Protein 4PY6 (pdb70)

Nearest PDB structures (foldseek):
  4py6-assembly1_C  TM=9.795E-01  e=2.473E-18  Plasmodium falciparum 3D7
  7juo-assembly6_G  TM=8.749E-01  e=5.559E-05  Homo sapiens
  7lb3-assembly1_A  TM=7.810E-01  e=2.441E-04  Homo sapiens
  7jtc-assembly1_A  TM=7.731E-01  e=2.579E-04  Homo sapiens
  5ea1-assembly3_C  TM=7.521E-01  e=1.335E-03  Homo sapiens

Radius of gyration: 33.97 Å; Cα contacts (8 Å, |Δi|>4): 584; chains: 4; bounding box: 53×50×107 Å

Organism: Plasmodium falciparum (isolate 3D7) (NCBI:txid36329)

InterPro domains:
  IPR001487 Bromodomain [PS50014] (1210-1282)
  IPR001487 Bromodomain [SM00297] (1186-1304)
  IPR036427 Bromodomain-like superfamily [G3DSA:1.20.920.10] (1182-1305)
  IPR036427 Bromodomain-like superfamily [SSF47370] (1175-1310)

Secondary structure (DSSP, 8-state):
--EE-SPPPHHHHHIIIIIITTTTTSTT-GGGSS-STT-TTS-HHHHHHHHHH-SS---HHHHHHHHHHT--SSHHHHHHHHHHHHHHHHHHS-SSGGGHHHHHHHHHHHHHHHHHHHHHHHHHHHT--TT-/---EE--HHHHHHIIIIIHHHTTSTT-GGGSS-TTT-SSS-HHHHHHHHHH-SS---HHHHHHHHHHT--SSHHHHHHHHHHHHHHHHHHS-SSSTTHHHHHHHHHHHHHHHHHHHHHHHHHHHHHHH---/-PPPPHHHHHIIIIIIHHHHTSTT-GGGSS-STT-TTS-HHHHHHHHHH-SS---HHHHHHHHHHT--SSHHHHHHHHHHHHHHHHHHS-S-STTHHHHHHHHHHHHHHHHHHHHHHHHHHHTS---/----HHHHHIIIIIIHHHTTSTT-TTTSS-TTT-SSS-HHHHHHHHHH-SS---HHHHHHHHHHT--SSHHHHHHHHHHHHHHHHHHS-SSGGGHHHHHHHHHHHHHHHHHHHHHHHHHHHHHHH---

B-factor: mean 45.17, std 16.84, range [3.0, 117.09]

Foldseek 3Di:
DDDQPDDAFPLLVCCVVQFLVDQCPDPLNVVQNDWPLPDPVDDPVVSVVLVVPQPDTAGSVVLNVCSRVVVDPASVVSVVRQLSNLVSQPVSDDPDPVCVSNNCSSVVSNVVNVVSCVVCVVVSVVSDDPVD/DDDFDAAPLLVCCVPQFLVDQCPDPLQVVQADWPLPDPPDDPVLNVVLVVQPPDEAGSVVLNCCSRVVVDLDVVVSVVRQLSSLVSQPRSDDPDPVCPSNNVSSVVSNVVNVVSCVVCVVVSRCCSPPHDD/DDDAAPLLVCCVPQFLVDQCPDPLNVVQADWPLPDPVDDVVLNVVLVVPPPDTAGSVVLVCCSRVVVDPAVVVSVVRQLSNLVSQPVSDDPDPVCPSNNVSSVVSNVVNVVSCVVCVVVSVVSDDPD/DDFAPLLVCCVVQQLVDQCPDPLNVVQNDWPLPDPVDDPVLSVVLPVQQPDTAGSPVLNVCSVVVVDPAVVVSVVRLLSNLVSQPRSDDPDPVCVSNNVSSVVSNVVNVVSCVVCVVVSRCSSPVDDD

Sequence (518 aa):
ENSNKRLLKQWEKILRDNVLKLLKNDNNAFYFKTPVLEDININDNIKEEYRIKIKKPMDYITISRRNLSDGIYKEPIDFYHDMKLIYKNCIDFNPDIEENKYIIEAAKSSDMKFEFLWNKWKEKINNNFCDLNSNKRLLKQWEKILRDNVLKLLKNDNNAFYFKTPVLEDININDNIKEEYRIKIKKPMDYITISRNLSDGIYKEPIDFYHDMKLIYKNCIDFNPDIEENKYIIEAAKSSDMKFEFLWNKWKEKINNNFCDLNNKRLLKQWEKILRDNVLKLLKNDNNAFYFKTPVLEDININDNIKEEYRIKIKKPMDYITISRNLSDGIYKEPIDFYHDMKLIYKNCIDFNPDIEENKYIIEEAAKSSDMKFEFLWNKWKEKINNNFCDLRLLKQWEKILRDNVLKLLKNDNNAFYFKTPVLEDININDNIKEEYRIKIKKPMDYITISRNLSDGIYKEPIDFYHDMKLIYKNCIDFNPDIEENKYIIEAAKSSDMKFEFLWNKWKEKINNNFCDLNN

Solvent-accessible surface area: 30499 Å² total; per-residue (Å²): 181,14,76,40,153,33,162,24,107,99,8,1,75,11,0,94,55,46,0,2,113,76,0,70,97,10,27,6,0,143,104,12,72,75,23,37,66,130,30,159,128,48,81,113,122,71,37,65,69,18,24,56,142,13,187,106,47,17,7,4,74,36,0,32,57,9,2,20,14,15,78,8,150,83,11,71,52,0,42,103,8,0,37,42,5,4,119,13,8,68,124,31,30,81,118,87,130,145,30,128,101,36,12,37,0,0,87,7,0,26,27,4,0,26,48,2,20,99,126,52,105,137,112,5,106,128,59,34,77,97,171,120,147,62,51,36,112,13,88,60,10,3,86,22,0,79,59,45,0,1,122,73,0,61,83,10,28,6,0,139,112,14,80,72,17,33,54,130,33,163,127,47,85,116,112,77,28,71,85,16,31,98,129,5,159,106,44,18,7,2,78,42,0,20,74,22,1,22,2,8,53,14,173,82,5,73,51,0,42,99,7,0,60,48,4,2,121,11,7,65,79,30,30,85,127,94,159,149,21,100,103,35,14,35,0,0,96,7,2,37,37,5,0,23,56,2,13,72,127,69,78,135,117,0,77,70,12,73,102,106,83,149,102,155,94,168,30,83,100,11,0,77,14,0,88,49,41,0,2,108,76,0,70,93,12,28,6,0,147,103,10,88,71,20,36,42,122,36,169,138,49,80,109,106,79,35,98,76,17,154,131,136,17,208,106,45,16,5,4,70,37,0,27,137,26,1,44,98,12,106,10,139,86,10,74,52,0,40,106,8,0,39,39,6,6,111,9,9,64,121,41,30,82,134,95,143,90,29,133,100,38,15,43,0,0,89,8,1,34,27,4,0,26,47,1,24,75,123,48,99,152,116,4,104,127,63,35,104,122,131,125,166,30,93,68,10,8,85,6,0,102,53,46,0,2,117,74,0,73,71,12,20,6,0,144,114,9,72,74,20,31,48,129,30,164,135,48,85,114,118,74,25,92,80,22,123,142,116,10,205,102,46,17,7,3,68,40,0,27,145,32,1,44,117,30,65,15,152,82,6,71,50,0,40,101,9,0,58,39,6,4,126,9,9,73,83,26,29,84,119,99,150,158,20,97,85,37,11,27,0,0,91,6,1,36,37,5,0,32,46,2,14,93,126,52,79,139,91,0,75,72,21,71,100,112,84,142,101

CATH cla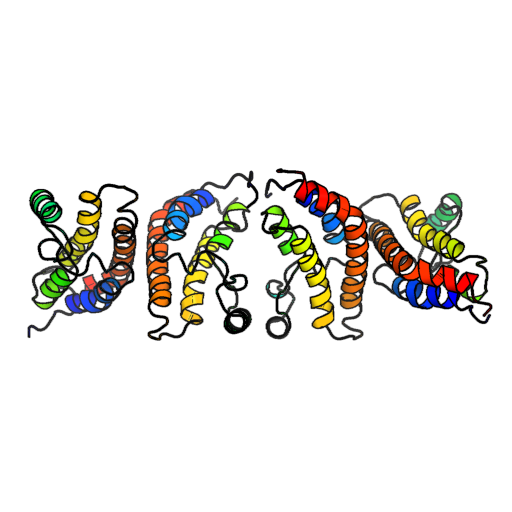ssification: 1.20.920.10

Structure (mmCIF, N/CA/C/O backbone):
data_4PY6
#
_entry.id   4PY6
#
_cell.length_a   74.324
_cell.length_b   84.269
_cell.length_c   219.724
_cell.angle_alpha   90.000
_cell.angle_beta   90.000
_cell.angle_gamma   90.000
#
_symmetry.space_group_name_H-M   'I 2 2 2'
#
loop_
_entity.id
_entity.type
_entity.pdbx_description
1 polymer 'Bromodomain protein, putative'
2 non-polymer 4-{[(7R)-8-cyclopentyl-7-ethyl-5-methyl-6-oxo-5,6,7,8-tetrahydropteridin-2-yl]amino}-3-methoxy-N-(1-methylpiperidin-4-yl)benzamide
3 non-polymer 1,2-ETHANEDIOL
4 water water
#
loop_
_atom_site.group_PDB
_atom_site.id
_atom_site.type_symbol
_atom_site.label_atom_id
_atom_site.label_alt_id
_atom_site.label_comp_id
_atom_site.label_asym_id
_atom_site.label_entity_id
_atom_site.label_seq_id
_atom_site.pdbx_PDB_ins_code
_atom_site.Cartn_x
_atom_site.Cartn_y
_atom_site.Cartn_z
_atom_site.occupancy
_atom_site.B_iso_or_equiv
_atom_site.auth_seq_id
_atom_site.auth_comp_id
_atom_site.auth_asym_id
_atom_site.auth_atom_id
_atom_site.pdbx_PDB_model_num
ATOM 1 N N . GLU A 1 13 ? -23.517 -18.989 -52.463 1.00 47.07 1186 GLU A N 1
ATOM 2 C CA . GLU A 1 13 ? -23.425 -17.545 -52.258 1.00 48.61 1186 GLU A CA 1
ATOM 3 C C . GLU A 1 13 ? -24.630 -16.776 -52.805 1.00 52.89 1186 GLU A C 1
ATOM 4 O O . GLU A 1 13 ? -25.094 -15.843 -52.147 1.00 53.15 1186 GLU A O 1
ATOM 10 N N . ASN A 1 14 ? -25.126 -17.161 -54.004 1.00 49.22 1187 ASN A N 1
ATOM 11 C CA . ASN A 1 14 ? -26.280 -16.543 -54.673 1.00 49.75 1187 ASN A CA 1
ATOM 12 C C . ASN A 1 14 ? -27.560 -16.669 -53.848 1.00 52.05 1187 ASN A C 1
ATOM 13 O O . ASN A 1 14 ? -27.761 -17.680 -53.174 1.00 49.73 1187 ASN A O 1
ATOM 18 N N . SER A 1 15 ? -28.422 -15.636 -53.908 1.00 49.57 1188 SER A N 1
ATOM 19 C CA . SER A 1 15 ? -29.695 -15.596 -53.191 1.00 48.55 1188 SER A CA 1
ATOM 20 C C . SER A 1 15 ? -30.689 -16.590 -53.799 1.00 51.15 1188 SER A C 1
ATOM 21 O O . SER A 1 15 ? -30.858 -16.622 -55.019 1.00 51.60 1188 SER A O 1
ATOM 24 N N . ASN A 1 16 ? -31.313 -17.424 -52.950 1.00 45.76 1189 ASN A N 1
ATOM 25 C CA . ASN A 1 16 ? -32.284 -18.426 -53.388 1.00 44.51 1189 ASN A CA 1
ATOM 26 C C . ASN A 1 16 ? -33.710 -17.949 -53.114 1.00 48.79 1189 ASN A C 1
ATOM 27 O O . ASN A 1 16 ? -34.108 -17.804 -51.955 1.00 48.04 1189 ASN A O 1
ATOM 32 N N . LYS A 1 17 ? -34.462 -17.679 -54.192 1.00 46.25 1190 LYS A N 1
ATOM 33 C CA . LYS A 1 17 ? -35.844 -17.208 -54.123 1.00 46.61 1190 LYS A CA 1
ATOM 34 C C . LYS A 1 17 ? -36.860 -18.359 -54.075 1.00 48.70 1190 LYS A C 1
ATOM 35 O O . LYS A 1 17 ? -38.056 -18.106 -53.897 1.00 48.91 1190 LYS A O 1
ATOM 41 N N . ARG A 1 18 ? -36.382 -19.620 -54.219 1.00 43.02 1191 ARG A N 1
ATOM 42 C CA . ARG A 1 18 ? -37.215 -20.825 -54.172 1.00 41.28 1191 ARG A CA 1
ATOM 43 C C . ARG A 1 18 ? -37.809 -20.978 -52.773 1.00 42.99 1191 ARG A C 1
ATOM 44 O O . ARG A 1 18 ? -37.074 -20.962 -51.783 1.00 41.79 1191 ARG A O 1
ATOM 52 N N . LEU A 1 19 ? -39.144 -21.086 -52.700 1.00 38.99 1192 LEU A N 1
ATOM 53 C CA . LEU A 1 19 ? -39.862 -21.223 -51.436 1.00 37.56 1192 LEU A CA 1
ATOM 54 C C . LEU A 1 19 ? -39.697 -22.626 -50.866 1.00 38.30 1192 LEU A C 1
ATOM 55 O O . LEU A 1 19 ? -40.091 -23.609 -51.500 1.00 37.56 1192 LEU A O 1
ATOM 60 N N . LEU A 1 20 ? -39.069 -22.711 -49.683 1.00 32.88 1193 LEU A N 1
ATOM 61 C CA . LEU A 1 20 ? -38.828 -23.968 -48.980 1.00 30.92 1193 LEU A CA 1
ATOM 62 C C . LEU A 1 20 ? -40.131 -24.516 -48.419 1.00 33.87 1193 LEU A C 1
ATOM 63 O O . LEU A 1 20 ? -40.971 -23.744 -47.945 1.00 34.30 1193 LEU A O 1
ATOM 68 N N . LYS A 1 21 ? -40.294 -25.850 -48.459 1.00 28.60 1194 LYS A N 1
ATOM 69 C CA . LYS A 1 21 ? -41.464 -26.538 -47.903 1.00 27.81 1194 LYS A CA 1
ATOM 70 C C . LYS A 1 21 ? -41.344 -26.475 -46.378 1.00 29.54 1194 LYS A C 1
ATOM 71 O O . LYS A 1 21 ? -40.232 -26.310 -45.868 1.00 28.44 1194 LYS A O 1
ATOM 77 N N . GLN A 1 22 ? -42.474 -26.580 -45.652 1.00 25.53 1195 GLN A N 1
ATOM 78 C CA . GLN A 1 22 ? -42.462 -26.513 -44.187 1.00 24.54 1195 GLN A CA 1
ATOM 79 C C . GLN A 1 22 ? -41.544 -27.554 -43.539 1.00 26.19 1195 GLN A C 1
ATOM 80 O O . GLN A 1 22 ? -40.828 -27.196 -42.605 1.00 25.64 1195 GLN A O 1
ATOM 86 N N . TRP A 1 23 ? -41.504 -28.802 -44.070 1.00 21.56 1196 TRP A N 1
ATOM 87 C CA . TRP A 1 23 ? -40.616 -29.848 -43.543 1.00 20.34 1196 TRP A CA 1
ATOM 88 C C . TRP A 1 23 ? -39.138 -29.503 -43.752 1.00 23.84 1196 TRP A C 1
ATOM 89 O O . TRP A 1 23 ? -38.327 -29.804 -42.880 1.00 23.13 1196 TRP A O 1
ATOM 100 N N . GLU A 1 24 ? -38.805 -28.837 -44.884 1.00 20.44 1197 GLU A N 1
ATOM 101 C CA . GLU A 1 24 ? -37.448 -28.384 -45.218 1.00 19.82 1197 GLU A CA 1
ATOM 102 C C . GLU A 1 24 ? -36.997 -27.271 -44.257 1.00 24.82 1197 GLU A C 1
ATOM 103 O O . GLU A 1 24 ? -35.814 -27.205 -43.916 1.00 24.50 1197 GLU A O 1
ATOM 109 N N . LYS A 1 25 ? -37.940 -26.399 -43.835 1.00 22.25 1198 LYS A N 1
ATOM 110 C CA . LYS A 1 25 ? -37.707 -25.291 -42.901 1.00 22.74 1198 LYS A CA 1
ATOM 111 C C . LYS A 1 25 ? -37.392 -25.795 -41.486 1.00 26.73 1198 LYS A C 1
ATOM 112 O O . LYS A 1 25 ? -36.574 -25.183 -40.795 1.00 26.45 1198 LYS A O 1
ATOM 118 N N . ILE A 1 26 ? -38.054 -26.898 -41.055 1.00 23.31 1199 ILE A N 1
ATOM 119 C CA . ILE A 1 26 ? -37.852 -27.528 -39.742 1.00 23.03 1199 ILE A CA 1
ATOM 120 C C . ILE A 1 26 ? -36.435 -28.122 -39.673 1.00 26.06 1199 ILE A C 1
ATOM 121 O O . ILE A 1 26 ? -35.751 -27.941 -38.667 1.00 26.13 1199 ILE A O 1
ATOM 126 N N . LEU A 1 27 ? -35.987 -28.788 -40.755 1.00 21.59 1200 LEU A N 1
ATOM 127 C CA . LEU A 1 27 ? -34.644 -29.379 -40.826 1.00 20.66 1200 LEU A CA 1
ATOM 128 C C . LEU A 1 27 ? -33.566 -28.303 -40.813 1.00 24.96 1200 LEU A C 1
ATOM 129 O O . LEU A 1 27 ? -32.534 -28.481 -40.167 1.00 24.90 1200 LEU A O 1
ATOM 134 N N . ARG A 1 28 ? -33.823 -27.180 -41.505 1.00 21.63 1201 ARG A N 1
ATOM 135 C CA . ARG A 1 28 ? -32.914 -26.044 -41.618 1.00 21.71 1201 ARG A CA 1
ATOM 136 C C . ARG A 1 28 ? -32.745 -25.270 -40.310 1.00 26.15 1201 ARG A C 1
ATOM 137 O O . ARG A 1 28 ? -31.611 -25.052 -39.890 1.00 26.03 1201 ARG A O 1
ATOM 145 N N . ASP A 1 29 ? -33.858 -24.844 -39.688 1.00 23.21 1202 ASP A N 1
ATOM 146 C CA . ASP A 1 29 ? -33.849 -24.007 -38.484 1.00 24.04 1202 ASP A CA 1
ATOM 147 C C . ASP A 1 29 ? -33.857 -24.722 -37.133 1.00 27.94 1202 ASP A C 1
ATOM 148 O O . ASP A 1 29 ? -33.314 -24.181 -36.167 1.00 28.37 1202 ASP A O 1
ATOM 153 N N . ASN A 1 30 ? -34.491 -25.901 -37.045 1.00 23.86 1203 ASN A N 1
ATOM 154 C CA . ASN A 1 30 ? -34.607 -26.626 -35.777 1.00 23.92 1203 ASN A CA 1
ATOM 155 C C . ASN A 1 30 ? -33.635 -27.801 -35.599 1.00 26.76 1203 ASN A C 1
ATOM 156 O O . ASN A 1 30 ? -33.456 -28.274 -34.472 1.00 26.79 1203 ASN A O 1
ATOM 161 N N . VAL A 1 31 ? -33.002 -28.270 -36.693 1.00 21.84 1204 VAL A N 1
ATOM 162 C CA . VAL A 1 31 ? -32.052 -29.384 -36.618 1.00 21.00 1204 VAL A CA 1
ATOM 163 C C . VAL A 1 31 ? -30.637 -28.935 -37.017 1.00 24.72 1204 VAL A C 1
ATOM 164 O O . VAL A 1 31 ? -29.745 -28.915 -36.166 1.00 24.86 1204 VAL A O 1
ATOM 168 N N . LEU A 1 32 ? -30.449 -28.558 -38.296 1.00 20.91 1205 LEU A N 1
ATOM 169 C CA . LEU A 1 32 ? -29.173 -28.131 -38.875 1.00 20.83 1205 LEU A CA 1
ATOM 170 C C . LEU A 1 32 ? -28.582 -26.862 -38.243 1.00 25.84 1205 LEU A C 1
ATOM 171 O O . LEU A 1 32 ? -27.385 -26.851 -37.953 1.00 25.71 1205 LEU A O 1
ATOM 176 N N . LYS A 1 33 ? -29.411 -25.812 -38.021 1.00 23.20 1206 LYS A N 1
ATOM 177 C CA . LYS A 1 33 ? -28.994 -24.520 -37.447 1.00 24.45 1206 LYS A CA 1
ATOM 178 C C . LYS A 1 33 ? -28.287 -24.659 -36.094 1.00 29.84 1206 LYS A C 1
ATOM 179 O O . LYS A 1 33 ? -27.321 -23.939 -35.834 1.00 30.41 1206 LYS A O 1
ATOM 185 N N . LEU A 1 34 ? -28.767 -25.588 -35.247 1.00 26.47 1207 LEU A N 1
ATOM 186 C CA . LEU A 1 34 ? -28.211 -25.838 -33.917 1.00 27.26 1207 LEU A CA 1
ATOM 187 C C . LEU A 1 34 ? -26.949 -26.717 -33.942 1.00 30.74 1207 LEU A C 1
ATOM 188 O O . LEU A 1 34 ? -26.246 -26.793 -32.932 1.00 31.55 1207 LEU A O 1
ATOM 193 N N . LEU A 1 35 ? -26.653 -27.355 -35.093 1.00 25.84 1208 LEU A N 1
ATOM 194 C CA . LEU A 1 35 ? -25.487 -28.228 -35.270 1.00 25.32 1208 LEU A CA 1
ATOM 195 C C . LEU A 1 35 ? -24.369 -27.608 -36.110 1.00 29.10 1208 LEU A C 1
ATOM 196 O O . LEU A 1 35 ? -23.200 -27.801 -35.777 1.00 29.25 1208 LEU A O 1
ATOM 201 N N . LYS A 1 36 ? -24.724 -26.895 -37.205 1.00 25.23 1209 LYS A N 1
ATOM 202 C CA . LYS A 1 36 ? -23.786 -26.278 -38.155 1.00 25.34 1209 LYS A CA 1
ATOM 203 C C . LYS A 1 36 ? -22.816 -25.223 -37.593 1.00 30.98 1209 LYS A C 1
ATOM 204 O O . LYS A 1 36 ? -21.796 -24.955 -38.231 1.00 31.03 1209 LYS A O 1
ATOM 210 N N . ASN A 1 37 ? -23.120 -24.632 -36.422 1.00 28.71 1210 ASN A N 1
ATOM 211 C CA . ASN A 1 37 ? -22.256 -23.620 -35.804 1.00 30.26 1210 ASN A CA 1
ATOM 212 C C . ASN A 1 37 ? -21.931 -23.882 -34.319 1.00 35.20 1210 ASN A C 1
ATOM 213 O O . ASN A 1 37 ? -21.531 -22.957 -33.603 1.00 36.38 1210 ASN A O 1
ATOM 218 N N . ASP A 1 38 ? -22.060 -25.147 -33.869 1.00 31.10 1211 ASP A N 1
ATOM 219 C CA . ASP A 1 38 ? -21.759 -25.526 -32.487 1.00 32.08 1211 ASP A CA 1
ATOM 220 C C . ASP A 1 38 ? -20.251 -25.698 -32.223 1.00 37.62 1211 ASP A C 1
ATOM 221 O O . ASP A 1 38 ? -19.442 -25.508 -33.136 1.00 36.99 1211 ASP A O 1
ATOM 226 N N . ASN A 1 39 ? -19.877 -26.056 -30.979 1.00 35.99 1212 ASN A N 1
ATOM 227 C CA . ASN A 1 39 ? -18.485 -26.246 -30.556 1.00 37.37 1212 ASN A CA 1
ATOM 228 C C . ASN A 1 39 ? -17.774 -27.425 -31.247 1.00 40.91 1212 ASN A C 1
ATOM 229 O O . ASN A 1 39 ? -16.544 -27.483 -31.226 1.00 41.43 1212 ASN A O 1
ATOM 234 N N . ASN A 1 40 ? -18.543 -28.343 -31.865 1.00 36.32 1213 ASN A N 1
ATOM 235 C CA . ASN A 1 40 ? -18.022 -29.521 -32.567 1.00 35.37 1213 ASN A CA 1
ATOM 236 C C . ASN A 1 40 ? -18.225 -29.456 -34.098 1.00 38.23 1213 ASN A C 1
ATOM 237 O O . ASN A 1 40 ? -17.966 -30.444 -34.791 1.00 37.23 1213 ASN A O 1
ATOM 242 N N . ALA A 1 41 ? -18.658 -28.289 -34.621 1.00 34.85 1214 ALA A N 1
ATOM 243 C CA . ALA A 1 41 ? -18.948 -28.072 -36.044 1.00 33.63 1214 ALA A CA 1
ATOM 244 C C . ALA A 1 41 ? -17.740 -27.797 -36.939 1.00 38.16 1214 ALA A C 1
ATOM 245 O O . ALA A 1 41 ? -17.767 -28.188 -38.105 1.00 37.09 1214 ALA A O 1
ATOM 247 N N . PHE A 1 42 ? -16.715 -27.094 -36.406 1.00 36.20 1215 PHE A N 1
ATOM 248 C CA . PHE A 1 42 ? -15.467 -26.664 -37.060 1.00 36.83 1215 PHE A CA 1
ATOM 249 C C . PHE A 1 42 ? -14.951 -27.547 -38.211 1.00 39.34 1215 PHE A C 1
ATOM 250 O O . PHE A 1 42 ? -14.715 -27.037 -39.307 1.00 39.21 1215 PHE A O 1
ATOM 258 N N . TYR A 1 43 ? -14.774 -28.853 -37.956 1.00 34.69 1216 TYR A N 1
ATOM 259 C CA . TYR A 1 43 ? -14.257 -29.811 -38.932 1.00 33.67 1216 TYR A CA 1
ATOM 260 C C . TYR A 1 43 ? -15.280 -30.319 -39.953 1.00 35.58 1216 TYR A C 1
ATOM 261 O O . TYR A 1 43 ? -14.883 -30.952 -40.934 1.00 35.10 1216 TYR A O 1
ATOM 270 N N . PHE A 1 44 ? -16.579 -30.046 -39.742 1.00 30.72 1217 PHE A N 1
ATOM 271 C CA . PHE A 1 44 ? -17.639 -30.537 -40.627 1.00 28.90 1217 PHE A CA 1
ATOM 272 C C . PHE A 1 44 ? -18.388 -29.458 -41.439 1.00 32.42 1217 PHE A C 1
ATOM 273 O O . PHE A 1 44 ? -19.360 -29.778 -42.132 1.00 30.74 1217 PHE A O 1
ATOM 281 N N . LYS A 1 45 ? -17.906 -28.199 -41.389 1.00 30.29 1218 LYS A N 1
ATOM 282 C CA . LYS A 1 45 ? -18.510 -27.062 -42.092 1.00 30.42 1218 LYS A CA 1
ATOM 283 C C . LYS A 1 45 ? -18.343 -27.110 -43.623 1.00 34.42 1218 LYS A C 1
ATOM 284 O O . LYS A 1 45 ? -19.344 -27.187 -44.333 1.00 33.23 1218 LYS A O 1
ATOM 290 N N . THR A 1 46 ? -17.089 -27.054 -44.124 1.00 32.19 1219 THR A N 1
ATOM 291 C CA . THR A 1 46 ? -16.761 -27.045 -45.560 1.00 32.20 1219 THR A CA 1
ATOM 292 C C . THR A 1 46 ? -16.279 -28.421 -46.082 1.00 35.51 1219 THR A C 1
ATOM 293 O O . THR A 1 46 ? -15.800 -29.222 -45.273 1.00 35.00 1219 THR A O 1
ATOM 297 N N . PRO A 1 47 ? -16.382 -28.724 -47.409 1.00 31.97 1220 PRO A N 1
ATOM 298 C CA . PRO A 1 47 ? -15.934 -30.040 -47.901 1.00 31.81 1220 PRO A CA 1
ATOM 299 C C . PRO A 1 47 ? -14.435 -30.291 -47.787 1.00 37.47 1220 PRO A C 1
ATOM 300 O O . PRO A 1 47 ? -13.629 -29.380 -47.985 1.00 38.30 1220 PRO A O 1
ATOM 304 N N . VAL A 1 48 ? -14.078 -31.547 -47.474 1.00 34.17 1221 VAL A N 1
ATOM 305 C CA . VAL A 1 48 ? -12.713 -32.045 -47.287 1.00 35.28 1221 VAL A CA 1
ATOM 306 C C . VAL A 1 48 ? -11.845 -31.907 -48.550 1.00 41.03 1221 VAL A C 1
ATOM 307 O O . VAL A 1 48 ? -10.746 -31.351 -48.480 1.00 41.64 1221 VAL A O 1
ATOM 311 N N . LEU A 1 49 ? -12.347 -32.407 -49.694 1.00 38.04 1222 LEU A N 1
ATOM 312 C CA . LEU A 1 49 ? -11.641 -32.432 -50.976 1.00 39.32 1222 LEU A CA 1
ATOM 313 C C . LEU A 1 49 ? -11.324 -31.065 -51.595 1.00 45.64 1222 LEU A C 1
ATOM 314 O O . LEU A 1 49 ? -10.425 -30.978 -52.436 1.00 46.63 1222 LEU A O 1
ATOM 319 N N . GLU A 1 50 ? -12.028 -30.000 -51.161 1.00 42.76 1223 GLU A N 1
ATOM 320 C CA . GLU A 1 50 ? -11.804 -28.634 -51.649 1.00 44.17 1223 GLU A CA 1
ATOM 321 C C . GLU A 1 50 ? -11.303 -27.660 -50.556 1.00 49.33 1223 GLU A C 1
ATOM 322 O O . GLU A 1 50 ? -11.297 -26.444 -50.769 1.00 49.95 1223 GLU A O 1
ATOM 328 N N . ASP A 1 51 ? -10.850 -28.204 -49.405 1.00 45.93 1224 ASP A N 1
ATOM 329 C CA . ASP A 1 51 ? -10.335 -27.422 -48.279 1.00 46.62 1224 ASP A CA 1
ATOM 330 C C . ASP A 1 51 ? -8.816 -27.240 -48.375 1.00 52.16 1224 ASP A C 1
ATOM 331 O O . ASP A 1 51 ? -8.069 -28.222 -48.370 1.00 51.98 1224 ASP A O 1
ATOM 336 N N . ILE A 1 52 ? -8.375 -25.972 -48.468 1.00 49.87 1225 ILE A N 1
ATOM 337 C CA . ILE A 1 52 ? -6.968 -25.562 -48.596 1.00 51.61 1225 ILE A CA 1
ATOM 338 C C . ILE A 1 52 ? -6.076 -25.862 -47.378 1.00 55.37 1225 ILE A C 1
ATOM 339 O O . ILE A 1 52 ? -4.851 -25.922 -47.525 1.00 56.47 1225 ILE A O 1
ATOM 344 N N . ASN A 1 53 ? -6.682 -26.047 -46.190 1.00 50.22 1226 ASN A N 1
ATOM 345 C CA . ASN A 1 53 ? -5.958 -26.324 -44.946 1.00 50.46 1226 ASN A CA 1
ATOM 346 C C . ASN A 1 53 ? -5.457 -27.772 -44.812 1.00 53.03 1226 ASN A C 1
ATOM 347 O O . ASN A 1 53 ? -4.521 -28.018 -44.049 1.00 53.81 1226 ASN A O 1
ATOM 352 N N . ILE A 1 54 ? -6.064 -28.720 -45.556 1.00 47.49 1227 ILE A N 1
ATOM 353 C CA . ILE A 1 54 ? -5.664 -30.134 -45.551 1.00 46.77 1227 ILE A CA 1
ATOM 354 C C . ILE A 1 54 ? -4.646 -30.359 -46.677 1.00 52.04 1227 ILE A C 1
ATOM 355 O O . ILE A 1 54 ? -4.817 -29.802 -47.764 1.00 51.66 1227 ILE A O 1
ATOM 360 N N . ASN A 1 55 ? -3.594 -31.167 -46.422 1.00 49.90 1228 ASN A N 1
ATOM 361 C CA . ASN A 1 55 ? -2.584 -31.460 -47.443 1.00 51.25 1228 ASN A CA 1
ATOM 362 C C . ASN A 1 55 ? -3.121 -32.402 -48.529 1.00 54.11 1228 ASN A C 1
ATOM 363 O O . ASN A 1 55 ? -4.097 -33.122 -48.294 1.00 52.16 1228 ASN A O 1
ATOM 368 N N . ASP A 1 56 ? -2.500 -32.361 -49.723 1.00 51.49 1229 ASP A N 1
ATOM 369 C CA . ASP A 1 56 ? -2.883 -33.136 -50.909 1.00 50.76 1229 ASP A CA 1
ATOM 370 C C . ASP A 1 56 ? -2.868 -34.657 -50.726 1.00 53.51 1229 ASP A C 1
ATOM 371 O O . ASP A 1 56 ? -3.674 -35.346 -51.355 1.00 52.25 1229 ASP A O 1
ATOM 376 N N . ASN A 1 57 ? -1.957 -35.175 -49.880 1.00 50.22 1230 ASN A N 1
ATOM 377 C CA . ASN A 1 57 ? -1.815 -36.609 -49.605 1.00 49.55 1230 ASN A CA 1
ATOM 378 C C . ASN A 1 57 ? -3.037 -37.204 -48.895 1.00 50.22 1230 ASN A C 1
ATOM 379 O O . ASN A 1 57 ? -3.445 -38.318 -49.230 1.00 49.33 1230 ASN A O 1
ATOM 384 N N . ILE A 1 58 ? -3.628 -36.457 -47.940 1.00 44.84 1231 ILE A N 1
ATOM 385 C CA . ILE A 1 58 ? -4.825 -36.886 -47.203 1.00 42.50 1231 ILE A CA 1
ATOM 386 C C . ILE A 1 58 ? -6.065 -36.770 -48.112 1.00 43.89 1231 ILE A C 1
ATOM 387 O O . ILE A 1 58 ? -6.924 -37.654 -48.086 1.00 42.15 1231 ILE A O 1
ATOM 392 N N . LYS A 1 59 ? -6.125 -35.700 -48.940 1.00 40.14 1232 LYS A N 1
ATOM 393 C CA . LYS A 1 59 ? -7.206 -35.440 -49.903 1.00 38.68 1232 LYS A CA 1
ATOM 394 C C . LYS A 1 59 ? -7.282 -36.515 -50.993 1.00 42.29 1232 LYS A C 1
ATOM 395 O O . LYS A 1 59 ? -8.374 -36.813 -51.478 1.00 40.71 1232 LYS A O 1
ATOM 401 N N . GLU A 1 60 ? -6.129 -37.109 -51.360 1.00 40.31 1233 GLU A N 1
ATOM 402 C CA . GLU A 1 60 ? -6.048 -38.193 -52.342 1.00 40.76 1233 GLU A CA 1
ATOM 403 C C . GLU A 1 60 ? -6.584 -39.475 -51.689 1.00 43.24 1233 GLU A C 1
ATOM 404 O O . GLU A 1 60 ? -7.359 -40.202 -52.312 1.00 42.53 1233 GLU A O 1
ATOM 410 N N . GLU A 1 61 ? -6.192 -39.720 -50.420 1.00 39.14 1234 GLU A N 1
ATOM 411 C CA . GLU A 1 61 ? -6.601 -40.866 -49.603 1.00 38.23 1234 GLU A CA 1
ATOM 412 C C . GLU A 1 61 ? -8.109 -40.830 -49.318 1.00 39.65 1234 GLU A C 1
ATOM 413 O O . GLU A 1 61 ? -8.754 -41.878 -49.340 1.00 39.09 1234 GLU A O 1
ATOM 419 N N . TYR A 1 62 ? -8.660 -39.626 -49.057 1.00 34.53 1235 TYR A N 1
ATOM 420 C CA . TYR A 1 62 ? -10.080 -39.409 -48.761 1.00 32.37 1235 TYR A CA 1
ATOM 421 C C . TYR A 1 62 ? -10.970 -39.654 -49.982 1.00 35.23 1235 TYR A C 1
ATOM 422 O O . TYR A 1 62 ? -12.024 -40.274 -49.839 1.00 34.27 1235 TYR A O 1
ATOM 431 N N . ARG A 1 63 ? -10.555 -39.168 -51.172 1.00 31.54 1236 ARG A N 1
ATOM 432 C CA . ARG A 1 63 ? -11.302 -39.326 -52.424 1.00 30.91 1236 ARG A CA 1
ATOM 433 C C . ARG A 1 63 ? -11.384 -40.797 -52.864 1.00 34.83 1236 ARG A C 1
ATOM 434 O O . ARG A 1 63 ? -12.429 -41.231 -53.355 1.00 34.06 1236 ARG A O 1
ATOM 442 N N . ILE A 1 64 ? -10.291 -41.554 -52.682 1.00 32.01 1237 ILE A N 1
ATOM 443 C CA . ILE A 1 64 ? -10.210 -42.969 -53.051 1.00 32.45 1237 ILE A CA 1
ATOM 444 C C . ILE A 1 64 ? -11.000 -43.861 -52.078 1.00 34.87 1237 ILE A C 1
ATOM 445 O O . ILE A 1 64 ? -11.716 -44.754 -52.531 1.00 34.69 1237 ILE A O 1
ATOM 450 N N . LYS A 1 65 ? -10.890 -43.605 -50.758 1.00 30.18 1238 LYS A N 1
ATOM 451 C CA . LYS A 1 65 ? -11.542 -44.406 -49.715 1.00 29.25 1238 LYS A CA 1
ATOM 452 C C . LYS A 1 65 ? -13.010 -44.076 -49.415 1.00 31.20 1238 LYS A C 1
ATOM 453 O O . LYS A 1 65 ? -13.811 -44.999 -49.287 1.00 30.52 1238 LYS A O 1
ATOM 459 N N . ILE A 1 66 ? -13.359 -42.782 -49.280 1.00 26.71 1239 ILE A N 1
ATOM 460 C CA . ILE A 1 66 ? -14.730 -42.362 -48.961 1.00 25.23 1239 ILE A CA 1
ATOM 461 C C . ILE A 1 66 ? -15.648 -42.435 -50.184 1.00 29.22 1239 ILE A C 1
ATOM 462 O O . ILE A 1 66 ? -15.360 -41.819 -51.213 1.00 29.34 1239 ILE A O 1
ATOM 467 N N . LYS A 1 67 ? -16.746 -43.211 -50.058 1.00 25.26 1240 LYS A N 1
ATOM 468 C CA . LYS A 1 67 ? -17.757 -43.433 -51.099 1.00 24.87 1240 LYS A CA 1
ATOM 469 C C . LYS A 1 67 ? -18.519 -42.146 -51.438 1.00 27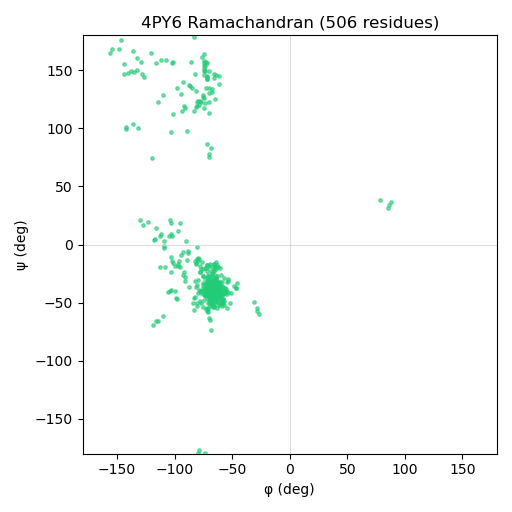.11 1240 LYS A C 1
ATOM 470 O O . LYS A 1 67 ? -18.668 -41.819 -52.616 1.00 26.97 1240 LYS A O 1
ATOM 476 N N . LYS A 1 68 ? -18.988 -41.422 -50.410 1.00 22.42 1241 LYS A N 1
ATOM 477 C CA . LYS A 1 68 ? -19.718 -40.168 -50.574 1.00 21.57 1241 LYS A CA 1
ATOM 478 C C . LYS A 1 68 ? -19.324 -39.168 -49.468 1.00 25.81 1241 LYS A C 1
ATOM 479 O O . LYS A 1 68 ? -19.793 -39.292 -48.331 1.00 24.29 1241 LYS A O 1
ATOM 485 N N . PRO A 1 69 ? -18.442 -38.185 -49.779 1.00 23.73 1242 PRO A N 1
ATOM 486 C CA . PRO A 1 69 ? -18.061 -37.190 -48.762 1.00 23.57 1242 PRO A CA 1
ATOM 487 C C . PRO A 1 69 ? -19.203 -36.214 -48.489 1.00 28.10 1242 PRO A C 1
ATOM 488 O O . PRO A 1 69 ? -19.845 -35.735 -49.427 1.00 27.91 1242 PRO A O 1
ATOM 492 N N . MET A 1 70 ? -19.478 -35.945 -47.203 1.00 24.98 1243 MET A N 1
ATOM 493 C CA . MET A 1 70 ? -20.561 -35.051 -46.797 1.00 24.46 1243 MET A CA 1
ATOM 494 C C . MET A 1 70 ? -20.108 -34.031 -45.750 1.00 29.05 1243 MET A C 1
ATOM 495 O O . MET A 1 70 ? -19.187 -34.298 -44.975 1.00 29.32 1243 MET A O 1
ATOM 500 N N . ASP A 1 71 ? -20.750 -32.852 -45.758 1.00 25.71 1244 ASP A N 1
ATOM 501 C CA . ASP A 1 71 ? -20.475 -31.719 -44.868 1.00 26.06 1244 ASP A CA 1
ATOM 502 C C . ASP A 1 71 ? -21.734 -30.849 -44.708 1.00 29.94 1244 ASP A C 1
ATOM 503 O O . ASP A 1 71 ? -22.699 -31.032 -45.454 1.00 28.95 1244 ASP A O 1
ATOM 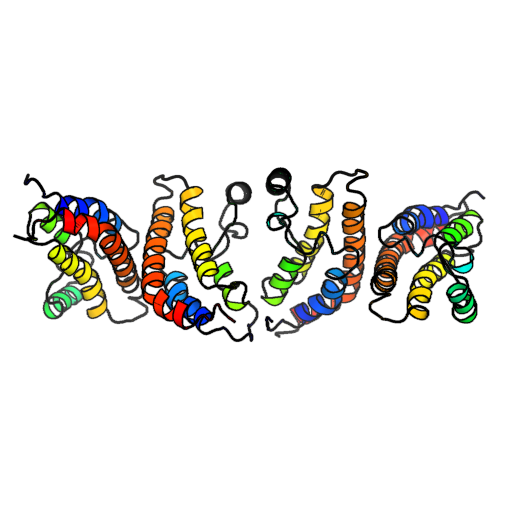508 N N . TYR A 1 72 ? -21.721 -29.910 -43.734 1.00 27.03 1245 TYR A N 1
ATOM 509 C CA . TYR A 1 72 ? -22.848 -29.020 -43.437 1.00 26.59 1245 TYR A CA 1
ATOM 510 C C . TYR A 1 72 ? -23.240 -28.075 -44.576 1.00 31.02 1245 TYR A C 1
ATOM 511 O O . TYR A 1 72 ? -24.438 -27.877 -44.801 1.00 30.43 1245 TYR A O 1
ATOM 520 N N . ILE A 1 73 ? -22.249 -27.487 -45.284 1.00 28.16 1246 ILE A N 1
ATOM 521 C CA . ILE A 1 73 ? -22.508 -26.556 -46.388 1.00 28.36 1246 ILE A CA 1
ATOM 522 C C . ILE A 1 73 ? -23.191 -27.214 -47.605 1.00 30.83 1246 ILE A C 1
ATOM 523 O O . ILE A 1 73 ? -23.996 -26.560 -48.269 1.00 30.60 1246 ILE A O 1
ATOM 528 N N . THR A 1 74 ? -22.904 -28.510 -47.861 1.00 26.24 1247 THR A N 1
ATOM 529 C CA . THR A 1 74 ? -23.516 -29.281 -48.949 1.00 25.43 1247 THR A CA 1
ATOM 530 C C . THR A 1 74 ? -24.990 -29.517 -48.607 1.00 27.54 1247 THR A C 1
ATOM 531 O O . THR A 1 74 ? -25.854 -29.374 -49.472 1.00 27.04 1247 THR A O 1
ATOM 535 N N . ILE A 1 75 ? -25.267 -29.834 -47.329 1.00 22.94 1248 ILE A N 1
ATOM 536 C CA . ILE A 1 75 ? -26.608 -30.064 -46.795 1.00 21.74 1248 ILE A CA 1
ATOM 537 C C . ILE A 1 75 ? -27.437 -28.768 -46.814 1.00 25.04 1248 ILE A C 1
ATOM 538 O O . ILE A 1 75 ? -28.599 -28.809 -47.215 1.00 24.26 1248 ILE A O 1
ATOM 543 N N . SER A 1 76 ? -26.817 -27.619 -46.452 1.00 21.81 1249 SER A N 1
ATOM 544 C CA . SER A 1 76 ? -27.453 -26.294 -46.481 1.00 22.13 1249 SER A CA 1
ATOM 545 C C . SER A 1 76 ? -27.846 -25.923 -47.916 1.00 27.17 1249 SER A C 1
ATOM 546 O O . SER A 1 76 ? -28.900 -25.315 -48.122 1.00 27.11 1249 SER A O 1
ATOM 549 N N . ARG A 1 77 ? -26.986 -26.309 -48.892 1.00 24.25 1250 ARG A N 1
ATOM 550 C CA A ARG A 1 77 ? -27.187 -26.064 -50.318 0.50 24.78 1250 ARG A CA 1
ATOM 551 C CA B ARG A 1 77 ? -27.184 -26.075 -50.324 0.50 24.82 1250 ARG A CA 1
ATOM 552 C C . ARG A 1 77 ? -28.302 -26.962 -50.868 1.00 28.20 1250 ARG A C 1
ATOM 553 O O . ARG A 1 77 ? -29.178 -26.470 -51.578 1.00 28.21 1250 ARG A O 1
ATOM 568 N N . ASN A 1 78 ? -28.268 -28.278 -50.532 1.00 24.06 1251 ASN A N 1
ATOM 569 C CA . ASN A 1 78 ? -29.245 -29.289 -50.960 1.00 23.52 1251 ASN A CA 1
ATOM 570 C C . ASN A 1 78 ? -30.653 -29.004 -50.438 1.00 27.38 1251 ASN A C 1
ATOM 571 O O . ASN A 1 78 ? -31.627 -29.184 -51.172 1.00 27.63 1251 ASN A O 1
ATOM 576 N N . LEU A 1 79 ? -30.752 -28.549 -49.175 1.00 23.23 1252 LEU A N 1
ATOM 577 C CA . LEU A 1 79 ? -31.999 -28.191 -48.495 1.00 22.93 1252 LEU A CA 1
ATOM 578 C C . LEU A 1 79 ? -32.618 -26.936 -49.136 1.00 27.52 1252 LEU A C 1
ATOM 579 O O . LEU A 1 79 ? -33.844 -26.820 -49.208 1.00 27.34 1252 LEU A O 1
ATOM 584 N N . SER A 1 80 ? -31.759 -26.018 -49.623 1.00 24.39 1253 SER A N 1
ATOM 585 C CA . SER A 1 80 ? -32.138 -24.771 -50.290 1.00 25.14 1253 SER A CA 1
ATOM 586 C C . SER A 1 80 ? -32.595 -25.016 -51.737 1.00 28.92 1253 SER A C 1
ATOM 587 O O . SER A 1 80 ? -33.548 -24.382 -52.190 1.00 29.32 1253 SER A O 1
ATOM 590 N N . ASP A 1 81 ? -31.912 -25.929 -52.454 1.00 24.69 1254 ASP A N 1
ATOM 591 C CA . ASP A 1 81 ? -32.194 -26.259 -53.855 1.00 24.96 1254 ASP A CA 1
ATOM 592 C C . ASP A 1 81 ? -33.333 -27.259 -54.070 1.00 28.15 1254 ASP A C 1
ATOM 593 O O . ASP A 1 81 ? -33.814 -27.400 -55.197 1.00 28.96 1254 ASP A O 1
ATOM 598 N N . GLY A 1 82 ? -33.748 -27.936 -53.003 1.00 23.08 1255 GLY A N 1
ATOM 599 C CA . GLY A 1 82 ? -34.806 -28.938 -53.050 1.00 22.67 1255 GLY A CA 1
ATOM 600 C C . GLY A 1 82 ? -34.329 -30.265 -53.605 1.00 26.54 1255 GLY A C 1
ATOM 601 O O . GLY A 1 82 ? -35.057 -30.924 -54.350 1.00 27.06 1255 GLY A O 1
ATOM 602 N N . ILE A 1 83 ? -33.094 -30.660 -53.243 1.00 22.35 1256 ILE A N 1
ATOM 603 C CA . ILE A 1 83 ? -32.449 -31.908 -53.665 1.00 22.13 1256 ILE A CA 1
ATOM 604 C C . ILE A 1 83 ? -33.110 -33.116 -52.984 1.00 25.44 1256 ILE A C 1
ATOM 605 O O . ILE A 1 83 ? -33.330 -34.139 -53.636 1.00 25.35 1256 ILE A O 1
ATOM 610 N N . TYR A 1 84 ? -33.450 -32.981 -51.689 1.00 21.38 1257 TYR A N 1
ATOM 611 C CA . TYR A 1 84 ? -34.099 -34.037 -50.914 1.00 20.86 1257 TYR A CA 1
ATOM 612 C C . TYR A 1 84 ? -35.573 -34.174 -51.285 1.00 25.05 1257 TYR A C 1
ATOM 613 O O . TYR A 1 84 ? -36.313 -33.185 -51.283 1.00 24.57 1257 TYR A O 1
ATOM 622 N N . LYS A 1 85 ? -35.985 -35.403 -51.627 1.00 22.44 1258 LYS A N 1
ATOM 623 C CA . LYS A 1 85 ? -37.361 -35.730 -52.003 1.00 23.35 1258 LYS A CA 1
ATOM 624 C C . LYS A 1 85 ? -38.162 -36.169 -50.786 1.00 27.36 1258 LYS A C 1
ATOM 625 O O . LYS A 1 85 ? -39.387 -36.049 -50.773 1.00 27.54 1258 LYS A O 1
ATOM 631 N N . GLU A 1 86 ? -37.456 -36.662 -49.759 1.00 23.59 1259 GLU A N 1
ATOM 632 C CA . GLU A 1 86 ? -38.007 -37.118 -48.487 1.00 23.26 1259 GLU A CA 1
ATOM 633 C C . GLU A 1 86 ? -37.140 -36.567 -47.346 1.00 25.64 1259 GLU A C 1
ATOM 634 O O . GLU A 1 86 ? -35.927 -36.444 -47.532 1.00 24.43 1259 GLU A O 1
ATOM 640 N N . PRO A 1 87 ? -37.712 -36.272 -46.150 1.00 22.21 1260 PRO A N 1
ATOM 641 C CA . PRO A 1 87 ? -36.876 -35.780 -45.033 1.00 21.40 1260 PRO A CA 1
ATOM 642 C C . PRO A 1 87 ? -35.767 -36.740 -44.589 1.00 24.75 1260 PRO A C 1
ATOM 643 O O . PRO A 1 87 ? -34.755 -36.282 -44.067 1.00 23.79 1260 PRO A O 1
ATOM 647 N N . ILE A 1 88 ? -35.953 -38.061 -44.810 1.00 21.74 1261 ILE A N 1
ATOM 648 C CA . ILE A 1 88 ? -34.993 -39.122 -44.474 1.00 21.38 1261 ILE A CA 1
ATOM 649 C C . ILE A 1 88 ? -33.680 -39.012 -45.275 1.00 24.76 1261 ILE A C 1
ATOM 650 O O . ILE A 1 88 ? -32.641 -39.479 -44.804 1.00 24.35 1261 ILE A O 1
ATOM 655 N N . ASP A 1 89 ? -33.738 -38.412 -46.486 1.00 21.06 1262 ASP A N 1
ATOM 656 C CA . ASP A 1 89 ? -32.577 -38.206 -47.355 1.00 20.51 1262 ASP A CA 1
ATOM 657 C C . ASP A 1 89 ? -31.599 -37.219 -46.702 1.00 23.52 1262 ASP A C 1
ATOM 658 O O . ASP A 1 89 ? -30.390 -37.350 -46.883 1.00 23.56 1262 ASP A O 1
ATOM 663 N N . PHE A 1 90 ? -32.135 -36.263 -45.909 1.00 19.48 1263 PHE A N 1
ATOM 664 C CA . PHE A 1 90 ? -31.373 -35.280 -45.133 1.00 18.84 1263 PHE A CA 1
ATOM 665 C C . PHE A 1 90 ? -30.743 -36.005 -43.937 1.00 22.62 1263 PHE A C 1
ATOM 666 O O . PHE A 1 90 ? -29.579 -35.757 -43.622 1.00 22.49 1263 PHE A O 1
ATOM 674 N N . TYR A 1 91 ? -31.528 -36.889 -43.275 1.00 19.04 1264 TYR A N 1
ATOM 675 C CA . TYR A 1 91 ? -31.125 -37.712 -42.130 1.00 18.82 1264 TYR A CA 1
ATOM 676 C C . TYR A 1 91 ? -29.911 -38.570 -42.504 1.00 23.36 1264 TYR A C 1
ATOM 677 O O . TYR A 1 91 ? -28.935 -38.599 -41.753 1.00 23.33 1264 TYR A O 1
ATOM 686 N N . HIS A 1 92 ? -29.976 -39.253 -43.667 1.00 20.22 1265 HIS A N 1
ATOM 687 C CA . HIS A 1 92 ? -28.908 -40.110 -44.185 1.00 20.25 1265 HIS A CA 1
ATOM 688 C C . HIS A 1 92 ? -27.632 -39.333 -44.479 1.00 23.09 1265 HIS A C 1
ATOM 689 O O . HIS A 1 92 ? -26.547 -39.843 -44.203 1.00 22.99 1265 HIS A O 1
ATOM 696 N N . ASP A 1 93 ? -27.763 -38.094 -45.005 1.00 18.60 1266 ASP A N 1
ATOM 697 C CA . ASP A 1 93 ? -26.630 -37.215 -45.316 1.00 17.97 1266 ASP A CA 1
ATOM 698 C C . ASP A 1 93 ? -25.973 -36.669 -44.053 1.00 21.41 1266 ASP A C 1
ATOM 699 O O . ASP A 1 93 ? -24.745 -36.624 -43.981 1.00 21.06 1266 ASP A O 1
ATOM 704 N N . MET A 1 94 ? -26.784 -36.272 -43.050 1.00 17.79 1267 MET A N 1
ATOM 705 C CA . MET A 1 94 ? -26.283 -35.766 -41.769 1.00 17.66 1267 MET A CA 1
ATOM 706 C C . MET A 1 94 ? -25.516 -36.867 -41.041 1.00 21.98 1267 MET A C 1
ATOM 707 O O . MET A 1 94 ? -24.419 -36.608 -40.551 1.00 22.03 1267 MET A O 1
ATOM 712 N N . LYS A 1 95 ? -26.063 -38.108 -41.035 1.00 18.69 1268 LYS A N 1
ATOM 713 C CA . LYS A 1 95 ? -25.440 -39.291 -40.426 1.00 19.09 1268 LYS A CA 1
ATOM 714 C C . LYS A 1 95 ? -24.140 -39.669 -41.142 1.00 23.43 1268 LYS A C 1
ATOM 715 O O . LYS A 1 95 ? -23.202 -40.140 -40.497 1.00 23.73 1268 LYS A O 1
ATOM 721 N N . LEU A 1 96 ? -24.093 -39.448 -42.472 1.00 19.65 1269 LEU A N 1
ATOM 722 C CA . LEU A 1 96 ? -22.949 -39.727 -43.339 1.00 19.58 1269 LEU A CA 1
ATOM 723 C C . LEU A 1 96 ? -21.710 -38.916 -42.945 1.00 23.56 1269 LEU A C 1
ATOM 724 O O . LEU A 1 96 ? -20.609 -39.461 -42.996 1.00 23.96 1269 LEU A O 1
ATOM 729 N N . ILE A 1 97 ? -21.891 -37.640 -42.528 1.00 19.47 1270 ILE A N 1
ATOM 730 C CA . ILE A 1 97 ? -20.811 -36.746 -42.079 1.00 19.64 1270 ILE A CA 1
ATOM 731 C C . ILE A 1 97 ? -20.009 -37.415 -40.950 1.00 24.32 1270 ILE A C 1
ATOM 732 O O . ILE A 1 97 ? -18.784 -37.536 -41.043 1.00 24.84 1270 ILE A O 1
ATOM 737 N N . TYR A 1 98 ? -20.715 -37.840 -39.890 1.00 20.42 1271 TYR A N 1
ATOM 738 C CA . TYR A 1 98 ? -20.128 -38.454 -38.705 1.00 21.19 1271 TYR A CA 1
ATOM 739 C C . TYR A 1 98 ? -19.606 -39.861 -38.963 1.00 27.19 1271 TYR A C 1
ATOM 740 O O . TYR A 1 98 ? -18.554 -40.213 -38.430 1.00 28.19 1271 TYR A O 1
ATOM 749 N N . LYS A 1 99 ? -20.308 -40.647 -39.806 1.00 23.98 1272 LYS A N 1
ATOM 750 C CA . LYS A 1 99 ? -19.905 -42.009 -40.176 1.00 24.90 1272 LYS A CA 1
ATOM 751 C C . LYS A 1 99 ? -18.607 -42.024 -41.002 1.00 30.00 1272 LYS A C 1
ATOM 752 O O . LYS A 1 99 ? -17.799 -42.941 -40.839 1.00 30.85 1272 LYS A O 1
ATOM 758 N N . ASN A 1 100 ? -18.406 -41.007 -41.873 1.00 26.01 1273 ASN A N 1
ATOM 759 C CA . ASN A 1 100 ? -17.203 -40.871 -42.707 1.00 26.27 1273 ASN A CA 1
ATOM 760 C C . ASN A 1 100 ? -15.971 -40.566 -41.865 1.00 31.25 1273 ASN A C 1
ATOM 761 O O . ASN A 1 100 ? -14.882 -41.036 -42.190 1.00 31.84 1273 ASN A O 1
ATOM 766 N N . CYS A 1 101 ? -16.146 -39.774 -40.794 1.00 27.91 1274 CYS A N 1
ATOM 767 C CA . CYS A 1 101 ? -15.079 -39.374 -39.877 1.00 28.63 1274 CYS A CA 1
ATOM 768 C C . CYS A 1 101 ? -14.540 -40.549 -39.056 1.00 33.30 1274 CYS A C 1
ATOM 769 O O . CYS A 1 101 ? -13.327 -40.661 -38.890 1.00 33.90 1274 CYS A O 1
ATOM 772 N N . ILE A 1 102 ? -15.436 -41.416 -38.553 1.00 29.82 1275 ILE A N 1
ATOM 773 C CA . ILE A 1 102 ? -15.075 -42.588 -37.748 1.00 30.97 1275 ILE A CA 1
ATOM 774 C C . ILE A 1 102 ? -14.403 -43.668 -38.612 1.00 36.07 1275 ILE A C 1
ATOM 775 O O . ILE A 1 102 ? -13.418 -44.269 -38.177 1.00 37.37 1275 ILE A O 1
ATOM 780 N N . ASP A 1 103 ? -14.918 -43.888 -39.834 1.00 32.02 1276 ASP A N 1
ATOM 781 C CA . ASP A 1 103 ? -14.393 -44.883 -40.772 1.00 32.67 1276 ASP A CA 1
ATOM 782 C C . ASP A 1 103 ? -13.023 -44.539 -41.364 1.00 36.89 1276 ASP A C 1
ATOM 783 O O . ASP A 1 103 ? -12.195 -45.438 -41.519 1.00 37.48 1276 ASP A O 1
ATOM 788 N N . PHE A 1 104 ? -12.786 -43.253 -41.697 1.00 32.88 1277 PHE A N 1
ATOM 789 C CA . PHE A 1 104 ? -11.526 -42.795 -42.285 1.00 33.58 1277 PHE A CA 1
ATOM 790 C C . PHE A 1 104 ? -10.410 -42.591 -41.263 1.00 39.22 1277 PHE A C 1
ATOM 791 O O . PHE A 1 104 ? -9.299 -43.077 -41.481 1.00 40.11 1277 PHE A O 1
ATOM 799 N N . ASN A 1 105 ? -10.689 -41.846 -40.179 1.00 36.01 1278 ASN A N 1
ATOM 800 C CA . ASN A 1 105 ? -9.703 -41.531 -39.146 1.00 37.31 1278 ASN A CA 1
ATOM 801 C C . ASN A 1 105 ? -9.490 -42.679 -38.143 1.00 43.14 1278 ASN A C 1
ATOM 802 O O . ASN A 1 105 ? -10.458 -43.122 -37.517 1.00 42.65 1278 ASN A O 1
ATOM 807 N N . PRO A 1 106 ? -8.235 -43.172 -37.973 1.00 41.48 1279 PRO A N 1
ATOM 808 C CA . PRO A 1 106 ? -8.003 -44.256 -36.997 1.00 42.85 1279 PRO A CA 1
ATOM 809 C C . PRO A 1 106 ? -8.108 -43.760 -35.553 1.00 47.50 1279 PRO A C 1
ATOM 810 O O . PRO A 1 106 ? -7.728 -42.620 -35.270 1.00 47.11 1279 PRO A O 1
ATOM 814 N N . ASP A 1 107 ? -8.639 -44.609 -34.649 1.00 44.63 1280 ASP A N 1
ATOM 815 C CA . ASP A 1 107 ? -8.834 -44.263 -33.239 1.00 45.27 1280 ASP A CA 1
ATOM 816 C C . ASP A 1 107 ? -7.508 -44.146 -32.466 1.00 51.03 1280 ASP A C 1
ATOM 817 O O . ASP A 1 107 ? -7.114 -45.060 -31.736 1.00 52.25 1280 ASP A O 1
ATOM 822 N N . ILE A 1 108 ? -6.818 -43.004 -32.658 1.00 47.44 1281 ILE A N 1
ATOM 823 C CA . ILE A 1 108 ? -5.535 -42.667 -32.028 1.00 49.16 1281 ILE A CA 1
ATOM 824 C C . ILE A 1 108 ? -5.575 -41.279 -31.366 1.00 53.16 1281 ILE A C 1
ATOM 825 O O . ILE A 1 108 ? -6.409 -40.449 -31.738 1.00 50.96 1281 ILE A O 1
ATOM 830 N N . GLU A 1 109 ? -4.680 -41.047 -30.377 1.00 51.87 1282 GLU A N 1
ATOM 831 C CA . GLU A 1 109 ? -4.568 -39.822 -29.570 1.00 52.43 1282 GLU A CA 1
ATOM 832 C C . GLU A 1 109 ? -4.547 -38.487 -30.328 1.00 55.31 1282 GLU A C 1
ATOM 833 O O . GLU A 1 109 ? -5.101 -37.507 -29.826 1.00 54.56 1282 GLU A O 1
ATOM 839 N N . GLU A 1 110 ? -3.926 -38.442 -31.522 1.00 51.32 1283 GLU A N 1
ATOM 840 C CA . GLU A 1 110 ? -3.877 -37.220 -32.338 1.00 50.13 1283 GLU A CA 1
ATOM 841 C C . GLU A 1 110 ? -5.227 -36.874 -32.977 1.00 50.91 1283 GLU A C 1
ATOM 842 O O . GLU A 1 110 ? -5.467 -35.708 -33.297 1.00 50.19 1283 GLU A O 1
ATOM 848 N N . ASN A 1 111 ? -6.109 -37.879 -33.138 1.00 45.39 1284 ASN A N 1
ATOM 849 C CA . ASN A 1 111 ? -7.449 -37.722 -33.710 1.00 42.57 1284 ASN A CA 1
ATOM 850 C C . ASN A 1 111 ? -8.543 -37.737 -32.624 1.00 45.48 1284 ASN A C 1
ATOM 851 O O . ASN A 1 111 ? -9.718 -37.937 -32.943 1.00 43.44 1284 ASN A O 1
ATOM 856 N N . LYS A 1 112 ? -8.155 -37.507 -31.348 1.00 43.33 1285 LYS A N 1
ATOM 857 C CA . LYS A 1 112 ? -9.053 -37.504 -30.188 1.00 43.14 1285 LYS A CA 1
ATOM 858 C C . LYS A 1 112 ? -10.164 -36.455 -30.267 1.00 45.03 1285 LYS A C 1
ATOM 859 O O . LYS A 1 112 ? -11.312 -36.789 -29.978 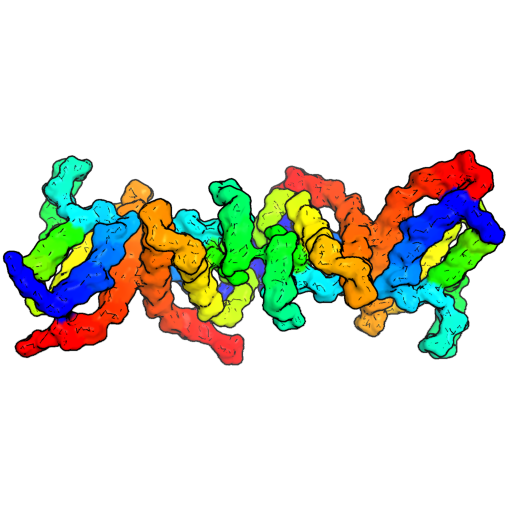1.00 43.80 1285 LYS A O 1
ATOM 865 N N . TYR A 1 113 ? -9.833 -35.204 -30.653 1.00 41.20 1286 TYR A N 1
ATOM 866 C CA . TYR A 1 113 ? -10.812 -34.120 -30.764 1.00 39.89 1286 TYR A CA 1
ATOM 867 C C . TYR A 1 113 ? -11.829 -34.371 -31.882 1.00 40.47 1286 TYR A C 1
ATOM 868 O O . TYR A 1 113 ? -13.027 -34.224 -31.644 1.00 39.18 1286 TYR A O 1
ATOM 877 N N . ILE A 1 114 ? -11.351 -34.734 -33.089 1.00 35.50 1287 ILE A N 1
ATOM 878 C CA . ILE A 1 114 ? -12.193 -34.981 -34.263 1.00 33.11 1287 ILE A CA 1
ATOM 879 C C . ILE A 1 114 ? -13.145 -36.186 -34.127 1.00 35.84 1287 ILE A C 1
ATOM 880 O O . ILE A 1 114 ? -14.299 -36.093 -34.553 1.00 33.71 1287 ILE A O 1
ATOM 885 N N . ILE A 1 115 ? -12.670 -37.292 -33.520 1.00 33.58 1288 ILE A N 1
ATOM 886 C CA . ILE A 1 115 ? -13.475 -38.497 -33.292 1.00 33.19 1288 ILE A CA 1
ATOM 887 C C . ILE A 1 115 ? -14.558 -38.205 -32.243 1.00 37.37 1288 ILE A C 1
ATOM 888 O O . ILE A 1 115 ? -15.705 -38.623 -32.425 1.00 36.34 1288 ILE A O 1
ATOM 893 N N . GLU A 1 116 ? -14.209 -37.427 -31.195 1.00 34.87 1289 GLU A N 1
ATOM 894 C CA . GLU A 1 116 ? -15.144 -37.016 -30.146 1.00 35.01 1289 GLU A CA 1
ATOM 895 C C . GLU A 1 116 ? -16.188 -36.046 -30.710 1.00 37.26 1289 GLU A C 1
ATOM 896 O O . GLU A 1 116 ? -17.368 -36.182 -30.386 1.00 36.34 1289 GLU A O 1
ATOM 902 N N . ALA A 1 117 ? -15.758 -35.102 -31.581 1.00 33.09 1290 ALA A N 1
ATOM 903 C CA . ALA A 1 117 ? -16.634 -34.126 -32.240 1.00 31.49 1290 ALA A CA 1
ATOM 904 C C . ALA A 1 117 ? -17.649 -34.811 -33.161 1.00 33.42 1290 ALA A C 1
ATOM 905 O O . ALA A 1 117 ? -18.789 -34.359 -33.239 1.00 32.22 1290 ALA A O 1
ATOM 907 N N . ALA A 1 118 ? -17.240 -35.902 -33.840 1.00 29.55 1291 ALA A N 1
ATOM 908 C CA . ALA A 1 118 ? -18.108 -36.666 -34.739 1.00 28.03 1291 ALA A CA 1
ATOM 909 C C . ALA A 1 118 ? -19.109 -37.505 -33.950 1.00 31.20 1291 ALA A C 1
ATOM 910 O O . ALA A 1 118 ? -20.286 -37.544 -34.310 1.00 29.70 1291 ALA A O 1
ATOM 912 N N . LYS A 1 119 ? -18.641 -38.163 -32.868 1.00 28.71 1292 LYS A N 1
ATOM 913 C CA . LYS A 1 119 ? -19.463 -39.002 -31.996 1.00 28.82 1292 LYS A CA 1
ATOM 914 C C . LYS A 1 119 ? -20.507 -38.183 -31.234 1.00 32.06 1292 LYS A C 1
ATOM 915 O O . LYS A 1 119 ? -21.676 -38.571 -31.219 1.00 30.83 1292 LYS A O 1
ATOM 921 N N . SER A 1 120 ? -20.097 -37.042 -30.642 1.00 29.24 1293 SER A N 1
ATOM 922 C CA . SER A 1 120 ? -20.986 -36.160 -29.879 1.00 29.37 1293 SER A CA 1
ATOM 923 C C . SER A 1 120 ? -22.046 -35.485 -30.746 1.00 31.76 1293 SER A C 1
ATOM 924 O O . SER A 1 120 ? -23.198 -35.385 -30.320 1.00 31.62 1293 SER A O 1
ATOM 927 N N . SER A 1 121 ? -21.666 -35.036 -31.958 1.00 26.99 1294 SER A N 1
ATOM 928 C CA . SER A 1 121 ? -22.584 -34.383 -32.896 1.00 25.45 1294 SER A CA 1
ATOM 929 C C . SER A 1 121 ? -23.641 -35.351 -33.420 1.00 27.89 1294 SER A C 1
ATOM 930 O O . SER A 1 121 ? -24.782 -34.941 -33.627 1.00 27.14 1294 SER A O 1
ATOM 933 N N . ASP A 1 122 ? -23.265 -36.635 -33.604 1.00 23.79 1295 ASP A N 1
ATOM 934 C CA . ASP A 1 122 ? -24.154 -37.715 -34.035 1.00 22.74 1295 ASP A CA 1
ATOM 935 C C . ASP A 1 122 ? -25.239 -37.931 -32.981 1.00 26.06 1295 ASP A C 1
ATOM 936 O O . ASP A 1 122 ? -26.408 -38.085 -33.334 1.00 25.03 1295 ASP A O 1
ATOM 941 N N . MET A 1 123 ? -24.843 -37.921 -31.691 1.00 23.38 1296 MET A N 1
ATOM 942 C CA . MET A 1 123 ? -25.738 -38.079 -30.543 1.00 23.73 1296 MET A CA 1
ATOM 943 C C . MET A 1 123 ? -26.651 -36.862 -30.419 1.00 26.90 1296 MET A C 1
ATOM 944 O O . MET A 1 123 ? -27.849 -37.029 -30.191 1.00 26.78 1296 MET A O 1
ATOM 949 N N . LYS A 1 124 ? -26.094 -35.644 -30.624 1.00 22.97 1297 LYS A N 1
ATOM 950 C CA . LYS A 1 124 ? -26.832 -34.376 -30.591 1.00 22.49 1297 LYS A CA 1
ATOM 951 C C . LYS A 1 124 ? -27.853 -34.324 -31.739 1.00 26.35 1297 LYS A C 1
ATOM 952 O O . LYS A 1 124 ? -28.988 -33.900 -31.512 1.00 26.39 1297 LYS A O 1
ATOM 958 N N . PHE A 1 125 ? -27.454 -34.772 -32.960 1.00 22.46 1298 PHE A N 1
ATOM 959 C CA . PHE A 1 125 ? -28.319 -34.821 -34.144 1.00 21.57 1298 PHE A CA 1
ATOM 960 C C . PHE A 1 125 ? -29.479 -35.794 -33.935 1.00 26.02 1298 PHE A C 1
ATOM 961 O O . PHE A 1 125 ? -30.615 -35.464 -34.283 1.00 25.35 1298 PHE A O 1
ATOM 969 N N . GLU A 1 126 ? -29.188 -36.991 -33.374 1.00 23.21 1299 GLU A N 1
ATOM 970 C CA . GLU A 1 126 ? -30.181 -38.031 -33.089 1.00 23.29 1299 GLU A CA 1
ATOM 971 C C . GLU A 1 126 ? -31.238 -37.554 -32.099 1.00 27.66 1299 GLU A C 1
ATOM 972 O O . GLU A 1 126 ? -32.399 -37.942 -32.230 1.00 27.73 1299 GLU A O 1
ATOM 978 N N . PHE A 1 127 ? -30.844 -36.701 -31.127 1.00 24.46 1300 PHE A N 1
ATOM 979 C CA . PHE A 1 127 ? -31.762 -36.109 -30.149 1.00 24.94 1300 PHE A CA 1
ATOM 980 C C . PHE A 1 127 ? -32.689 -35.135 -30.873 1.00 28.98 1300 PHE A C 1
ATOM 981 O O . PHE A 1 127 ? -33.902 -35.200 -30.686 1.00 29.20 1300 PHE A O 1
ATOM 989 N N . LEU A 1 128 ? -32.105 -34.235 -31.693 1.00 25.40 1301 LEU A N 1
ATOM 990 C CA . LEU A 1 128 ? -32.820 -33.220 -32.468 1.00 24.89 1301 LEU A CA 1
ATOM 991 C C . LEU A 1 128 ? -33.755 -33.827 -33.507 1.00 28.28 1301 LEU A C 1
ATOM 992 O O . LEU A 1 128 ? -34.823 -33.268 -33.760 1.00 28.11 1301 LEU A O 1
ATOM 997 N N . TRP A 1 129 ? -33.368 -34.982 -34.088 1.00 24.31 1302 TRP A N 1
ATOM 998 C CA . TRP A 1 129 ? -34.189 -35.704 -35.060 1.00 23.33 1302 TRP A CA 1
ATOM 999 C C . TRP A 1 129 ? -35.371 -36.364 -34.349 1.00 27.12 1302 TRP A C 1
ATOM 1000 O O . TRP A 1 129 ? -36.482 -36.313 -34.866 1.00 26.66 1302 TRP A O 1
ATOM 1011 N N . ASN A 1 130 ? -35.133 -36.963 -33.165 1.00 24.02 1303 ASN A N 1
ATOM 1012 C CA . ASN A 1 130 ? -36.160 -37.626 -32.355 1.00 25.01 1303 ASN A CA 1
ATOM 1013 C C . ASN A 1 130 ? -37.184 -36.629 -31.801 1.00 29.15 1303 ASN A C 1
ATOM 1014 O O . ASN A 1 130 ? -38.377 -36.935 -31.764 1.00 29.21 1303 ASN A O 1
ATOM 1019 N N . LYS A 1 131 ? -36.712 -35.441 -31.384 1.00 25.58 1304 LYS A N 1
ATOM 1020 C CA . LYS A 1 131 ? -37.520 -34.348 -30.840 1.00 26.02 1304 LYS A CA 1
ATOM 1021 C C . LYS A 1 131 ? -38.453 -33.758 -31.915 1.00 29.56 1304 LYS A C 1
ATOM 102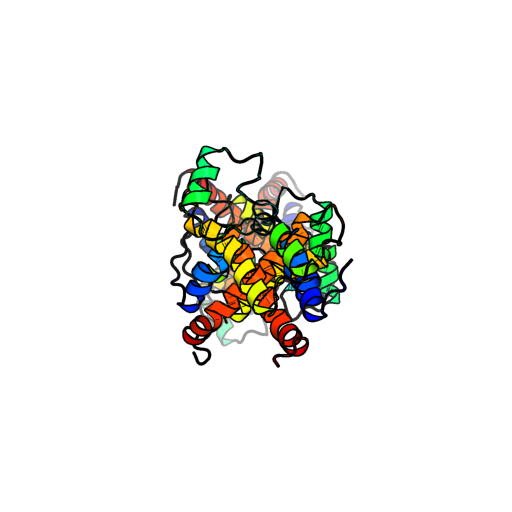2 O O . LYS A 1 131 ? -39.590 -33.402 -31.604 1.00 29.68 1304 LYS A O 1
ATOM 1028 N N . TRP A 1 132 ? -37.974 -33.672 -33.171 1.00 25.37 1305 TRP A N 1
ATOM 1029 C CA . TRP A 1 132 ? -38.723 -33.073 -34.274 1.00 24.99 1305 TRP A CA 1
ATOM 1030 C C . TRP A 1 132 ? -39.382 -34.013 -35.296 1.00 27.96 1305 TRP A C 1
ATOM 1031 O O . TRP A 1 132 ? -40.192 -33.528 -36.089 1.00 27.10 1305 TRP A O 1
ATOM 1042 N N . LYS A 1 133 ? -39.072 -35.334 -35.276 1.00 24.98 1306 LYS A N 1
ATOM 1043 C CA . LYS A 1 133 ? -39.619 -36.316 -36.232 1.00 25.08 1306 LYS A CA 1
ATOM 1044 C C . LYS A 1 133 ? -41.145 -36.363 -36.366 1.00 30.09 1306 LYS A C 1
ATOM 1045 O O . LYS A 1 133 ? -41.645 -36.689 -37.445 1.00 29.64 1306 LYS A O 1
ATOM 1051 N N . GLU A 1 134 ? -41.873 -36.024 -35.284 1.00 27.68 1307 GLU A N 1
ATOM 1052 C CA . GLU A 1 134 ? -43.336 -35.979 -35.234 1.00 28.34 1307 GLU A CA 1
ATOM 1053 C C . GLU A 1 134 ? -43.846 -34.861 -36.155 1.00 31.02 1307 GLU A C 1
ATOM 1054 O O . GLU A 1 134 ? -44.672 -35.127 -37.031 1.00 30.58 1307 GLU A O 1
ATOM 1060 N N . LYS A 1 135 ? -43.335 -33.624 -35.964 1.00 26.83 1308 LYS A N 1
ATOM 1061 C CA . LYS A 1 135 ? -43.708 -32.451 -36.760 1.00 26.41 1308 LYS A CA 1
ATOM 1062 C C . LYS A 1 135 ? -43.204 -32.541 -38.202 1.00 29.20 1308 LYS A C 1
ATOM 1063 O O . LYS A 1 135 ? -43.876 -32.050 -39.108 1.00 28.81 1308 LYS A O 1
ATOM 1069 N N . ILE A 1 136 ? -42.039 -33.191 -38.409 1.00 24.92 1309 ILE A N 1
ATOM 1070 C CA . ILE A 1 136 ? -41.417 -33.420 -39.717 1.00 23.78 1309 ILE A CA 1
ATOM 1071 C C . ILE A 1 136 ? -42.330 -34.320 -40.573 1.00 27.79 1309 ILE A C 1
ATOM 1072 O O . ILE A 1 136 ? -42.613 -33.980 -41.724 1.00 27.22 1309 ILE A O 1
ATOM 1077 N N . ASN A 1 137 ? -42.798 -35.448 -39.993 1.00 24.71 1310 ASN A N 1
ATOM 1078 C CA . ASN A 1 137 ? -43.695 -36.410 -40.639 1.00 25.25 1310 ASN A CA 1
ATOM 1079 C C . ASN A 1 137 ? -45.066 -35.785 -40.916 1.00 29.46 1310 ASN A C 1
ATOM 1080 O O . ASN A 1 137 ? -45.641 -36.030 -41.977 1.00 29.42 1310 ASN A O 1
ATOM 1085 N N . ASN A 1 138 ? -45.568 -34.959 -39.973 1.00 26.33 1311 ASN A N 1
ATOM 1086 C CA . ASN A 1 138 ? -46.851 -34.258 -40.078 1.00 27.01 1311 ASN A CA 1
ATOM 1087 C C . ASN A 1 138 ? -46.838 -33.192 -41.178 1.00 31.06 1311 ASN A C 1
ATOM 1088 O O . ASN A 1 138 ? -47.870 -32.971 -41.813 1.00 31.53 1311 ASN A O 1
ATOM 1093 N N . ASN A 1 139 ? -45.679 -32.537 -41.400 1.00 26.85 1312 ASN A N 1
ATOM 1094 C CA . ASN A 1 139 ? -45.519 -31.508 -42.433 1.00 26.63 1312 ASN A CA 1
ATOM 1095 C C . ASN A 1 139 ? -45.058 -32.068 -43.793 1.00 30.66 1312 ASN A C 1
ATOM 1096 O O . ASN A 1 139 ? -44.852 -31.302 -44.738 1.00 29.95 1312 ASN A O 1
ATOM 1101 N N . PHE A 1 140 ? -44.928 -33.402 -43.896 1.00 28.00 1313 PHE A N 1
ATOM 1102 C CA . PHE A 1 140 ? -44.529 -34.072 -45.127 1.00 28.16 1313 PHE A CA 1
ATOM 1103 C C . PHE A 1 140 ? -45.662 -34.945 -45.664 1.00 35.58 1313 PHE A C 1
ATOM 1104 O O . PHE A 1 140 ? -46.154 -35.833 -44.962 1.00 35.46 1313 PHE A O 1
ATOM 1112 N N . CYS A 1 141 ? -46.074 -34.674 -46.910 1.00 34.96 1314 CYS A N 1
ATOM 1113 C CA . CYS A 1 141 ? -47.131 -35.407 -47.597 1.00 37.31 1314 CYS A CA 1
ATOM 1114 C C . CYS A 1 141 ? -46.510 -36.368 -48.616 1.00 42.45 1314 CYS A C 1
ATOM 1115 O O . CYS A 1 141 ? -46.149 -35.966 -49.726 1.00 41.98 1314 CYS A O 1
ATOM 1118 N N . ASP A 1 142 ? -46.359 -37.638 -48.203 1.00 40.24 1315 ASP A N 1
ATOM 1119 C CA . ASP A 1 142 ? -45.785 -38.727 -49.002 1.00 40.79 1315 ASP A CA 1
ATOM 1120 C C . ASP A 1 142 ? -46.659 -39.116 -50.199 1.00 46.81 1315 ASP A C 1
ATOM 1121 O O . ASP A 1 142 ? -46.136 -39.597 -51.206 1.00 46.75 1315 ASP A O 1
ATOM 1126 N N . LEU A 1 143 ? -47.982 -38.888 -50.090 1.00 44.81 1316 LEU A N 1
ATOM 1127 C CA . LEU A 1 143 ? -48.968 -39.200 -51.130 1.00 46.58 1316 LEU A CA 1
ATOM 1128 C C . LEU A 1 143 ? -48.992 -38.157 -52.264 1.00 50.94 1316 LEU A C 1
ATOM 1129 O O . LEU A 1 143 ? -49.588 -38.412 -53.314 1.00 52.08 1316 LEU A O 1
ATOM 1134 N N . ASN A 1 144 ? -48.336 -36.994 -52.056 1.00 46.27 1317 ASN A N 1
ATOM 1135 C CA . ASN A 1 144 ? -48.244 -35.908 -53.034 1.00 78.45 1317 ASN A CA 1
ATOM 1136 C C . ASN A 1 144 ? -46.895 -35.197 -52.937 1.00 104.63 1317 ASN A C 1
ATOM 1137 O O . ASN A 1 144 ? -45.851 -35.847 -52.930 1.00 64.72 1317 ASN A O 1
ATOM 1139 N N . SER B 1 15 ? -39.494 -25.314 -60.354 1.00 63.08 1188 SER B N 1
ATOM 1140 C CA . SER B 1 15 ? -38.246 -25.923 -59.902 1.00 61.22 1188 SER B CA 1
ATOM 1141 C C . SER B 1 15 ? -37.465 -24.977 -58.962 1.00 63.43 1188 SER B C 1
ATOM 1142 O O . SER B 1 15 ? -38.078 -24.354 -58.092 1.00 64.44 1188 SER B O 1
ATOM 1144 N N . ASN B 1 16 ? -36.127 -24.884 -59.123 1.00 57.21 1189 ASN B N 1
ATOM 1145 C CA . ASN B 1 16 ? -35.258 -24.031 -58.310 1.00 55.57 1189 ASN B CA 1
ATOM 1146 C C . ASN B 1 16 ? -35.192 -22.611 -58.884 1.00 57.80 1189 ASN B C 1
ATOM 1147 O O . ASN B 1 16 ? -35.080 -22.444 -60.102 1.00 56.60 1189 ASN B O 1
ATOM 1152 N N . LYS B 1 17 ? -35.273 -21.593 -58.005 1.00 53.98 1190 LYS B N 1
ATOM 1153 C CA . LYS B 1 17 ? -35.243 -20.181 -58.391 1.00 52.81 1190 LYS B CA 1
ATOM 1154 C C . LYS B 1 17 ? -34.066 -19.414 -57.759 1.00 53.88 1190 LYS B C 1
ATOM 1155 O O . LYS B 1 17 ? -34.252 -18.626 -56.828 1.00 54.26 1190 LYS B O 1
ATOM 1157 N N . ARG B 1 18 ? -32.851 -19.654 -58.277 1.00 47.56 1191 ARG B N 1
ATOM 1158 C CA . ARG B 1 18 ? -31.630 -18.993 -57.807 1.00 45.60 1191 ARG B CA 1
ATOM 1159 C C . ARG B 1 18 ? -31.403 -17.673 -58.541 1.00 47.51 1191 ARG B C 1
ATOM 1160 O O . ARG B 1 18 ? -31.602 -17.602 -59.757 1.00 46.52 1191 ARG B O 1
ATOM 1168 N N . LEU B 1 19 ? -30.999 -16.626 -57.797 1.00 43.27 1192 LEU B N 1
ATOM 1169 C CA . LEU B 1 19 ? -30.726 -15.298 -58.345 1.00 42.30 1192 LEU B CA 1
ATOM 1170 C C . LEU B 1 19 ? -29.258 -15.218 -58.774 1.00 43.15 1192 LEU B C 1
ATOM 1171 O O . LEU B 1 19 ? -28.370 -15.011 -57.943 1.00 42.13 1192 LEU B O 1
ATOM 1176 N N . LEU B 1 20 ? -29.015 -15.433 -60.077 1.00 37.98 1193 LEU B N 1
ATOM 1177 C CA . LEU B 1 20 ? -27.683 -15.435 -60.683 1.00 35.97 1193 LEU B CA 1
ATOM 1178 C C . LEU B 1 20 ? -27.188 -14.031 -61.002 1.00 38.49 1193 LEU B C 1
ATOM 1179 O O . LEU B 1 20 ? -27.984 -13.161 -61.360 1.00 38.85 1193 LEU B O 1
ATOM 1184 N N . LYS B 1 21 ? -25.863 -13.823 -60.895 1.00 33.37 1194 LYS B N 1
ATOM 1185 C CA . LYS B 1 21 ? -25.205 -12.555 -61.220 1.00 32.70 1194 LYS B CA 1
ATOM 1186 C C . LYS B 1 21 ? -25.148 -12.380 -62.745 1.00 34.86 1194 LYS B C 1
ATOM 1187 O O . LYS B 1 21 ? -25.261 -13.368 -63.475 1.00 33.58 1194 LYS B O 1
ATOM 1193 N N . GLN B 1 22 ? -25.001 -11.127 -63.219 1.00 31.30 1195 GLN B N 1
ATOM 1194 C CA . GLN B 1 22 ? -24.971 -10.774 -64.643 1.00 30.77 1195 GLN B CA 1
ATOM 1195 C C . GLN B 1 22 ? -23.997 -11.591 -65.498 1.00 33.16 1195 GLN B C 1
ATOM 1196 O O . GLN B 1 22 ? -24.369 -11.996 -66.601 1.00 32.67 1195 GLN B O 1
ATOM 1202 N N . TRP B 1 23 ? -22.772 -11.851 -64.990 1.00 28.83 1196 TRP B N 1
ATOM 1203 C CA . TRP B 1 23 ? -21.762 -12.639 -65.709 1.00 27.60 1196 TRP B CA 1
ATOM 1204 C C . TRP B 1 23 ? -22.110 -14.127 -65.754 1.00 30.34 1196 TRP B C 1
ATOM 1205 O O . TRP B 1 23 ? -21.795 -14.800 -66.737 1.00 29.39 1196 TRP B O 1
ATOM 1216 N N . GLU B 1 24 ? -22.765 -14.628 -64.690 1.00 26.91 1197 GLU B N 1
ATOM 1217 C CA . GLU B 1 24 ? -23.209 -16.018 -64.559 1.00 26.38 1197 GLU B CA 1
ATOM 1218 C C . GLU B 1 24 ? -24.347 -16.311 -65.542 1.00 30.80 1197 GLU B C 1
ATOM 1219 O O . GLU B 1 24 ? -24.396 -17.409 -66.096 1.00 30.14 1197 GLU B O 1
ATOM 1225 N N . LYS B 1 25 ? -25.245 -15.320 -65.761 1.00 28.22 1198 LYS B N 1
ATOM 1226 C CA . LYS B 1 25 ? -26.393 -15.396 -66.675 1.00 28.82 1198 LYS B CA 1
ATOM 1227 C C . LYS B 1 25 ? -25.956 -15.551 -68.134 1.00 32.65 1198 LYS B C 1
ATOM 1228 O O . LYS B 1 25 ? -26.619 -16.255 -68.899 1.00 32.64 1198 LYS B O 1
ATOM 1234 N N . ILE B 1 26 ? -24.848 -14.886 -68.515 1.00 28.82 1199 ILE B N 1
ATOM 1235 C CA . ILE B 1 26 ? -24.280 -14.948 -69.866 1.00 28.47 1199 ILE B CA 1
ATOM 1236 C C . ILE B 1 26 ? -23.635 -16.327 -70.081 1.00 31.49 1199 ILE B C 1
ATOM 1237 O O . ILE B 1 26 ? -23.753 -16.890 -71.168 1.00 31.18 1199 ILE B O 1
ATOM 1242 N N . LEU B 1 27 ? -23.004 -16.883 -69.031 1.00 27.49 1200 LEU B N 1
ATOM 1243 C CA . LEU B 1 27 ? -22.380 -18.206 -69.073 1.00 26.85 1200 LEU B CA 1
ATOM 1244 C C . LEU B 1 27 ? -23.423 -19.320 -69.141 1.00 30.77 1200 LEU B C 1
ATOM 1245 O O . LEU B 1 27 ? -23.206 -20.318 -69.829 1.00 30.01 1200 LEU B O 1
ATOM 1250 N N . ARG B 1 28 ? -24.549 -19.140 -68.426 1.00 27.96 1201 ARG B N 1
ATOM 1251 C CA . ARG B 1 28 ? -25.649 -20.097 -68.351 1.00 28.41 1201 ARG B CA 1
ATOM 1252 C C . ARG B 1 28 ? -26.441 -20.179 -69.659 1.00 33.92 1201 ARG B C 1
ATOM 1253 O O . ARG B 1 28 ? -26.672 -21.284 -70.145 1.00 34.32 1201 ARG B O 1
ATOM 1261 N N . ASP B 1 29 ? -26.863 -19.026 -70.214 1.00 30.93 1202 ASP B N 1
ATOM 1262 C CA . ASP B 1 29 ? -27.697 -18.966 -71.417 1.00 31.72 1202 ASP B CA 1
ATOM 1263 C C . ASP B 1 29 ? -26.962 -18.954 -72.756 1.00 35.29 1202 ASP B C 1
ATOM 1264 O O . ASP B 1 29 ? -27.470 -19.532 -73.719 1.00 35.82 1202 ASP B O 1
ATOM 1269 N N . ASN B 1 30 ? -25.800 -18.279 -72.835 1.00 30.57 1203 ASN B N 1
ATOM 1270 C CA . ASN B 1 30 ? -25.047 -18.153 -74.089 1.00 30.07 1203 ASN B CA 1
ATOM 1271 C C . ASN B 1 30 ? -23.909 -19.164 -74.289 1.00 32.72 1203 ASN B C 1
ATOM 1272 O O . ASN B 1 30 ? -23.413 -19.291 -75.411 1.00 32.35 1203 ASN B O 1
ATOM 1277 N N . VAL B 1 31 ? -23.489 -19.873 -73.221 1.00 28.65 1204 VAL B N 1
ATOM 1278 C CA . VAL B 1 31 ? -22.407 -20.863 -73.303 1.00 27.93 1204 VAL B CA 1
ATOM 1279 C C . VAL B 1 31 ? -22.899 -22.272 -72.919 1.00 32.29 1204 VAL B C 1
ATOM 1280 O O . VAL B 1 31 ? -22.986 -23.141 -73.787 1.00 32.17 1204 VAL B O 1
ATOM 1284 N N . LEU B 1 32 ? -23.223 -22.481 -71.627 1.00 29.14 1205 LEU B N 1
ATOM 1285 C CA . LEU B 1 32 ? -23.667 -23.756 -71.054 1.00 29.16 1205 LEU B CA 1
ATOM 1286 C C . LEU B 1 32 ? -24.950 -24.335 -71.665 1.00 33.83 1205 LEU B C 1
ATOM 1287 O O . LEU B 1 32 ? -24.987 -25.538 -71.930 1.00 33.96 1205 LEU B O 1
ATOM 1292 N N . LYS B 1 33 ? -25.980 -23.491 -71.897 1.00 30.56 1206 LYS B N 1
ATOM 1293 C CA . LYS B 1 33 ? -27.283 -23.874 -72.466 1.00 31.40 1206 LYS B CA 1
ATOM 1294 C C . LYS B 1 33 ? -27.168 -24.575 -73.828 1.00 34.82 1206 LYS B C 1
ATOM 1295 O O . LYS B 1 33 ? -27.938 -25.497 -74.109 1.00 35.77 1206 LYS B O 1
ATOM 1301 N N . LEU B 1 34 ? -26.218 -24.130 -74.666 1.00 29.78 1207 LEU B N 1
ATOM 1302 C CA . LEU B 1 34 ? -25.986 -24.677 -76.006 1.00 29.73 1207 LEU B CA 1
ATOM 1303 C C . LEU B 1 34 ? -25.152 -25.965 -75.992 1.00 32.34 1207 LEU B C 1
ATOM 1304 O O . LEU B 1 34 ? -25.150 -26.696 -76.985 1.00 32.43 1207 LEU B O 1
ATOM 1309 N N . LEU B 1 35 ? -24.464 -26.251 -74.868 1.00 27.69 1208 LEU B N 1
ATOM 1310 C CA . LEU B 1 35 ? -23.615 -27.433 -74.712 1.00 27.14 1208 LEU B CA 1
ATOM 1311 C C . LEU B 1 35 ? -24.277 -28.597 -73.969 1.00 31.41 1208 LEU B C 1
ATOM 1312 O O . LEU B 1 35 ? -24.183 -29.734 -74.434 1.00 31.14 1208 LEU B O 1
ATOM 1317 N N . LYS B 1 36 ? -24.942 -28.318 -72.827 1.00 28.21 1209 LYS B N 1
ATOM 1318 C CA . LYS B 1 36 ? -25.597 -29.328 -71.983 1.00 28.93 1209 LYS B CA 1
ATOM 1319 C C . LYS B 1 36 ? -26.772 -30.087 -72.627 1.00 34.89 1209 LYS B C 1
ATOM 1320 O O . LYS B 1 36 ? -27.174 -31.128 -72.101 1.00 35.22 1209 LYS B O 1
ATOM 1326 N N . ASN B 1 37 ? -27.307 -29.578 -73.756 1.00 32.62 1210 ASN B N 1
ATOM 1327 C CA . ASN B 1 37 ? -28.433 -30.190 -74.467 1.00 34.45 1210 ASN B CA 1
ATOM 1328 C C . ASN B 1 37 ? -28.120 -30.645 -75.909 1.00 38.68 1210 ASN B C 1
ATOM 1329 O O . ASN B 1 37 ? -29.024 -31.127 -76.597 1.00 40.02 1210 ASN B O 1
ATOM 1334 N N . ASP B 1 38 ? -26.850 -30.529 -76.355 1.00 34.14 1211 ASP B N 1
ATOM 1335 C CA . ASP B 1 38 ? -26.459 -30.941 -77.710 1.00 34.64 1211 ASP B CA 1
ATOM 1336 C C . ASP B 1 38 ? -26.378 -32.466 -77.930 1.00 39.64 1211 ASP B C 1
ATOM 1337 O O . ASP B 1 38 ? -26.651 -33.242 -77.011 1.00 39.62 1211 ASP B O 1
ATOM 1342 N N . ASN B 1 39 ? -26.006 -32.881 -79.157 1.00 36.90 1212 ASN B N 1
ATOM 1343 C CA . ASN B 1 39 ? -25.893 -34.278 -79.589 1.00 37.84 1212 ASN B CA 1
ATOM 1344 C C . ASN B 1 39 ? -24.737 -35.057 -78.942 1.00 40.70 1212 ASN B C 1
ATOM 1345 O O . ASN B 1 39 ? -24.735 -36.290 -78.996 1.00 41.53 1212 ASN B O 1
ATOM 1350 N N . ASN B 1 40 ? -23.763 -34.350 -78.336 1.00 35.23 1213 ASN B N 1
ATOM 1351 C CA . ASN B 1 40 ? -22.595 -34.954 -77.688 1.00 34.09 1213 ASN B CA 1
ATOM 1352 C C . ASN B 1 40 ? -22.612 -34.852 -76.150 1.00 37.35 1213 ASN B C 1
ATOM 1353 O O . ASN B 1 40 ? -21.703 -35.367 -75.493 1.00 36.17 1213 ASN B O 1
ATOM 1358 N N . ALA B 1 41 ? -23.649 -34.207 -75.584 1.00 34.50 1214 ALA B N 1
ATOM 1359 C CA . ALA B 1 41 ? -23.814 -34.000 -74.143 1.00 33.89 1214 ALA B CA 1
ATOM 1360 C C . ALA B 1 41 ? -24.134 -35.273 -73.359 1.00 39.48 1214 ALA B C 1
ATOM 1361 O O . ALA B 1 41 ? -23.759 -35.370 -72.191 1.00 38.79 1214 ALA B O 1
ATOM 1363 N N . PHE B 1 42 ? -24.842 -36.227 -74.000 1.00 37.91 1215 PHE B N 1
ATOM 1364 C CA . PHE B 1 42 ? -25.319 -37.515 -73.479 1.00 39.36 1215 PHE B CA 1
ATOM 1365 C C . PHE B 1 42 ? -24.506 -38.172 -72.347 1.00 42.78 1215 PHE B C 1
ATOM 1366 O O . PHE B 1 42 ? -25.065 -38.442 -71.283 1.00 42.96 1215 PHE B O 1
ATOM 1374 N N . TYR B 1 43 ? -23.206 -38.424 -72.576 1.00 38.36 1216 TYR B N 1
ATOM 1375 C CA . TYR B 1 43 ? -22.332 -39.062 -71.587 1.00 37.70 1216 TYR B CA 1
ATOM 1376 C C . TYR B 1 43 ? -21.786 -38.114 -70.514 1.00 39.12 1216 TYR B C 1
ATOM 1377 O O . TYR B 1 43 ? -21.310 -38.586 -69.480 1.00 38.68 1216 TYR B O 1
ATOM 1386 N N . PHE B 1 44 ? -21.856 -36.792 -70.744 1.00 33.82 1217 PHE B N 1
ATOM 1387 C CA . PHE B 1 44 ? -21.323 -35.799 -69.807 1.00 32.04 1217 PHE B CA 1
ATOM 1388 C C . PHE B 1 44 ? -22.376 -35.050 -68.971 1.00 35.70 1217 PHE B C 1
ATOM 1389 O O . PHE B 1 44 ? -22.019 -34.126 -68.237 1.00 33.90 1217 PHE B O 1
ATOM 1397 N N . LYS B 1 45 ? -23.656 -35.461 -69.057 1.00 34.12 1218 LYS B N 1
ATOM 1398 C CA . LYS B 1 45 ? -24.768 -34.831 -68.335 1.00 34.47 1218 LYS B CA 1
ATOM 1399 C C . LYS B 1 45 ? -24.743 -35.083 -66.821 1.00 38.97 1218 LYS B C 1
ATOM 1400 O O . LYS B 1 45 ? -24.709 -34.124 -66.048 1.00 37.62 1218 LYS B O 1
ATOM 1406 N N . THR B 1 46 ? -24.764 -36.364 -66.406 1.00 37.09 1219 THR B N 1
ATOM 1407 C CA . THR B 1 46 ? -24.778 -36.787 -64.997 1.00 37.48 1219 THR B CA 1
ATOM 1408 C C . THR B 1 46 ? -23.393 -37.274 -64.515 1.00 40.15 1219 THR B C 1
ATOM 1409 O O . THR B 1 46 ? -22.597 -37.705 -65.355 1.00 39.52 1219 THR B O 1
ATOM 1413 N N . PRO B 1 47 ? -23.080 -37.233 -63.186 1.00 36.09 1220 PRO B N 1
ATOM 1414 C CA . PRO B 1 47 ? -21.757 -37.700 -62.725 1.00 35.47 1220 PRO B CA 1
ATOM 1415 C C . PRO B 1 47 ? -21.490 -39.186 -62.954 1.00 40.51 1220 PRO B C 1
ATOM 1416 O O . PRO B 1 47 ? -22.405 -40.007 -62.862 1.00 41.68 1220 PRO B O 1
ATOM 1420 N N . VAL B 1 48 ? -20.216 -39.514 -63.243 1.00 36.30 1221 VAL B N 1
ATOM 1421 C CA . VAL B 1 48 ? -19.700 -40.863 -63.507 1.00 37.01 1221 VAL B CA 1
ATOM 1422 C C . VAL B 1 48 ? -19.942 -41.807 -62.314 1.00 42.66 1221 VAL B C 1
ATOM 1423 O O . VAL B 1 48 ? -20.523 -42.881 -62.495 1.00 43.64 1221 VAL B O 1
ATOM 1427 N N . LEU B 1 49 ? -19.518 -41.390 -61.106 1.00 39.44 1222 LEU B N 1
ATOM 1428 C CA . LEU B 1 49 ? -19.644 -42.169 -59.870 1.00 41.16 1222 LEU B CA 1
ATOM 1429 C C . LEU B 1 49 ? -21.090 -42.312 -59.364 1.00 47.14 1222 LEU B C 1
ATOM 1430 O O . LEU B 1 49 ? -21.364 -43.205 -58.560 1.00 48.51 1222 LEU B O 1
ATOM 1435 N N . GLU B 1 50 ? -22.008 -41.446 -59.840 1.00 43.80 1223 GLU B N 1
ATOM 1436 C CA . GLU B 1 50 ? -23.428 -41.455 -59.469 1.00 45.33 1223 GLU B CA 1
ATOM 1437 C C . GLU B 1 50 ? -24.300 -42.236 -60.466 1.00 51.15 1223 GLU B C 1
ATOM 1438 O O . GLU B 1 50 ? -25.419 -42.622 -60.121 1.00 52.46 1223 GLU B O 1
ATOM 1444 N N . ASP B 1 51 ? -23.789 -42.461 -61.694 1.00 47.63 1224 ASP B N 1
ATOM 1445 C CA . ASP B 1 51 ? -24.477 -43.170 -62.778 1.00 48.77 1224 ASP B CA 1
ATOM 1446 C C . ASP B 1 51 ? -24.663 -44.660 -62.466 1.00 55.32 1224 ASP B C 1
ATOM 1447 O O . ASP B 1 51 ? -23.711 -45.330 -62.068 1.00 54.98 1224 ASP B O 1
ATOM 1452 N N . ILE B 1 52 ? -25.895 -45.169 -62.651 1.00 54.15 1225 ILE B N 1
ATOM 1453 C CA . ILE B 1 52 ? -26.252 -46.575 -62.401 1.00 56.66 1225 ILE B CA 1
ATOM 1454 C C . ILE B 1 52 ? -25.746 -47.530 -63.491 1.00 61.38 1225 ILE B C 1
ATOM 1455 O O . ILE B 1 52 ? -25.524 -48.710 -63.213 1.00 62.70 1225 ILE B O 1
ATOM 1460 N N . ASN B 1 53 ? -25.577 -47.017 -64.724 1.00 56.81 1226 ASN B N 1
ATOM 1461 C CA . ASN B 1 53 ? -25.133 -47.779 -65.895 1.00 57.14 1226 ASN B CA 1
ATOM 1462 C C . ASN B 1 53 ? -23.649 -48.190 -65.862 1.00 60.37 1226 ASN B C 1
ATOM 1463 O O . ASN B 1 53 ? -23.266 -49.120 -66.575 1.00 60.78 1226 ASN B O 1
ATOM 1468 N N . ILE B 1 54 ? -22.823 -47.508 -65.042 1.00 55.63 1227 ILE B N 1
ATOM 1469 C CA . ILE B 1 54 ? -21.390 -47.800 -64.896 1.00 54.84 1227 ILE B CA 1
ATOM 1470 C C . ILE B 1 54 ? -21.174 -48.737 -63.697 1.00 60.66 1227 ILE B C 1
ATOM 1471 O O . ILE B 1 54 ? -21.683 -48.463 -62.607 1.00 60.73 1227 ILE B O 1
ATOM 1476 N N . ASN B 1 55 ? -20.429 -49.841 -63.906 1.00 58.48 1228 ASN B N 1
ATOM 1477 C CA . ASN B 1 55 ? -20.131 -50.829 -62.863 1.00 60.22 1228 ASN B CA 1
ATOM 1478 C C . ASN B 1 55 ? -19.079 -50.335 -61.859 1.00 63.16 1228 ASN B C 1
ATOM 1479 O O . ASN B 1 55 ? -18.376 -49.359 -62.134 1.00 60.65 1228 ASN B O 1
ATOM 1484 N N . ASP B 1 56 ? -18.979 -51.017 -60.697 1.00 61.40 1229 ASP B N 1
ATOM 1485 C CA . ASP B 1 56 ? -18.048 -50.701 -59.608 1.00 60.82 1229 ASP B CA 1
ATOM 1486 C C . ASP B 1 56 ? -16.564 -50.833 -59.981 1.00 63.86 1229 ASP B C 1
ATOM 1487 O O . ASP B 1 56 ? -15.735 -50.148 -59.378 1.00 62.52 1229 ASP B O 1
ATOM 1492 N N . ASN B 1 57 ? -16.231 -51.708 -60.958 1.00 60.83 1230 ASN B N 1
ATOM 1493 C CA . ASN B 1 57 ? -14.860 -51.933 -61.431 1.00 60.08 1230 ASN B CA 1
ATOM 1494 C C . ASN B 1 57 ? -14.292 -50.697 -62.132 1.00 60.75 1230 ASN B C 1
ATOM 1495 O O . ASN B 1 57 ? -13.166 -50.297 -61.835 1.00 59.63 1230 ASN B O 1
ATOM 1500 N N . ILE B 1 58 ? -15.082 -50.086 -63.041 1.00 55.51 1231 ILE B N 1
ATOM 1501 C CA . ILE B 1 58 ? -14.714 -48.874 -63.780 1.00 52.76 1231 ILE B CA 1
ATOM 1502 C C . ILE B 1 58 ? -14.715 -47.669 -62.821 1.00 54.42 1231 ILE B C 1
ATOM 1503 O O . ILE B 1 58 ? -13.810 -46.834 -62.890 1.00 52.43 1231 ILE B O 1
ATOM 1508 N N . LYS B 1 59 ? -15.713 -47.613 -61.908 1.00 51.29 1232 LYS B N 1
ATOM 1509 C CA . LYS B 1 59 ? -15.885 -46.562 -60.896 1.00 50.10 1232 LYS B CA 1
ATOM 1510 C C . LYS B 1 59 ? -14.677 -46.414 -59.970 1.00 53.44 1232 LYS B C 1
ATOM 1511 O O . LYS B 1 59 ? -14.298 -45.285 -59.651 1.00 51.64 1232 LYS B O 1
ATOM 1517 N N . GLU B 1 60 ? -14.068 -47.546 -59.552 1.00 51.32 1233 GLU B N 1
ATOM 1518 C CA . GLU B 1 60 ? -12.881 -47.550 -58.693 1.00 51.39 1233 GLU B CA 1
ATOM 1519 C C . GLU B 1 60 ? -11.663 -47.059 -59.478 1.00 53.44 1233 GLU B C 1
ATOM 1520 O O . GLU B 1 60 ? -10.880 -46.272 -58.943 1.00 52.44 1233 GLU B O 1
ATOM 1526 N N . GLU B 1 61 ? -11.535 -47.489 -60.758 1.00 49.20 1234 GLU B N 1
ATOM 1527 C CA . GLU B 1 61 ? -10.464 -47.074 -61.671 1.00 47.68 1234 GLU B CA 1
ATOM 1528 C C . GLU B 1 61 ? -10.561 -45.574 -61.963 1.00 48.21 1234 GLU B C 1
ATOM 1529 O O . GLU B 1 61 ? -9.532 -44.917 -62.119 1.00 47.40 1234 GLU B O 1
ATOM 1535 N N . TYR B 1 62 ? -11.799 -45.040 -62.014 1.00 42.78 1235 TYR B N 1
ATOM 1536 C CA . TYR B 1 62 ? -12.086 -43.622 -62.235 1.00 40.29 1235 TYR B CA 1
ATOM 1537 C C . TYR B 1 62 ? -11.646 -42.793 -61.022 1.00 43.95 1235 TYR B C 1
ATOM 1538 O O . TYR B 1 62 ? -11.081 -41.715 -61.200 1.00 42.37 1235 TYR B O 1
ATOM 1547 N N . ARG B 1 63 ? -11.882 -43.311 -59.796 1.00 41.84 1236 ARG B N 1
ATOM 1548 C CA . ARG B 1 63 ? -11.500 -42.666 -58.536 1.00 41.71 1236 ARG B CA 1
ATOM 1549 C C . ARG B 1 63 ? -9.981 -42.566 -58.373 1.00 46.05 1236 ARG B C 1
ATOM 1550 O O . ARG B 1 63 ? -9.494 -41.584 -57.811 1.00 45.36 1236 ARG B O 1
ATOM 1558 N N . ILE B 1 64 ? -9.240 -43.572 -58.876 1.00 43.51 1237 ILE B N 1
ATOM 1559 C CA . ILE B 1 64 ? -7.776 -43.616 -58.828 1.00 43.90 1237 ILE B CA 1
ATOM 1560 C C . ILE B 1 64 ? -7.181 -42.650 -59.868 1.00 45.92 1237 ILE B C 1
ATOM 1561 O O . ILE B 1 64 ? -6.371 -41.795 -59.507 1.00 45.14 1237 ILE B O 1
ATOM 1566 N N . LYS B 1 65 ? -7.593 -42.788 -61.146 1.00 41.60 1238 LYS B N 1
ATOM 1567 C CA . LYS B 1 65 ? -7.102 -41.996 -62.280 1.00 40.16 1238 LYS B CA 1
ATOM 1568 C C . LYS B 1 65 ? -7.525 -40.522 -62.283 1.00 42.31 1238 LYS B C 1
ATOM 1569 O O . LYS B 1 65 ? -6.685 -39.660 -62.548 1.00 41.33 1238 LYS B O 1
ATOM 1575 N N . ILE B 1 66 ? -8.821 -40.236 -62.028 1.00 38.09 1239 ILE B N 1
ATOM 1576 C CA . ILE B 1 66 ? -9.365 -38.871 -62.055 1.00 36.27 1239 ILE B CA 1
ATOM 1577 C C . ILE B 1 66 ? -9.319 -38.170 -60.696 1.00 40.21 1239 ILE B C 1
ATOM 1578 O O . ILE B 1 66 ? -9.972 -38.607 -59.747 1.00 40.28 1239 ILE B O 1
ATOM 1583 N N . LYS B 1 67 ? -8.557 -37.060 -60.631 1.00 36.38 1240 LYS B N 1
ATOM 1584 C CA . LYS B 1 67 ? -8.368 -36.229 -59.439 1.00 36.20 1240 LYS B CA 1
ATOM 1585 C C . LYS B 1 67 ? -9.618 -35.400 -59.111 1.00 38.40 1240 LYS B C 1
ATOM 1586 O O . LYS B 1 67 ? -9.931 -35.217 -57.933 1.00 38.73 1240 LYS B O 1
ATOM 1592 N N . LYS B 1 68 ? -10.315 -34.885 -60.145 1.00 32.76 1241 LYS B N 1
ATOM 1593 C CA . LYS B 1 68 ? -11.527 -34.084 -59.976 1.00 31.47 1241 LYS B CA 1
ATOM 1594 C C . LYS B 1 68 ? -12.567 -34.384 -61.076 1.00 33.94 1241 LYS B C 1
ATOM 1595 O O . LYS B 1 68 ? -12.439 -33.869 -62.189 1.00 32.55 1241 LYS B O 1
ATOM 1601 N N . PRO B 1 69 ? -13.595 -35.222 -60.794 1.00 30.56 1242 PRO B N 1
ATOM 1602 C CA . PRO B 1 69 ? -14.613 -35.506 -61.821 1.00 29.85 1242 PRO B CA 1
ATOM 1603 C C . PRO B 1 69 ? -15.566 -34.328 -62.020 1.00 32.39 1242 PRO B C 1
ATOM 1604 O O . PRO B 1 69 ? -15.864 -33.609 -61.065 1.00 31.68 1242 PRO B O 1
ATOM 1608 N N . MET B 1 70 ? -16.028 -34.122 -63.264 1.00 28.45 1243 MET B N 1
ATOM 1609 C CA . MET B 1 70 ? -16.937 -33.028 -63.607 1.00 27.57 1243 MET B CA 1
ATOM 1610 C C . MET B 1 70 ? -17.955 -33.441 -64.672 1.00 32.32 1243 MET B C 1
ATOM 1611 O O . MET B 1 70 ? -17.658 -34.261 -65.543 1.00 32.28 1243 MET B O 1
ATOM 1616 N N . ASP B 1 71 ? -19.162 -32.872 -64.576 1.00 29.41 1244 ASP B N 1
ATOM 1617 C CA . ASP B 1 71 ? -20.299 -33.143 -65.457 1.00 29.98 1244 ASP B CA 1
ATOM 1618 C C . ASP B 1 71 ? -21.177 -31.890 -65.618 1.00 34.17 1244 ASP B C 1
ATOM 1619 O O . ASP B 1 71 ? -20.999 -30.921 -64.874 1.00 33.53 1244 ASP B O 1
ATOM 1624 N N . TYR B 1 72 ? -22.122 -31.915 -66.584 1.00 31.28 1245 TYR B N 1
ATOM 1625 C CA . TYR B 1 72 ? -23.022 -30.796 -66.877 1.00 31.14 1245 TYR B CA 1
ATOM 1626 C C . TYR B 1 72 ? -23.982 -30.394 -65.752 1.00 35.81 1245 TYR B C 1
ATOM 1627 O O . TYR B 1 72 ? -24.279 -29.207 -65.629 1.00 34.87 1245 TYR B O 1
ATOM 1636 N N . ILE B 1 73 ? -24.472 -31.357 -64.944 1.00 33.83 1246 ILE B N 1
ATOM 1637 C CA . ILE B 1 73 ? -25.391 -31.031 -63.842 1.00 34.53 1246 ILE B CA 1
ATOM 1638 C C . ILE B 1 73 ? -24.698 -30.389 -62.637 1.00 37.16 1246 ILE B C 1
ATOM 1639 O O . ILE B 1 73 ? -25.302 -29.544 -61.973 1.00 36.94 1246 ILE B O 1
ATOM 1644 N N . THR B 1 74 ? -23.434 -30.780 -62.368 1.00 32.80 1247 THR B N 1
ATOM 1645 C CA . THR B 1 74 ? -22.624 -30.238 -61.271 1.00 32.12 1247 THR B CA 1
ATOM 1646 C C . THR B 1 74 ? -22.261 -28.777 -61.567 1.00 34.43 1247 THR B C 1
ATOM 1647 O O . THR B 1 74 ? -22.438 -27.927 -60.695 1.00 34.02 1247 THR B O 1
ATOM 1651 N N . ILE B 1 75 ? -21.793 -28.490 -62.800 1.00 29.83 1248 ILE B N 1
ATOM 1652 C CA . ILE B 1 75 ? -21.422 -27.143 -63.244 1.00 28.83 1248 ILE B CA 1
ATOM 1653 C C . ILE B 1 75 ? -22.626 -26.179 -63.294 1.00 32.13 1248 ILE B C 1
ATOM 1654 O O . ILE B 1 75 ? -22.476 -25.000 -62.963 1.00 30.97 1248 ILE B O 1
ATOM 1659 N N . SER B 1 76 ? -23.816 -26.694 -63.669 1.00 29.49 1249 SER B N 1
ATOM 1660 C CA . SER B 1 76 ? -25.056 -25.917 -63.733 1.00 29.94 1249 SER B CA 1
ATOM 1661 C C . SER B 1 76 ? -25.508 -25.524 -62.323 1.00 34.63 1249 SER B C 1
ATOM 1662 O O . SER B 1 76 ? -25.923 -24.383 -62.119 1.00 34.27 1249 SER B O 1
ATOM 1665 N N . ARG B 1 77 ? -25.381 -26.452 -61.348 1.00 31.99 1250 ARG B N 1
ATOM 1666 C CA . ARG B 1 77 ? -25.711 -26.210 -59.940 1.00 32.76 1250 ARG B CA 1
ATOM 1667 C C . ARG B 1 77 ? -24.710 -25.238 -59.313 1.00 36.50 1250 ARG B C 1
ATOM 1668 O O . ARG B 1 77 ? -25.128 -24.342 -58.582 1.00 36.66 1250 ARG B O 1
ATOM 1676 N N . ASN B 1 78 ? -23.397 -25.408 -59.608 1.00 32.41 1251 ASN B N 1
ATOM 1677 C CA . ASN B 1 78 ? -22.308 -24.562 -59.102 1.00 31.94 1251 ASN B CA 1
ATOM 1678 C C . ASN B 1 78 ? -22.444 -23.108 -59.570 1.00 36.04 1251 ASN B C 1
ATOM 1679 O O . ASN B 1 78 ? -22.192 -22.189 -58.790 1.00 35.95 1251 ASN B O 1
ATOM 1684 N N . LEU B 1 79 ? -22.852 -22.910 -60.837 1.00 32.57 1252 LEU B N 1
ATOM 1685 C CA . LEU B 1 79 ? -23.051 -21.592 -61.437 1.00 32.23 1252 LEU B CA 1
ATOM 1686 C C . LEU B 1 79 ? -24.296 -20.908 -60.864 1.00 37.09 1252 LEU B C 1
ATOM 1687 O O . LEU B 1 79 ? -24.262 -19.701 -60.624 1.00 36.88 1252 LEU B O 1
ATOM 1692 N N . SER B 1 80 ? -25.381 -21.679 -60.633 1.00 34.47 1253 SER B N 1
ATOM 1693 C CA . SER B 1 80 ? -26.641 -21.174 -60.084 1.00 35.44 1253 SER B CA 1
ATOM 1694 C C . SER B 1 80 ? -26.543 -20.821 -58.602 1.00 40.09 1253 SER B C 1
ATOM 1695 O O . SER B 1 80 ? -27.047 -19.772 -58.198 1.00 40.56 1253 SER B O 1
ATOM 1698 N N . ASP B 1 81 ? -25.887 -21.684 -57.795 1.00 36.47 1254 ASP B N 1
ATOM 1699 C CA . ASP B 1 81 ? -25.706 -21.476 -56.353 1.00 36.98 1254 ASP B CA 1
ATOM 1700 C C . ASP B 1 81 ? -24.698 -20.363 -56.026 1.00 39.76 1254 ASP B C 1
ATOM 1701 O O . ASP B 1 81 ? -24.692 -19.855 -54.904 1.00 40.22 1254 ASP B O 1
ATOM 1706 N N . GLY B 1 82 ? -23.869 -20.001 -57.005 1.00 34.76 1255 GLY B N 1
ATOM 1707 C CA . GLY B 1 82 ? -22.856 -18.960 -56.871 1.00 34.11 1255 GLY B CA 1
ATOM 1708 C C . GLY B 1 82 ? -21.542 -19.442 -56.291 1.00 37.37 1255 GLY B C 1
ATOM 1709 O O . GLY B 1 82 ? -20.856 -18.679 -55.606 1.00 37.35 1255 GLY B O 1
ATOM 1710 N N . ILE B 1 83 ? -21.182 -20.712 -56.568 1.00 33.20 1256 ILE B N 1
ATOM 1711 C CA . ILE B 1 83 ? -19.946 -21.350 -56.105 1.00 32.90 1256 ILE B CA 1
ATOM 1712 C C . ILE B 1 83 ? -18.713 -20.719 -56.762 1.00 35.54 1256 ILE B C 1
ATOM 1713 O O . ILE B 1 83 ? -17.720 -20.470 -56.071 1.00 35.85 1256 ILE B O 1
ATOM 1718 N N . TYR B 1 84 ? -18.789 -20.437 -58.079 1.00 30.29 1257 TYR B N 1
ATOM 1719 C CA . TYR B 1 84 ? -17.691 -19.825 -58.825 1.00 29.05 1257 TYR B CA 1
ATOM 1720 C C . TYR B 1 84 ? -17.474 -18.367 -58.437 1.00 33.73 1257 TYR B C 1
ATOM 1721 O O . TYR B 1 84 ? -18.341 -17.517 -58.661 1.00 33.50 1257 TYR B O 1
ATOM 1730 N N . LYS B 1 85 ? -16.317 -18.102 -57.813 1.00 30.94 1258 LYS B N 1
ATOM 1731 C CA . LYS B 1 85 ? -15.890 -16.778 -57.359 1.00 31.49 1258 LYS B CA 1
ATOM 1732 C C . LYS B 1 85 ? -15.369 -15.966 -58.543 1.00 34.37 1258 LYS B C 1
ATOM 1733 O O . LYS B 1 85 ? -15.354 -14.738 -58.481 1.00 34.40 1258 LYS B O 1
ATOM 1739 N N . GLU B 1 86 ? -14.932 -16.663 -59.610 1.00 29.81 1259 GLU B N 1
ATOM 1740 C CA . GLU B 1 86 ? -14.378 -16.088 -60.834 1.00 29.22 1259 GLU B CA 1
ATOM 1741 C C . GLU B 1 86 ? -14.910 -16.806 -62.087 1.00 31.08 1259 GLU B C 1
ATOM 1742 O O . GLU B 1 86 ? -15.121 -18.020 -62.029 1.00 29.96 1259 GLU B O 1
ATOM 1748 N N . PRO B 1 87 ? -15.044 -16.114 -63.251 1.00 27.08 1260 PRO B N 1
ATOM 1749 C CA . PRO B 1 87 ? -15.489 -16.809 -64.477 1.00 25.91 1260 PRO B CA 1
ATOM 1750 C C . PRO B 1 87 ? -14.489 -17.845 -64.998 1.00 29.19 1260 PRO B C 1
ATOM 1751 O O . PRO B 1 87 ? -14.887 -18.763 -65.714 1.00 28.39 1260 PRO B O 1
ATOM 1755 N N . ILE B 1 88 ? -13.197 -17.701 -64.637 1.00 26.01 1261 ILE B N 1
ATOM 1756 C CA . ILE B 1 88 ? -12.130 -18.625 -65.029 1.00 25.62 1261 ILE B CA 1
ATOM 1757 C C . ILE B 1 88 ? -12.248 -19.983 -64.308 1.00 29.73 1261 ILE B C 1
ATOM 1758 O O . ILE B 1 88 ? -11.802 -20.997 -64.848 1.00 29.25 1261 ILE B O 1
ATOM 1763 N N . ASP B 1 89 ? -12.877 -19.996 -63.107 1.00 26.74 1262 ASP B N 1
ATOM 1764 C CA . ASP B 1 89 ? -13.121 -21.203 -62.308 1.00 26.62 1262 ASP B CA 1
ATOM 1765 C C . ASP B 1 89 ? -14.148 -22.094 -63.007 1.00 30.06 1262 ASP B C 1
ATOM 1766 O O . ASP B 1 89 ? -14.065 -23.319 -62.901 1.00 29.62 1262 ASP B O 1
ATOM 1771 N N . PHE B 1 90 ? -15.109 -21.468 -63.725 1.00 26.45 1263 PHE B N 1
ATOM 1772 C CA . PHE B 1 90 ? -16.141 -22.129 -64.526 1.00 25.82 1263 PHE B CA 1
ATOM 1773 C C . PHE B 1 90 ? -15.469 -22.737 -65.762 1.00 28.94 1263 PHE B C 1
ATOM 1774 O O . PHE B 1 90 ? -15.795 -23.864 -66.137 1.00 28.69 1263 PHE B O 1
ATOM 1782 N N . TYR B 1 91 ? -14.553 -21.971 -66.403 1.00 25.07 1264 TYR B N 1
ATOM 1783 C CA . TYR B 1 91 ? -13.798 -22.377 -67.595 1.00 24.59 1264 TYR B CA 1
ATOM 1784 C C . TYR B 1 91 ? -12.992 -23.652 -67.322 1.00 28.90 1264 TYR B C 1
ATOM 1785 O O . TYR B 1 91 ? -13.037 -24.576 -68.135 1.00 28.62 1264 TYR B O 1
ATOM 1794 N N . HIS B 1 92 ? -12.270 -23.692 -66.180 1.00 25.56 1265 HIS B N 1
ATOM 1795 C CA . HIS B 1 92 ? -11.446 -24.824 -65.752 1.00 25.82 1265 HIS B CA 1
ATOM 1796 C C . HIS B 1 92 ? -12.267 -26.094 -65.542 1.00 28.66 1265 HIS B C 1
ATOM 1797 O O . HIS B 1 92 ? -11.817 -27.173 -65.925 1.00 28.36 1265 HIS B O 1
ATOM 1804 N N . ASP B 1 93 ? -13.473 -25.961 -64.959 1.00 24.38 1266 ASP B N 1
ATOM 1805 C CA . ASP B 1 93 ? -14.388 -27.076 -64.726 1.00 24.11 1266 ASP B CA 1
ATOM 1806 C C . ASP B 1 93 ? -15.024 -27.579 -66.024 1.00 27.72 1266 ASP B C 1
ATOM 1807 O O . ASP B 1 93 ? -15.247 -28.782 -66.153 1.00 27.76 1266 ASP B O 1
ATOM 1812 N N . MET B 1 94 ? -15.294 -26.676 -66.993 1.00 23.92 1267 MET B N 1
ATOM 1813 C CA . MET B 1 94 ? -15.850 -27.062 -68.296 1.00 23.79 1267 MET B CA 1
ATOM 1814 C C . MET B 1 94 ? -14.813 -27.851 -69.094 1.00 27.54 1267 MET B C 1
ATOM 1815 O O . MET B 1 94 ? -15.151 -28.883 -69.673 1.00 27.50 1267 MET B O 1
ATOM 1820 N N . LYS B 1 95 ? -13.544 -27.377 -69.090 1.00 23.80 1268 LYS B N 1
ATOM 1821 C CA . LYS B 1 95 ? -12.408 -28.017 -69.765 1.00 23.80 1268 LYS B CA 1
ATOM 1822 C C . LYS B 1 95 ? -12.105 -29.375 -69.130 1.00 28.19 1268 LYS B C 1
ATOM 1823 O O . LYS B 1 95 ? -11.659 -30.290 -69.821 1.00 28.29 1268 LYS B O 1
ATOM 1829 N N . LEU B 1 96 ? -12.367 -29.493 -67.815 1.00 24.91 1269 LEU B N 1
ATOM 1830 C CA . LEU B 1 96 ? -12.175 -30.690 -67.002 1.00 25.39 1269 LEU B CA 1
ATOM 1831 C C . LEU B 1 96 ? -13.078 -31.840 -67.459 1.00 30.49 1269 LEU B C 1
ATOM 1832 O O . LEU B 1 96 ? -12.620 -32.978 -67.493 1.00 30.92 1269 LEU B O 1
ATOM 1837 N N . ILE B 1 97 ? -14.342 -31.536 -67.836 1.00 27.26 1270 ILE B N 1
ATOM 1838 C CA . ILE B 1 97 ? -15.336 -32.505 -68.329 1.00 27.84 1270 ILE B CA 1
ATOM 1839 C C . ILE B 1 97 ? -14.753 -33.348 -69.481 1.00 32.49 1270 ILE B C 1
ATOM 1840 O O . ILE B 1 97 ? -14.816 -34.579 -69.440 1.00 33.14 1270 ILE B O 1
ATOM 1845 N N . TYR B 1 98 ? -14.165 -32.671 -70.482 1.00 28.37 1271 TYR B N 1
ATOM 1846 C CA . TYR B 1 98 ? -13.599 -33.283 -71.683 1.00 28.46 1271 TYR B CA 1
ATOM 1847 C C . TYR B 1 98 ? -12.213 -33.888 -71.468 1.00 33.37 1271 TYR B C 1
ATOM 1848 O O . TYR B 1 98 ? -11.960 -34.987 -71.961 1.00 33.83 1271 TYR B O 1
ATOM 1857 N N . LYS B 1 99 ? -11.335 -33.192 -70.713 1.00 30.05 1272 LYS B N 1
ATOM 1858 C CA . LYS B 1 99 ? -9.975 -33.646 -70.389 1.00 30.52 1272 LYS B CA 1
ATOM 1859 C C . LYS B 1 99 ? -9.991 -34.983 -69.630 1.00 35.24 1272 LYS B C 1
ATOM 1860 O O . LYS B 1 99 ? -9.204 -35.869 -69.968 1.00 35.78 1272 LYS B O 1
ATOM 1866 N N . ASN B 1 100 ? -10.913 -35.142 -68.649 1.00 31.59 1273 ASN B N 1
ATOM 1867 C CA . ASN B 1 100 ? -11.069 -36.372 -67.856 1.00 32.34 1273 ASN B CA 1
ATOM 1868 C C . ASN B 1 100 ? -11.463 -37.573 -68.721 1.00 36.85 1273 ASN B C 1
ATOM 1869 O O . ASN B 1 100 ? -11.048 -38.695 -68.431 1.00 37.39 1273 ASN B O 1
ATOM 1874 N N . CYS B 1 101 ? -12.257 -37.326 -69.780 1.00 33.16 1274 CYS B N 1
ATOM 1875 C CA . CYS B 1 101 ? -12.714 -38.334 -70.737 1.00 33.92 1274 CYS B CA 1
ATOM 1876 C C . CYS B 1 101 ? -11.548 -38.830 -71.601 1.00 39.08 1274 CYS B C 1
ATOM 1877 O O . CYS B 1 101 ? -11.412 -40.037 -71.799 1.00 39.60 1274 CYS B O 1
ATOM 1880 N N . ILE B 1 102 ? -10.710 -37.895 -72.099 1.00 35.69 1275 ILE B N 1
ATOM 1881 C CA . ILE B 1 102 ? -9.533 -38.176 -72.933 1.00 36.33 1275 ILE B CA 1
ATOM 1882 C C . ILE B 1 102 ? -8.460 -38.933 -72.127 1.00 41.21 1275 ILE B C 1
ATOM 1883 O O . ILE B 1 102 ? -7.854 -39.872 -72.651 1.00 41.85 1275 ILE B O 1
ATOM 1888 N N . ASP B 1 103 ? -8.249 -38.535 -70.856 1.00 37.62 1276 ASP B N 1
ATOM 1889 C CA . ASP B 1 103 ? -7.263 -39.138 -69.955 1.00 38.50 1276 ASP B CA 1
ATOM 1890 C C . ASP B 1 103 ? -7.607 -40.570 -69.533 1.00 43.77 1276 ASP B C 1
ATOM 1891 O O . ASP B 1 103 ? -6.725 -41.432 -69.545 1.00 44.65 1276 ASP B O 1
ATOM 1896 N N . PHE B 1 104 ? -8.873 -40.819 -69.152 1.00 40.07 1277 PHE B N 1
ATOM 1897 C CA . PHE B 1 104 ? -9.341 -42.122 -68.680 1.00 41.12 1277 PHE B CA 1
ATOM 1898 C C . PHE B 1 104 ? -9.585 -43.161 -69.781 1.00 45.95 1277 PHE B C 1
ATOM 1899 O O . PHE B 1 104 ? -9.106 -44.291 -69.660 1.00 46.59 1277 PHE B O 1
ATOM 1907 N N . ASN B 1 105 ? -10.346 -42.793 -70.829 1.00 42.36 1278 ASN B N 1
ATOM 1908 C CA . ASN B 1 105 ? -10.705 -43.698 -71.922 1.00 43.43 1278 ASN B CA 1
ATOM 1909 C C . ASN B 1 105 ? -9.591 -43.865 -72.968 1.00 48.59 1278 ASN B C 1
ATOM 1910 O O . ASN B 1 105 ? -9.164 -42.867 -73.559 1.00 47.35 1278 ASN B O 1
ATOM 1915 N N . PRO B 1 106 ? -9.114 -45.112 -73.224 1.00 47.28 1279 PRO B N 1
ATOM 1916 C CA . PRO B 1 106 ? -8.059 -45.299 -74.238 1.00 48.04 1279 PRO B CA 1
ATOM 1917 C C . PRO B 1 106 ? -8.581 -45.174 -75.670 1.00 52.74 1279 PRO B C 1
ATOM 1918 O O . PRO B 1 106 ? -9.762 -45.433 -75.917 1.00 52.62 1279 PRO B O 1
ATOM 1922 N N . ASP B 1 107 ? -7.698 -44.778 -76.608 1.00 49.74 1280 ASP B N 1
ATOM 1923 C CA . ASP B 1 107 ? -8.036 -44.587 -78.021 1.00 50.05 1280 ASP B CA 1
ATOM 1924 C C . ASP B 1 107 ? -8.287 -45.913 -78.759 1.00 55.67 1280 ASP B C 1
ATOM 1925 O O . ASP B 1 107 ? -7.373 -46.482 -79.363 1.00 56.47 1280 ASP B O 1
ATOM 1930 N N . ILE B 1 108 ? -9.542 -46.401 -78.692 1.00 52.59 1281 ILE B N 1
ATOM 1931 C CA . ILE B 1 108 ? -10.010 -47.643 -79.328 1.00 54.30 1281 ILE B CA 1
ATOM 1932 C C . ILE B 1 108 ? -11.375 -47.461 -80.019 1.00 58.15 1281 ILE B C 1
ATOM 1933 O O . ILE B 1 108 ? -12.048 -46.452 -79.789 1.00 56.10 1281 ILE B O 1
ATOM 1938 N N . GLU B 1 109 ? -11.769 -48.442 -80.868 1.00 56.69 1282 GLU B N 1
ATOM 1939 C CA . GLU B 1 109 ? -13.026 -48.474 -81.633 1.00 57.28 1282 GLU B CA 1
ATOM 1940 C C . GLU B 1 109 ? -14.270 -48.331 -80.738 1.00 59.95 1282 GLU B C 1
ATOM 1941 O O . GLU B 1 109 ? -15.217 -47.640 -81.122 1.00 59.24 1282 GLU B O 1
ATOM 1947 N N . GLU B 1 110 ? -14.257 -48.977 -79.555 1.00 55.91 1283 GLU B N 1
ATOM 1948 C CA . GLU B 1 110 ? -15.339 -48.952 -78.567 1.00 55.00 1283 GLU B CA 1
ATOM 1949 C C . GLU B 1 110 ? -15.555 -47.534 -78.012 1.00 55.35 1283 GLU B C 1
ATOM 1950 O O . GLU B 1 110 ? -16.701 -47.120 -77.824 1.00 54.75 1283 GLU B O 1
ATOM 1956 N N . ASN B 1 111 ? -14.454 -46.800 -77.762 1.00 49.45 1284 ASN B N 1
ATOM 1957 C CA . ASN B 1 111 ? -14.478 -45.447 -77.206 1.00 46.75 1284 ASN B CA 1
ATOM 1958 C C . ASN B 1 111 ? -14.382 -44.327 -78.256 1.00 48.51 1284 ASN B C 1
ATOM 1959 O O . ASN B 1 111 ? -14.207 -43.166 -77.883 1.00 46.33 1284 ASN B O 1
ATOM 1964 N N . LYS B 1 112 ? -14.536 -44.665 -79.557 1.00 45.59 1285 LYS B N 1
ATOM 1965 C CA . LYS B 1 112 ? -14.475 -43.704 -80.669 1.00 44.58 1285 LYS B CA 1
ATOM 1966 C C . LYS B 1 112 ? -15.523 -42.592 -80.534 1.00 46.30 1285 LYS B C 1
ATOM 1967 O O . LYS B 1 112 ? -15.175 -41.419 -80.674 1.00 44.39 1285 LYS B O 1
ATOM 1973 N N . TYR B 1 113 ? -16.787 -42.963 -80.237 1.00 42.91 1286 TYR B N 1
ATOM 1974 C CA . TYR B 1 113 ? -17.912 -42.041 -80.069 1.00 41.69 1286 TYR B CA 1
ATOM 1975 C C . TYR B 1 113 ? -17.691 -41.082 -78.894 1.00 42.19 1286 TYR B C 1
ATOM 1976 O O . TYR B 1 113 ? -17.860 -39.875 -79.071 1.00 40.75 1286 TYR B O 1
ATOM 1985 N N . ILE B 1 114 ? -17.308 -41.615 -77.714 1.00 37.30 1287 ILE B N 1
ATOM 1986 C CA . ILE B 1 114 ? -17.076 -40.834 -76.496 1.00 35.25 1287 ILE B CA 1
ATOM 1987 C C . ILE B 1 114 ? -15.884 -39.858 -76.588 1.00 37.41 1287 ILE B C 1
ATOM 1988 O O . ILE B 1 114 ? -16.004 -38.720 -76.127 1.00 35.89 1287 ILE B O 1
ATOM 1993 N N . ILE B 1 115 ? -14.762 -40.291 -77.209 1.00 33.93 1288 ILE B N 1
ATOM 1994 C CA . ILE B 1 115 ? -13.558 -39.469 -77.402 1.00 32.78 1288 ILE B CA 1
ATOM 1995 C C . ILE B 1 115 ? -13.859 -38.322 -78.380 1.00 36.18 1288 ILE B C 1
ATOM 1996 O O . ILE B 1 115 ? -13.472 -37.179 -78.115 1.00 34.65 1288 ILE B O 1
ATOM 2001 N N . GLU B 1 116 ? -14.586 -38.623 -79.479 1.00 33.68 1289 GLU B N 1
ATOM 2002 C CA . GLU B 1 116 ? -14.992 -37.637 -80.484 1.00 33.31 1289 GLU B CA 1
ATOM 2003 C C . GLU B 1 116 ? -15.958 -36.619 -79.874 1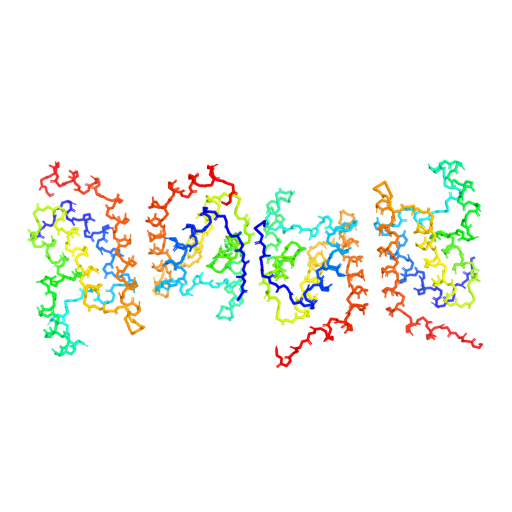.00 35.95 1289 GLU B C 1
ATOM 2004 O O . GLU B 1 116 ? -15.809 -35.424 -80.130 1.00 35.00 1289 GLU B O 1
ATOM 2010 N N . ALA B 1 117 ? -16.915 -37.090 -79.041 1.00 32.08 1290 ALA B N 1
ATOM 2011 C CA . ALA B 1 117 ? -17.894 -36.256 -78.339 1.00 30.75 1290 ALA B CA 1
ATOM 2012 C C . ALA B 1 117 ? -17.193 -35.263 -77.414 1.00 32.49 1290 ALA B C 1
ATOM 2013 O O . ALA B 1 117 ? -17.590 -34.103 -77.369 1.00 31.48 1290 ALA B O 1
ATOM 2015 N N . ALA B 1 118 ? -16.134 -35.716 -76.708 1.00 28.21 1291 ALA B N 1
ATOM 2016 C CA . ALA B 1 118 ? -15.334 -34.896 -75.798 1.00 26.78 1291 ALA B CA 1
ATOM 2017 C C . ALA B 1 118 ? -14.497 -33.865 -76.564 1.00 29.90 1291 ALA B C 1
ATOM 2018 O O . ALA B 1 118 ? -14.455 -32.704 -76.159 1.00 28.37 1291 ALA B O 1
ATOM 2020 N N . LYS B 1 119 ? -13.853 -34.288 -77.675 1.00 27.14 1292 LYS B N 1
ATOM 2021 C CA . LYS B 1 119 ? -13.019 -33.434 -78.527 1.00 26.89 1292 LYS B CA 1
ATOM 2022 C C . LYS B 1 119 ? -13.832 -32.342 -79.229 1.00 30.25 1292 LYS B C 1
ATOM 2023 O O . LYS B 1 119 ? -13.439 -31.177 -79.180 1.00 28.85 1292 LYS B O 1
ATOM 2029 N N . SER B 1 120 ? -14.969 -32.717 -79.854 1.00 27.73 1293 SER B N 1
ATOM 2030 C CA . SER B 1 120 ? -15.857 -31.799 -80.575 1.00 27.94 1293 SER B CA 1
ATOM 2031 C C . SER B 1 120 ? -16.506 -30.761 -79.654 1.00 30.67 1293 SER B C 1
ATOM 2032 O O . SER B 1 120 ? -16.565 -29.583 -80.019 1.00 29.91 1293 SER B O 1
ATOM 2035 N N . SER B 1 121 ? -16.973 -31.192 -78.460 1.00 26.59 1294 SER B N 1
ATOM 2036 C CA . SER B 1 121 ? -17.596 -30.314 -77.468 1.00 25.55 1294 SER B CA 1
ATOM 2037 C C . SER B 1 121 ? -16.586 -29.358 -76.843 1.00 28.11 1294 SER B C 1
ATOM 2038 O O . SER B 1 121 ? -16.965 -28.249 -76.471 1.00 27.20 1294 SER B O 1
ATOM 2041 N N . ASP B 1 122 ? -15.303 -29.776 -76.753 1.00 24.38 1295 ASP B N 1
ATOM 2042 C CA . ASP B 1 122 ? -14.199 -28.953 -76.250 1.00 23.45 1295 ASP B CA 1
ATOM 2043 C C . ASP B 1 122 ? -13.918 -27.827 -77.248 1.00 26.63 1295 ASP B C 1
ATOM 2044 O O . ASP B 1 122 ? -13.682 -26.694 -76.834 1.00 25.63 1295 ASP B O 1
ATOM 2049 N N . MET B 1 123 ? -13.976 -28.143 -78.561 1.00 23.56 1296 MET B N 1
ATOM 2050 C CA . MET B 1 123 ? -13.775 -27.193 -79.659 1.00 23.65 1296 MET B CA 1
ATOM 2051 C C . MET B 1 123 ? -14.970 -26.237 -79.756 1.00 27.01 1296 MET B C 1
ATOM 2052 O O . MET B 1 123 ? -14.785 -25.048 -80.029 1.00 26.40 1296 MET B O 1
ATOM 2057 N N . LYS B 1 124 ? -16.192 -26.764 -79.516 1.00 23.52 1297 LYS B N 1
ATOM 2058 C CA . LYS B 1 124 ? -17.442 -26.000 -79.520 1.00 23.33 1297 LYS B CA 1
ATOM 2059 C C . LYS B 1 124 ? -17.441 -25.018 -78.345 1.00 26.12 1297 LYS B C 1
ATOM 2060 O O . LYS B 1 124 ? -17.747 -23.842 -78.543 1.00 25.60 1297 LYS B O 1
ATOM 2066 N N . PHE B 1 125 ? -17.069 -25.501 -77.135 1.00 22.26 1298 PHE B N 1
ATOM 2067 C CA . PHE B 1 125 ? -16.989 -24.684 -75.924 1.00 21.61 1298 PHE B CA 1
ATOM 2068 C C . PHE B 1 125 ? -15.975 -23.550 -76.081 1.00 25.37 1298 PHE B C 1
ATOM 2069 O O . PHE B 1 125 ? -16.256 -22.434 -75.644 1.00 25.03 1298 PHE B O 1
ATOM 2077 N N . GLU B 1 126 ? -14.815 -23.832 -76.713 1.00 21.81 1299 GLU B N 1
ATOM 2078 C CA . GLU B 1 126 ? -13.762 -22.844 -76.955 1.00 21.86 1299 GLU B CA 1
ATOM 2079 C C . GLU B 1 126 ? -14.235 -21.683 -77.827 1.00 26.71 1299 GLU B C 1
ATOM 2080 O O . GLU B 1 126 ? -13.925 -20.534 -77.511 1.00 26.31 1299 GLU B O 1
ATOM 2086 N N . PHE B 1 127 ? -15.014 -21.974 -78.893 1.00 24.27 1300 PHE B N 1
ATOM 2087 C CA . PHE B 1 127 ? -15.588 -20.949 -79.769 1.00 24.93 1300 PHE B CA 1
ATOM 2088 C C . PHE B 1 127 ? -16.573 -20.090 -78.962 1.00 28.56 1300 PHE B C 1
ATOM 2089 O O . PHE B 1 127 ? -16.527 -18.866 -79.058 1.00 28.88 1300 PHE B O 1
ATOM 2097 N N . LEU B 1 128 ? -17.450 -20.741 -78.170 1.00 24.44 1301 LEU B N 1
ATOM 2098 C CA . LEU B 1 128 ? -18.455 -20.086 -77.326 1.00 23.99 1301 LEU B CA 1
ATOM 2099 C C . LEU B 1 128 ? -17.839 -19.258 -76.198 1.00 27.22 1301 LEU B C 1
ATOM 2100 O O . LEU B 1 128 ? -18.364 -18.190 -75.879 1.00 27.35 1301 LEU B O 1
ATOM 2105 N N . TRP B 1 129 ? -16.734 -19.746 -75.601 1.00 22.81 1302 TRP B N 1
ATOM 2106 C CA . TRP B 1 129 ? -16.019 -19.043 -74.536 1.00 22.30 1302 TRP B CA 1
ATOM 2107 C C . TRP B 1 129 ? -15.355 -17.784 -75.091 1.00 26.91 1302 TRP B C 1
ATOM 2108 O O . TRP B 1 129 ? -15.562 -16.713 -74.530 1.00 26.52 1302 TRP B O 1
ATOM 2119 N N . ASN B 1 130 ? -14.607 -17.904 -76.212 1.00 24.02 1303 ASN B N 1
ATOM 2120 C CA . ASN B 1 130 ? -13.907 -16.786 -76.855 1.00 24.68 1303 ASN B CA 1
ATOM 2121 C C . ASN B 1 130 ? -14.838 -15.699 -77.408 1.00 28.58 1303 ASN B C 1
ATOM 2122 O O . ASN B 1 130 ? -14.451 -14.531 -77.450 1.00 28.75 1303 ASN B O 1
ATOM 2127 N N . LYS B 1 131 ? -16.058 -16.083 -77.815 1.00 24.82 1304 LYS B N 1
ATOM 2128 C CA . LYS B 1 131 ? -17.085 -15.180 -78.343 1.00 25.42 1304 LYS B CA 1
ATOM 2129 C C . LYS B 1 131 ? -17.669 -14.307 -77.221 1.00 29.32 1304 LYS B C 1
ATOM 2130 O O . LYS B 1 131 ? -18.000 -13.145 -77.465 1.00 30.10 1304 LYS B O 1
ATOM 2136 N N . TRP B 1 132 ? -17.786 -14.865 -75.999 1.00 24.58 1305 TRP B N 1
ATOM 2137 C CA . TRP B 1 132 ? -18.389 -14.182 -74.856 1.00 24.17 1305 TRP B CA 1
ATOM 2138 C C . TRP B 1 132 ? -17.459 -13.723 -73.718 1.00 27.51 1305 TRP B C 1
ATOM 2139 O O . TRP B 1 132 ? -17.873 -12.854 -72.947 1.00 27.40 1305 TRP B O 1
ATOM 2150 N N . LYS B 1 133 ? -16.228 -14.286 -73.600 1.00 23.42 1306 LYS B N 1
ATOM 2151 C CA . LYS B 1 133 ? -15.266 -13.975 -72.524 1.00 22.89 1306 LYS B CA 1
ATOM 2152 C C . LYS B 1 133 ? -15.025 -12.501 -72.192 1.00 26.79 1306 LYS B C 1
ATOM 2153 O O . LYS B 1 133 ? -14.877 -12.176 -71.014 1.00 26.09 1306 LYS B O 1
ATOM 2159 N N . GLU B 1 134 ? -15.001 -11.619 -73.213 1.00 23.98 1307 GLU B N 1
ATOM 2160 C CA . GLU B 1 134 ? -14.802 -10.179 -73.026 1.00 24.76 1307 GLU B CA 1
ATOM 2161 C C . GLU B 1 134 ? -15.972 -9.578 -72.245 1.00 28.76 1307 GLU B C 1
ATOM 2162 O O . GLU B 1 134 ? -15.738 -8.847 -71.283 1.00 28.63 1307 GLU B O 1
ATOM 2168 N N . LYS B 1 135 ? -17.221 -9.920 -72.637 1.00 25.22 1308 LYS B N 1
ATOM 2169 C CA . LYS B 1 135 ? -18.443 -9.449 -71.983 1.00 25.05 1308 LYS B CA 1
ATOM 2170 C C . LYS B 1 135 ? -18.559 -9.997 -70.557 1.00 27.86 1308 LYS B C 1
ATOM 2171 O O . LYS B 1 135 ? -18.834 -9.218 -69.644 1.00 27.87 1308 LYS B O 1
ATOM 2177 N N . ILE B 1 136 ? -18.318 -11.318 -70.367 1.00 23.16 1309 ILE B N 1
ATOM 2178 C CA . ILE B 1 136 ? -18.375 -11.999 -69.060 1.00 22.22 1309 ILE B CA 1
ATOM 2179 C C . ILE B 1 136 ? -17.400 -11.361 -68.065 1.00 26.35 1309 ILE B C 1
ATOM 2180 O O . ILE B 1 136 ? -17.811 -11.014 -66.957 1.00 26.45 1309 ILE B O 1
ATOM 2185 N N . ASN B 1 137 ? -16.124 -11.190 -68.472 1.00 22.96 1310 ASN B N 1
ATOM 2186 C CA . ASN B 1 137 ? -15.079 -10.582 -67.644 1.00 23.16 1310 ASN B CA 1
ATOM 2187 C C . ASN B 1 137 ? -15.376 -9.123 -67.304 1.00 27.87 1310 ASN B C 1
ATOM 2188 O O . ASN B 1 137 ? -15.056 -8.692 -66.196 1.00 28.18 1310 ASN B O 1
ATOM 2193 N N . ASN B 1 138 ? -16.027 -8.383 -68.231 1.00 24.39 1311 ASN B N 1
ATOM 2194 C CA . ASN B 1 138 ? -16.409 -6.983 -68.025 1.00 25.12 1311 ASN B CA 1
ATOM 2195 C C . ASN B 1 138 ? -17.482 -6.824 -66.947 1.00 29.02 1311 ASN B C 1
ATOM 2196 O O . ASN B 1 138 ? -17.265 -6.053 -66.016 1.00 29.46 1311 ASN B O 1
ATOM 2201 N N . ASN B 1 139 ? -18.611 -7.565 -67.041 1.00 24.80 1312 ASN B N 1
ATOM 2202 C CA . ASN B 1 139 ? -19.670 -7.476 -66.026 1.00 24.93 1312 ASN B CA 1
ATOM 2203 C C . ASN B 1 139 ? -19.336 -8.115 -64.676 1.00 28.04 1312 ASN B C 1
ATOM 2204 O O . ASN B 1 139 ? -19.963 -7.775 -63.674 1.00 27.92 1312 ASN B O 1
ATOM 2209 N N . PHE B 1 140 ? -18.319 -8.996 -64.637 1.00 23.82 1313 PHE B N 1
ATOM 2210 C CA . PHE B 1 140 ? -17.840 -9.593 -63.390 1.00 23.52 1313 PHE B CA 1
ATOM 2211 C C . PHE B 1 140 ? -17.030 -8.526 -62.637 1.00 29.42 1313 PHE B C 1
ATOM 2212 O O . PHE B 1 140 ? -17.066 -8.468 -61.408 1.00 29.40 1313 PHE B O 1
ATOM 2220 N N . CYS B 1 141 ? -16.324 -7.675 -63.399 1.00 27.53 1314 CYS B N 1
ATOM 2221 C CA . CYS B 1 141 ? -15.487 -6.588 -62.910 1.00 29.14 1314 CYS B CA 1
ATOM 2222 C C . CYS B 1 141 ? -16.299 -5.324 -62.603 1.00 33.50 1314 CYS B C 1
ATOM 2223 O O . CYS B 1 141 ? -16.236 -4.830 -61.480 1.00 33.94 1314 CYS B O 1
ATOM 2226 N N . ASP B 1 142 ? -17.052 -4.807 -63.595 1.00 29.68 1315 ASP B N 1
ATOM 2227 C CA . ASP B 1 142 ? -17.820 -3.558 -63.509 1.00 30.50 1315 ASP B CA 1
ATOM 2228 C C . ASP B 1 142 ? -19.158 -3.605 -62.760 1.00 33.35 1315 ASP B C 1
ATOM 2229 O O . ASP B 1 142 ? -19.621 -2.551 -62.315 1.00 33.98 1315 ASP B O 1
ATOM 2234 N N . LEU B 1 143 ? -19.799 -4.787 -62.650 1.00 28.22 1316 LEU B N 1
ATOM 2235 C CA . LEU B 1 143 ? -21.104 -4.891 -61.984 1.00 27.99 1316 LEU B CA 1
ATOM 2236 C C . LEU B 1 143 ? -21.101 -5.571 -60.609 1.00 32.56 1316 LEU B C 1
ATOM 2237 O O . LEU B 1 143 ? -20.183 -6.328 -60.288 1.00 31.32 1316 LEU B O 1
ATOM 2242 N N . ASN B 1 144 ? -22.151 -5.288 -59.806 1.00 30.67 1317 ASN B N 1
ATOM 2243 C CA . ASN B 1 144 ? -22.376 -5.841 -58.468 1.00 31.01 1317 ASN B CA 1
ATOM 2244 C C . ASN B 1 144 ? -23.385 -6.994 -58.504 1.00 34.90 1317 ASN B C 1
ATOM 2245 O O . ASN B 1 144 ? -23.205 -7.979 -57.785 1.00 34.48 1317 ASN B O 1
ATOM 2250 N N . ASN B 1 145 ? -24.455 -6.860 -59.319 1.00 31.46 1318 ASN B N 1
ATOM 2251 C CA . ASN B 1 145 ? -25.515 -7.865 -59.457 1.00 56.29 1318 ASN B CA 1
ATOM 2252 C C . ASN B 1 145 ? -25.114 -9.008 -60.393 1.00 82.67 1318 ASN B C 1
ATOM 2253 O O . ASN B 1 145 ? -24.473 -8.784 -61.418 1.00 42.70 1318 ASN B O 1
ATOM 2258 N N . LYS C 1 17 ? -12.634 -50.484 -0.761 1.00 60.69 1190 LYS C N 1
ATOM 2259 C CA . LYS C 1 17 ? -13.534 -49.787 -1.675 1.00 57.70 1190 LYS C CA 1
ATOM 2260 C C . LYS C 1 17 ? -14.880 -50.502 -1.799 1.00 60.54 1190 LYS C C 1
ATOM 2261 O O . LYS C 1 17 ? -14.923 -51.733 -1.859 1.00 61.40 1190 LYS C O 1
ATOM 2263 N N . ARG C 1 18 ? -15.972 -49.718 -1.834 1.00 54.81 1191 ARG C N 1
ATOM 2264 C CA . ARG C 1 18 ? -17.350 -50.204 -1.944 1.00 53.54 1191 ARG C CA 1
ATOM 2265 C C . ARG C 1 18 ? -17.625 -50.796 -3.333 1.00 55.76 1191 ARG C C 1
ATOM 2266 O O . ARG C 1 18 ? -17.263 -50.190 -4.344 1.00 53.90 1191 ARG C O 1
ATOM 2274 N N . LEU C 1 19 ? -18.275 -51.976 -3.366 1.00 52.74 1192 LEU C N 1
ATOM 2275 C CA . LEU C 1 19 ? -18.646 -52.668 -4.600 1.00 51.76 1192 LEU C CA 1
ATOM 2276 C C . LEU C 1 19 ? -19.920 -52.043 -5.166 1.00 52.89 1192 LEU C C 1
ATOM 2277 O O . LEU C 1 19 ? -20.955 -52.027 -4.493 1.00 52.32 1192 LEU C O 1
ATOM 2282 N N . LEU C 1 20 ? -19.827 -51.495 -6.387 1.00 47.35 1193 LEU C N 1
ATOM 2283 C CA . LEU C 1 20 ? -20.934 -50.830 -7.075 1.00 45.03 1193 LEU C CA 1
ATOM 2284 C C . LEU C 1 20 ? -21.980 -51.811 -7.599 1.00 48.38 1193 LEU C C 1
ATOM 2285 O O . LEU C 1 20 ? -21.647 -52.941 -7.966 1.00 49.22 1193 LEU C O 1
ATOM 2290 N N . LYS C 1 21 ? -23.248 -51.359 -7.652 1.00 43.15 1194 LYS C N 1
ATOM 2291 C CA . LYS C 1 21 ? -24.383 -52.122 -8.180 1.00 42.69 1194 LYS C CA 1
ATOM 2292 C C . LYS C 1 21 ? -24.268 -52.146 -9.711 1.00 45.02 1194 LYS C C 1
ATOM 2293 O O . LYS C 1 21 ? -23.627 -51.257 -10.279 1.00 43.46 1194 LYS C O 1
ATOM 2299 N N . GLN C 1 22 ? -24.870 -53.154 -10.376 1.00 41.65 1195 GLN C N 1
ATOM 2300 C CA . GLN C 1 22 ? -24.806 -53.284 -11.836 1.00 40.77 1195 GLN C CA 1
ATOM 2301 C C . GLN C 1 22 ? -25.346 -52.062 -12.582 1.00 42.30 1195 GLN C C 1
ATOM 2302 O O . GLN C 1 22 ? -24.696 -51.608 -13.526 1.00 41.34 1195 GLN C O 1
ATOM 2308 N N . TRP C 1 23 ? -26.486 -51.495 -12.128 1.00 37.54 1196 TRP C N 1
ATOM 2309 C CA . TRP C 1 23 ? -27.070 -50.295 -12.736 1.00 35.48 1196 TRP C CA 1
ATOM 2310 C C . TRP C 1 23 ? -26.176 -49.062 -12.556 1.00 37.95 1196 TRP C C 1
ATOM 2311 O O . TRP C 1 23 ? -26.127 -48.222 -13.452 1.00 36.41 1196 TRP C O 1
ATOM 2322 N N . GLU C 1 24 ? -25.440 -48.983 -11.424 1.00 34.90 1197 GLU C N 1
ATOM 2323 C CA . GLU C 1 24 ? -24.493 -47.899 -11.129 1.00 34.00 1197 GLU C CA 1
ATOM 2324 C C . GLU C 1 24 ? -23.299 -47.959 -12.093 1.00 37.96 1197 GLU C C 1
ATOM 2325 O O . GLU C 1 24 ? -22.819 -46.915 -12.532 1.00 36.64 1197 GLU C O 1
ATOM 2331 N N . LYS C 1 25 ? -22.844 -49.187 -12.432 1.00 35.73 1198 LYS C N 1
ATOM 2332 C CA . LYS C 1 25 ? -21.736 -49.451 -13.358 1.00 36.11 1198 LYS C CA 1
ATOM 2333 C C . LYS C 1 25 ? -22.094 -49.040 -14.790 1.00 39.11 1198 LYS C C 1
ATOM 2334 O O . LYS C 1 25 ? -21.232 -48.532 -15.509 1.00 38.54 1198 LYS C O 1
ATOM 2340 N N . ILE C 1 26 ? -23.366 -49.257 -15.195 1.00 35.28 1199 ILE C N 1
ATOM 2341 C CA . ILE C 1 26 ? -23.898 -48.904 -16.517 1.00 34.33 1199 ILE C CA 1
ATOM 2342 C C . ILE C 1 26 ? -23.913 -47.374 -16.677 1.00 37.42 1199 ILE C C 1
ATOM 2343 O O . ILE C 1 26 ? -23.534 -46.872 -17.735 1.00 36.86 1199 ILE C O 1
ATOM 2348 N N . LEU C 1 27 ? -24.306 -46.640 -15.615 1.00 33.65 1200 LEU C N 1
ATOM 2349 C CA . LEU C 1 27 ? -24.340 -45.171 -15.615 1.00 32.63 1200 LEU C CA 1
ATOM 2350 C C . LEU C 1 27 ? -22.930 -44.583 -15.662 1.00 37.01 1200 LEU C C 1
ATOM 2351 O O . LEU C 1 27 ? -22.717 -43.555 -16.304 1.00 36.35 1200 LEU C O 1
ATOM 2356 N N . ARG C 1 28 ? -21.975 -45.249 -14.990 1.00 34.44 1201 ARG C N 1
ATOM 2357 C CA . ARG C 1 28 ? -20.572 -44.854 -14.899 1.00 34.75 1201 ARG C CA 1
ATOM 2358 C C . ARG C 1 28 ? -19.827 -45.068 -16.220 1.00 39.77 1201 ARG C C 1
ATOM 2359 O O . ARG C 1 28 ? -19.217 -44.128 -16.729 1.00 39.24 1201 ARG C O 1
ATOM 2367 N N . ASP C 1 29 ? -19.870 -46.300 -16.760 1.00 37.51 1202 ASP C N 1
ATOM 2368 C CA . ASP C 1 29 ? -19.145 -46.705 -17.967 1.00 38.42 1202 ASP C CA 1
ATOM 2369 C C . ASP C 1 29 ? -19.787 -46.346 -19.304 1.00 41.89 1202 ASP C C 1
ATOM 2370 O O . ASP C 1 29 ? -19.060 -46.057 -20.256 1.00 42.52 1202 ASP C O 1
ATOM 2375 N N . ASN C 1 30 ? -21.126 -46.402 -19.396 1.00 37.16 1203 ASN C N 1
ATOM 2376 C CA . ASN C 1 30 ? -21.843 -46.156 -20.652 1.00 36.47 1203 ASN C CA 1
ATOM 2377 C C . ASN C 1 30 ? -22.461 -44.762 -20.830 1.00 38.62 1203 ASN C C 1
ATOM 2378 O O . ASN C 1 30 ? -22.776 -44.386 -21.961 1.00 38.22 1203 ASN C O 1
ATOM 2383 N N . VAL C 1 31 ? -22.652 -44.003 -19.733 1.00 33.86 1204 VAL C N 1
ATOM 2384 C CA . VAL C 1 31 ? -23.258 -42.670 -19.808 1.00 32.51 1204 VAL C CA 1
ATOM 2385 C C . VAL C 1 31 ? -22.264 -41.568 -19.412 1.00 36.18 1204 VAL C C 1
ATOM 2386 O O . VAL C 1 31 ? -21.902 -40.748 -20.257 1.00 35.67 1204 VAL C O 1
ATOM 2390 N N . LEU C 1 32 ? -21.837 -41.556 -18.133 1.00 32.90 1205 LEU C N 1
ATOM 2391 C CA . LEU C 1 32 ? -20.927 -40.569 -17.545 1.00 32.83 1205 LEU C CA 1
ATOM 2392 C C . LEU C 1 32 ? -19.537 -40.531 -18.190 1.00 38.10 1205 LEU C C 1
ATOM 2393 O O . LEU C 1 32 ? -19.031 -39.436 -18.436 1.00 37.87 1205 LEU C O 1
ATOM 2398 N N . LYS C 1 33 ? -18.936 -41.711 -18.472 1.00 35.78 1206 LYS C N 1
ATOM 2399 C CA . LYS C 1 33 ? -17.605 -41.854 -19.084 1.00 37.04 1206 LYS C CA 1
ATOM 2400 C C . LYS C 1 33 ? -17.490 -41.122 -20.429 1.00 41.19 1206 LYS C C 1
ATOM 2401 O O . LYS C 1 33 ? -16.473 -40.473 -20.685 1.00 41.70 1206 LYS C O 1
ATOM 2407 N N . LEU C 1 34 ? -18.534 -41.219 -21.271 1.00 37.10 1207 LEU C N 1
ATOM 2408 C CA . LEU C 1 34 ? -18.577 -40.589 -22.593 1.00 37.25 1207 LEU C CA 1
ATOM 2409 C C . LEU C 1 34 ? -18.836 -39.073 -22.537 1.00 40.19 1207 LEU C C 1
ATOM 2410 O O . LEU C 1 34 ? -18.593 -38.382 -23.527 1.00 40.40 1207 LEU C O 1
ATOM 2415 N N . LEU C 1 35 ? -19.302 -38.561 -21.378 1.00 35.46 1208 LEU C N 1
ATOM 2416 C CA . LEU C 1 35 ? -19.602 -37.142 -21.174 1.00 34.59 1208 LEU C CA 1
ATOM 2417 C C . LEU C 1 35 ? -18.548 -36.386 -20.365 1.00 38.70 1208 LEU C C 1
ATOM 2418 O O . LEU C 1 35 ? -18.270 -35.228 -20.685 1.00 38.58 1208 LEU C O 1
ATOM 2423 N N . LYS C 1 36 ? -17.982 -37.018 -19.313 1.00 35.20 1209 LYS C N 1
ATOM 2424 C CA . LYS C 1 36 ? -16.988 -36.397 -18.427 1.00 35.54 1209 LYS C CA 1
ATOM 2425 C C . LYS C 1 36 ? -15.642 -36.042 -19.079 1.00 40.61 1209 LYS C C 1
ATOM 2426 O O . LYS C 1 36 ? -14.905 -35.222 -18.529 1.00 40.53 1209 LYS C O 1
ATOM 2432 N N . ASN C 1 37 ? -15.333 -36.642 -20.244 1.00 38.09 1210 ASN C N 1
ATOM 2433 C CA . ASN C 1 37 ? -14.082 -36.396 -20.962 1.00 39.68 1210 ASN C CA 1
ATOM 2434 C C . ASN C 1 37 ? -14.276 -35.908 -22.410 1.00 43.57 1210 ASN C C 1
ATOM 2435 O O . ASN C 1 37 ? -13.336 -35.975 -23.208 1.00 44.78 1210 ASN C O 1
ATOM 2440 N N . ASP C 1 38 ? -15.477 -35.387 -22.742 1.00 38.57 1211 ASP C N 1
ATOM 2441 C CA . ASP C 1 38 ? -15.754 -34.871 -24.085 1.00 38.74 1211 ASP C CA 1
ATOM 2442 C C . ASP C 1 38 ? -15.264 -33.426 -24.298 1.00 43.65 1211 ASP C C 1
ATOM 2443 O O . ASP C 1 38 ? -14.728 -32.818 -23.369 1.00 43.32 1211 ASP C O 1
ATOM 2448 N N . ASN C 1 39 ? -15.445 -32.887 -25.520 1.00 41.30 1212 ASN C N 1
ATOM 2449 C CA . ASN C 1 39 ? -15.018 -31.542 -25.924 1.00 42.26 1212 ASN C CA 1
ATOM 2450 C C . ASN C 1 39 ? -15.739 -30.383 -25.205 1.00 45.27 1212 ASN C C 1
ATOM 2451 O O . ASN C 1 39 ? -15.247 -29.252 -25.239 1.00 45.87 1212 ASN C O 1
ATOM 2456 N N . ASN C 1 40 ? -16.886 -30.662 -24.557 1.00 40.14 1213 ASN C N 1
ATOM 2457 C CA . ASN C 1 40 ? -17.678 -29.662 -23.834 1.00 39.17 1213 ASN C CA 1
ATOM 2458 C C . ASN C 1 40 ? -17.633 -29.835 -22.303 1.00 42.98 1213 ASN C C 1
ATOM 2459 O O . ASN C 1 40 ? -18.193 -29.007 -21.581 1.00 42.14 1213 ASN C O 1
ATOM 2464 N N . ALA C 1 41 ? -16.949 -30.893 -21.818 1.00 40.11 1214 ALA C N 1
ATOM 2465 C CA . ALA C 1 41 ? -16.822 -31.262 -20.402 1.00 39.46 1214 ALA C CA 1
ATOM 2466 C C . ALA C 1 41 ? -16.080 -30.268 -19.509 1.00 44.28 1214 ALA C C 1
ATOM 2467 O O . ALA C 1 41 ? -16.426 -30.154 -18.333 1.00 43.14 1214 ALA C O 1
ATOM 2469 N N . PHE C 1 42 ? -15.045 -29.592 -20.055 1.00 42.78 1215 PHE C N 1
ATOM 2470 C CA . PHE C 1 42 ? -14.149 -28.623 -19.401 1.00 43.85 1215 PHE C CA 1
ATOM 2471 C C . PHE C 1 42 ? -14.711 -27.851 -18.193 1.00 47.15 1215 PHE C C 1
ATOM 2472 O O . PHE C 1 42 ? -14.147 -27.944 -17.101 1.00 47.17 1215 PHE C O 1
ATOM 2480 N N . TYR C 1 43 ? -15.803 -27.090 -18.395 1.00 42.95 1216 TYR C N 1
ATOM 2481 C CA . TYR C 1 43 ? -16.426 -26.267 -17.356 1.00 42.40 1216 TYR C CA 1
ATOM 2482 C C . TYR C 1 43 ? -17.288 -27.039 -16.352 1.00 44.35 1216 TYR C C 1
ATOM 2483 O O . TYR C 1 43 ? -17.563 -26.525 -15.265 1.00 43.78 1216 TYR C O 1
ATOM 2492 N N . PHE C 1 44 ? -17.708 -28.265 -16.704 1.00 39.54 1217 PHE C N 1
ATOM 2493 C CA . PHE C 1 44 ? -18.581 -29.084 -15.862 1.00 37.95 1217 PHE C CA 1
ATOM 2494 C C . PHE C 1 44 ? -17.870 -30.214 -15.087 1.00 42.08 1217 PHE C C 1
ATOM 2495 O O . PHE C 1 44 ? -18.538 -31.013 -14.424 1.00 40.88 1217 PHE C O 1
ATOM 2503 N N . LYS C 1 45 ? -16.524 -30.246 -15.134 1.00 39.90 1218 LYS C N 1
ATOM 2504 C CA . LYS C 1 45 ? -15.696 -31.257 -14.473 1.00 40.36 1218 LYS C CA 1
ATOM 2505 C C . LYS C 1 45 ? -15.644 -31.125 -12.943 1.00 44.32 1218 LYS C C 1
ATOM 2506 O O . LYS C 1 45 ? -15.966 -32.086 -12.243 1.00 43.13 1218 LYS C O 1
ATOM 2512 N N . THR C 1 46 ? -15.220 -29.949 -12.434 1.00 42.02 1219 THR C N 1
ATOM 2513 C CA . THR C 1 46 ? -15.052 -29.665 -11.000 1.00 42.42 1219 THR C CA 1
ATOM 2514 C C . THR C 1 46 ? -16.071 -28.628 -10.468 1.00 45.62 1219 THR C C 1
ATOM 2515 O O . THR C 1 46 ? -16.609 -27.870 -11.280 1.00 44.66 1219 THR C O 1
ATOM 2519 N N . PRO C 1 47 ? -16.350 -28.555 -9.131 1.00 42.54 1220 PRO C N 1
ATOM 2520 C CA . PRO C 1 47 ? -17.330 -27.567 -8.636 1.00 42.00 1220 PRO C CA 1
ATOM 2521 C C . PRO C 1 47 ? -16.915 -26.109 -8.792 1.00 46.73 1220 PRO C C 1
ATOM 2522 O O . PRO C 1 47 ? -15.734 -25.781 -8.697 1.00 47.85 1220 PRO C O 1
ATOM 2526 N N . VAL C 1 48 ? -17.913 -25.241 -9.027 1.00 42.63 1221 VAL C N 1
ATOM 2527 C CA . VAL C 1 48 ? -17.785 -23.794 -9.223 1.00 43.23 1221 VAL C CA 1
ATOM 2528 C C . VAL C 1 48 ? -17.255 -23.088 -7.964 1.00 48.61 1221 VAL C C 1
ATOM 2529 O O . VAL C 1 48 ? -16.315 -22.294 -8.057 1.00 49.62 1221 VAL C O 1
ATOM 2533 N N . LEU C 1 49 ? -17.857 -23.387 -6.798 1.00 45.13 1222 LEU C N 1
ATOM 2534 C CA . LEU C 1 49 ? -17.531 -22.792 -5.499 1.00 46.44 1222 LEU C CA 1
ATOM 2535 C C . LEU C 1 49 ? -16.104 -23.061 -4.991 1.00 51.93 1222 LEU C C 1
ATOM 2536 O O . LEU C 1 49 ? -15.628 -22.323 -4.124 1.00 53.07 1222 LEU C O 1
ATOM 2541 N N . GLU C 1 50 ? -15.427 -24.101 -5.521 1.00 48.23 1223 GLU C N 1
ATOM 2542 C CA . GLU C 1 50 ? -14.058 -24.455 -5.131 1.00 49.55 1223 GLU C CA 1
ATOM 2543 C C . GLU C 1 50 ? -13.017 -24.346 -6.267 1.00 54.56 1223 GLU C C 1
ATOM 2544 O O . GLU C 1 50 ? -11.844 -24.669 -6.059 1.00 55.58 1223 GLU C O 1
ATOM 2550 N N . ASP C 1 51 ? -13.443 -23.856 -7.450 1.00 50.68 1224 ASP C N 1
ATOM 2551 C CA . ASP C 1 51 ? -12.580 -23.664 -8.619 1.00 51.32 1224 ASP C CA 1
ATOM 2552 C C . ASP C 1 51 ? -11.744 -22.390 -8.437 1.00 57.34 1224 ASP C C 1
ATOM 2553 O O . ASP C 1 51 ? -12.302 -21.311 -8.229 1.00 56.97 1224 ASP C O 1
ATOM 2558 N N . ILE C 1 52 ? -10.409 -22.526 -8.504 1.00 55.85 1225 ILE C N 1
ATOM 2559 C CA . ILE C 1 52 ? -9.456 -21.420 -8.328 1.00 58.11 1225 ILE C CA 1
ATOM 2560 C C . ILE C 1 52 ? -9.487 -20.348 -9.431 1.00 62.47 1225 ILE C C 1
ATOM 2561 O O . ILE C 1 52 ? -9.158 -19.191 -9.156 1.00 63.60 1225 ILE C O 1
ATOM 2566 N N . ASN C 1 53 ? -9.881 -20.726 -10.663 1.00 57.87 1226 ASN C N 1
ATOM 2567 C CA . ASN C 1 53 ? -9.939 -19.818 -11.814 1.00 58.17 1226 ASN C CA 1
ATOM 2568 C C . ASN C 1 53 ? -11.073 -18.784 -11.753 1.00 61.01 1226 ASN C C 1
ATOM 2569 O O . ASN C 1 53 ? -10.926 -17.700 -12.321 1.00 61.89 1226 ASN C O 1
ATOM 2574 N N . ILE C 1 54 ? -12.193 -19.112 -11.070 1.00 55.33 1227 ILE C N 1
ATOM 2575 C CA . ILE C 1 54 ? -13.345 -18.209 -10.927 1.00 54.25 1227 ILE C CA 1
ATOM 2576 C C . ILE C 1 54 ? -13.127 -17.266 -9.745 1.00 59.15 1227 ILE C C 1
ATOM 2577 O O . ILE C 1 54 ? -12.719 -17.718 -8.672 1.00 59.20 1227 ILE C O 1
ATOM 2582 N N . ASN C 1 55 ? -13.406 -15.962 -9.940 1.00 56.33 1228 ASN C N 1
ATOM 2583 C CA . ASN C 1 55 ? -13.262 -14.953 -8.888 1.00 57.67 1228 ASN C CA 1
ATOM 2584 C C . ASN C 1 55 ? -14.376 -15.059 -7.850 1.00 60.22 1228 ASN C C 1
ATOM 2585 O O . ASN C 1 55 ? -15.484 -15.492 -8.178 1.00 58.01 1228 ASN C O 1
ATOM 2590 N N . ASP C 1 56 ? -14.069 -14.668 -6.599 1.00 58.01 1229 ASP C N 1
ATOM 2591 C CA . ASP C 1 56 ? -14.970 -14.710 -5.441 1.00 57.29 1229 ASP C CA 1
ATOM 2592 C C . ASP C 1 56 ? -16.311 -13.995 -5.628 1.00 60.09 1229 ASP C C 1
ATOM 2593 O O . ASP C 1 56 ? -17.305 -14.432 -5.047 1.00 58.64 1229 ASP C O 1
ATOM 2598 N N . ASN C 1 57 ? -16.339 -12.909 -6.433 1.00 57.17 1230 ASN C N 1
ATOM 2599 C CA . ASN C 1 57 ? -17.549 -12.130 -6.720 1.00 56.54 1230 ASN C CA 1
ATOM 2600 C C . ASN C 1 57 ? -18.600 -12.938 -7.482 1.00 57.56 1230 ASN C C 1
ATOM 2601 O O . ASN C 1 57 ? -19.785 -12.833 -7.166 1.00 56.55 1230 ASN C O 1
ATOM 2606 N N . ILE C 1 58 ? -18.168 -13.750 -8.466 1.00 52.52 1231 ILE C N 1
ATOM 2607 C CA . ILE C 1 58 ? -19.058 -14.622 -9.240 1.00 49.91 1231 ILE C CA 1
ATOM 2608 C C . ILE C 1 58 ? -19.444 -15.820 -8.351 1.00 51.67 1231 ILE C C 1
ATOM 2609 O O . ILE C 1 58 ? -20.596 -16.256 -8.378 1.00 50.20 1231 ILE C O 1
ATOM 2614 N N . LYS C 1 59 ? -18.482 -16.305 -7.535 1.00 48.00 1232 LYS C N 1
ATOM 2615 C CA . LYS C 1 59 ? -18.637 -17.423 -6.599 1.00 46.73 1232 LYS C CA 1
ATOM 2616 C C . LYS C 1 59 ? -19.712 -17.166 -5.540 1.00 50.04 1232 LYS C C 1
ATOM 2617 O O . LYS C 1 59 ? -20.536 -18.051 -5.298 1.00 48.09 1232 LYS C O 1
ATOM 2623 N N . GLU C 1 60 ? -19.704 -15.966 -4.911 1.00 47.93 1233 GLU C N 1
ATOM 2624 C CA . GLU C 1 60 ? -20.691 -15.601 -3.888 1.00 48.07 1233 GLU C CA 1
ATOM 2625 C C . GLU C 1 60 ? -22.107 -15.472 -4.459 1.00 49.98 1233 GLU C C 1
ATOM 2626 O O . GLU C 1 60 ? -23.059 -15.912 -3.818 1.00 49.01 1233 GLU C O 1
ATOM 2632 N N . GLU C 1 61 ? -22.228 -14.924 -5.689 1.00 45.64 1234 GLU C N 1
ATOM 2633 C CA . GLU C 1 61 ? -23.496 -14.764 -6.407 1.00 44.39 1234 GLU C CA 1
ATOM 2634 C C . GLU C 1 61 ? -24.050 -16.132 -6.820 1.00 45.31 1234 GLU C C 1
ATOM 2635 O O . GLU C 1 61 ? -25.268 -16.311 -6.850 1.00 44.36 1234 GLU C O 1
ATOM 2641 N N . TYR C 1 62 ? -23.150 -17.099 -7.103 1.00 40.37 1235 TYR C N 1
ATOM 2642 C CA . TYR C 1 62 ? -23.488 -18.479 -7.457 1.00 38.24 1235 TYR C CA 1
ATOM 2643 C C . TYR C 1 62 ? -24.014 -19.215 -6.222 1.00 41.40 1235 TYR C C 1
ATOM 2644 O O . TYR C 1 62 ? -24.918 -20.038 -6.346 1.00 40.07 1235 TYR C O 1
ATOM 2653 N N . ARG C 1 63 ? -23.449 -18.910 -5.035 1.00 38.74 1236 ARG C N 1
ATOM 2654 C CA . ARG C 1 63 ? -23.844 -19.497 -3.753 1.00 38.63 1236 ARG C CA 1
ATOM 2655 C C . ARG C 1 63 ? -25.238 -19.009 -3.344 1.00 42.86 1236 ARG C C 1
ATOM 2656 O O . ARG C 1 63 ? -26.021 -19.794 -2.808 1.00 42.00 1236 ARG C O 1
ATOM 2664 N N . ILE C 1 64 ? -25.546 -17.723 -3.614 1.00 40.50 1237 ILE C N 1
ATOM 2665 C CA . ILE C 1 64 ? -26.836 -17.098 -3.305 1.00 41.08 1237 ILE C CA 1
ATOM 2666 C C . ILE C 1 64 ? -27.935 -17.607 -4.253 1.00 43.75 1237 ILE C C 1
ATOM 2667 O O . ILE C 1 64 ? -28.954 -18.112 -3.782 1.00 43.15 1237 ILE C O 1
ATOM 2672 N N . LYS C 1 65 ? -27.720 -17.470 -5.579 1.00 39.62 1238 LYS C N 1
ATOM 2673 C CA . LYS C 1 65 ? -28.681 -17.833 -6.625 1.00 38.42 1238 LYS C CA 1
ATOM 2674 C C . LYS C 1 65 ? -28.921 -19.332 -6.831 1.00 40.73 1238 LYS C C 1
ATOM 2675 O O . LYS C 1 65 ? -30.074 -19.760 -6.779 1.00 40.12 1238 LYS C O 1
ATOM 2681 N N . ILE C 1 66 ? -27.853 -20.123 -7.082 1.00 36.40 1239 ILE C N 1
ATOM 2682 C CA . ILE C 1 66 ? -27.959 -21.566 -7.342 1.00 34.82 1239 ILE C CA 1
ATOM 2683 C C . ILE C 1 66 ? -28.351 -22.369 -6.098 1.00 39.09 1239 ILE C C 1
ATOM 2684 O O . ILE C 1 66 ? -27.670 -22.298 -5.074 1.00 39.58 1239 ILE C O 1
ATOM 2689 N N . LYS C 1 67 ? -29.465 -23.121 -6.207 1.00 35.15 1240 LYS C N 1
ATOM 2690 C CA . LYS C 1 67 ? -30.033 -23.965 -5.155 1.00 35.17 1240 LYS C CA 1
ATOM 2691 C C . LYS C 1 67 ? -29.120 -25.149 -4.826 1.00 37.82 1240 LYS C C 1
ATOM 2692 O O . LYS C 1 67 ? -28.765 -25.340 -3.661 1.00 38.45 1240 LYS C O 1
ATOM 2698 N N . LYS C 1 68 ? -28.738 -25.930 -5.850 1.00 32.50 1241 LYS C N 1
ATOM 2699 C CA . LYS C 1 68 ? -27.882 -27.101 -5.700 1.00 31.61 1241 LYS C CA 1
ATOM 2700 C C . LYS C 1 68 ? -26.814 -27.130 -6.813 1.00 35.35 1241 LYS C C 1
ATOM 2701 O O . LYS C 1 68 ? -27.140 -27.455 -7.957 1.00 33.90 1241 LYS C O 1
ATOM 2707 N N . PRO C 1 69 ? -25.541 -26.779 -6.509 1.00 33.08 1242 PRO C N 1
ATOM 2708 C CA . PRO C 1 69 ? -24.497 -26.834 -7.550 1.00 32.69 1242 PRO C CA 1
ATOM 2709 C C . PRO C 1 69 ? -24.143 -28.282 -7.893 1.00 36.34 1242 PRO C C 1
ATOM 2710 O O . PRO C 1 69 ? -24.136 -29.138 -7.005 1.00 36.20 1242 PRO C O 1
ATOM 2714 N N . MET C 1 70 ? -23.883 -28.564 -9.180 1.00 32.38 1243 MET C N 1
ATOM 2715 C CA . MET C 1 70 ? -23.564 -29.917 -9.638 1.00 31.86 1243 MET C CA 1
ATOM 2716 C C . MET C 1 70 ? -22.467 -29.933 -10.701 1.00 36.27 1243 MET C C 1
ATOM 2717 O O . MET C 1 70 ? -22.350 -28.996 -11.493 1.00 36.16 1243 MET C O 1
ATOM 2722 N N . ASP C 1 71 ? -21.653 -31.005 -10.696 1.00 33.01 1244 ASP C N 1
ATOM 2723 C CA . ASP C 1 71 ? -20.521 -31.226 -11.604 1.00 33.29 1244 ASP C CA 1
ATOM 2724 C C . ASP C 1 71 ? -20.202 -32.725 -11.732 1.00 37.04 1244 ASP C C 1
ATOM 2725 O O . ASP C 1 71 ? -20.679 -33.524 -10.920 1.00 36.30 1244 ASP C O 1
ATOM 2730 N N . TYR C 1 72 ? -19.402 -33.100 -12.756 1.00 34.10 1245 TYR C N 1
ATOM 2731 C CA . TYR C 1 72 ? -19.022 -34.489 -13.042 1.00 34.28 1245 TYR C CA 1
ATOM 2732 C C . TYR C 1 72 ? -18.280 -35.212 -11.918 1.00 39.36 1245 TYR C C 1
ATOM 2733 O O . TYR C 1 72 ? -18.550 -36.395 -11.699 1.00 38.98 1245 TYR C O 1
ATOM 2742 N N . ILE C 1 73 ? -17.361 -34.522 -11.209 1.00 37.01 1246 ILE C N 1
ATOM 2743 C CA . ILE C 1 73 ? -16.617 -35.126 -10.098 1.00 38.02 1246 ILE C CA 1
ATOM 2744 C C . ILE C 1 73 ? -17.523 -35.446 -8.895 1.00 41.57 1246 ILE C C 1
ATOM 2745 O O . ILE C 1 73 ? -17.304 -36.460 -8.233 1.00 42.03 1246 ILE C O 1
ATOM 2750 N N . THR C 1 74 ? -18.567 -34.617 -8.657 1.00 37.29 1247 THR C N 1
ATOM 2751 C CA . THR C 1 74 ? -19.550 -34.821 -7.584 1.00 36.95 1247 THR C CA 1
ATOM 2752 C C . THR C 1 74 ? -20.403 -36.060 -7.899 1.00 40.03 1247 THR C C 1
ATOM 2753 O O . THR C 1 74 ? -20.618 -36.886 -7.012 1.00 40.01 1247 THR C O 1
ATOM 2757 N N . ILE C 1 75 ? -20.846 -36.199 -9.168 1.00 35.66 1248 ILE C N 1
ATOM 2758 C CA . ILE C 1 75 ? -21.637 -37.333 -9.655 1.00 35.02 1248 ILE C CA 1
ATOM 2759 C C . ILE C 1 75 ? -20.823 -38.640 -9.632 1.00 40.00 1248 ILE C C 1
ATOM 2760 O O . ILE C 1 75 ? -21.368 -39.681 -9.257 1.00 39.67 1248 ILE C O 1
ATOM 2765 N N . SER C 1 76 ? -19.517 -38.569 -9.982 1.00 37.71 1249 SER C N 1
ATOM 2766 C CA . SER C 1 76 ? -18.591 -39.709 -9.964 1.00 38.73 1249 SER C CA 1
ATOM 2767 C C . SER C 1 76 ? -18.433 -40.245 -8.542 1.00 43.98 1249 SER C C 1
ATOM 2768 O O . SER C 1 76 ? -18.437 -41.461 -8.346 1.00 44.04 1249 SER C O 1
ATOM 2771 N N . ARG C 1 77 ? -18.326 -39.331 -7.554 1.00 41.42 1250 ARG C N 1
ATOM 2772 C CA . ARG C 1 77 ? -18.207 -39.646 -6.130 1.00 42.63 1250 ARG C CA 1
ATOM 2773 C C . ARG C 1 77 ? -19.513 -40.237 -5.599 1.00 46.20 1250 ARG C C 1
ATOM 2774 O O . ARG C 1 77 ? -19.474 -41.256 -4.914 1.00 46.71 1250 ARG C O 1
ATOM 2782 N N . ASN C 1 78 ? -20.663 -39.613 -5.946 1.00 41.68 1251 ASN C N 1
ATOM 2783 C CA . ASN C 1 78 ? -22.007 -40.036 -5.535 1.00 41.18 1251 ASN C CA 1
ATOM 2784 C C . ASN C 1 78 ? -22.380 -41.425 -6.060 1.00 45.26 1251 ASN C C 1
ATOM 2785 O O . ASN C 1 78 ? -23.049 -42.185 -5.357 1.00 45.50 1251 ASN C O 1
ATOM 2790 N N . LEU C 1 79 ? -21.946 -41.750 -7.285 1.00 41.41 1252 LEU C N 1
ATOM 2791 C CA . LEU C 1 79 ? -22.206 -43.039 -7.920 1.00 41.45 1252 LEU C CA 1
ATOM 2792 C C . LEU C 1 79 ? -21.331 -44.143 -7.312 1.00 46.79 1252 LEU C C 1
ATOM 2793 O O . LEU C 1 79 ? -21.823 -45.250 -7.085 1.00 47.06 1252 LEU C O 1
ATOM 2798 N N . SER C 1 80 ? -20.049 -43.834 -7.028 1.00 43.98 1253 SER C N 1
ATOM 2799 C CA . SER C 1 80 ? -19.091 -44.773 -6.438 1.00 45.35 1253 SER C CA 1
ATOM 2800 C C . SER C 1 80 ? -19.382 -45.047 -4.963 1.00 49.53 1253 SER C C 1
ATOM 2801 O O . SER C 1 80 ? -19.293 -46.198 -4.532 1.00 50.41 1253 SER C O 1
ATOM 2804 N N . ASP C 1 81 ? -19.731 -43.995 -4.192 1.00 45.14 1254 ASP C N 1
ATOM 2805 C CA . ASP C 1 81 ? -20.047 -44.115 -2.765 1.00 45.69 1254 ASP C CA 1
ATOM 2806 C C . ASP C 1 81 ? -21.432 -44.718 -2.502 1.00 48.48 1254 ASP C C 1
ATOM 2807 O O . ASP C 1 81 ? -21.663 -45.242 -1.414 1.00 49.31 1254 ASP C O 1
ATOM 2812 N N . GLY C 1 82 ? -22.321 -44.651 -3.495 1.00 43.03 1255 GLY C N 1
ATOM 2813 C CA . GLY C 1 82 ? -23.672 -45.199 -3.419 1.00 42.54 1255 GLY C CA 1
ATOM 2814 C C . GLY C 1 82 ? -24.716 -44.262 -2.845 1.00 45.77 1255 GLY C C 1
ATOM 2815 O O . GLY C 1 82 ? -25.624 -44.712 -2.139 1.00 46.04 1255 GLY C O 1
ATOM 2816 N N . ILE C 1 83 ? -24.603 -42.955 -3.157 1.00 41.21 1256 ILE C N 1
ATOM 2817 C CA . ILE C 1 83 ? -25.520 -41.899 -2.709 1.00 40.56 1256 ILE C CA 1
ATOM 2818 C C . ILE C 1 83 ? -26.925 -42.090 -3.293 1.00 43.63 1256 ILE C C 1
ATOM 2819 O O . ILE C 1 83 ? -27.910 -41.996 -2.558 1.00 44.02 1256 ILE C O 1
ATOM 2824 N N . TYR C 1 84 ? -27.008 -42.379 -4.602 1.00 38.80 1257 TYR C N 1
ATOM 2825 C CA . TYR C 1 84 ? -28.272 -42.585 -5.301 1.00 37.93 1257 TYR C CA 1
ATOM 2826 C C . TYR C 1 84 ? -28.888 -43.942 -4.982 1.00 43.23 1257 TYR C C 1
ATOM 2827 O O . TYR C 1 84 ? -28.211 -44.970 -5.068 1.00 43.43 1257 TYR C O 1
ATOM 2836 N N . LYS C 1 85 ? -30.172 -43.935 -4.594 1.00 40.49 1258 LYS C N 1
ATOM 2837 C CA . LYS C 1 85 ? -30.937 -45.140 -4.280 1.00 41.56 1258 LYS C CA 1
ATOM 2838 C C . LYS C 1 85 ? -31.675 -45.637 -5.521 1.00 44.83 1258 LYS C C 1
ATOM 2839 O O . LYS C 1 85 ? -31.953 -46.832 -5.635 1.00 45.57 1258 LYS C O 1
ATOM 2845 N N . GLU C 1 86 ? -31.975 -44.713 -6.452 1.00 39.66 1259 GLU C N 1
ATOM 2846 C CA . GLU C 1 86 ? -32.661 -44.977 -7.717 1.00 38.85 1259 GLU C CA 1
ATOM 2847 C C . GLU C 1 86 ? -31.854 -44.391 -8.889 1.00 40.14 1259 GLU C C 1
ATOM 2848 O O . GLU C 1 86 ? -31.239 -43.334 -8.716 1.00 38.76 1259 GLU C O 1
ATOM 2854 N N . PRO C 1 87 ? -31.861 -45.026 -10.092 1.00 35.81 1260 PRO C N 1
ATOM 2855 C CA . PRO C 1 87 ? -31.098 -44.465 -11.227 1.00 34.40 1260 PRO C CA 1
ATOM 2856 C C . PRO C 1 87 ? -31.571 -43.095 -11.716 1.00 37.49 1260 PRO C C 1
ATOM 2857 O O . PRO C 1 87 ? -30.791 -42.379 -12.342 1.00 36.26 1260 PRO C O 1
ATOM 2861 N N . ILE C 1 88 ? -32.834 -42.727 -11.416 1.00 34.50 1261 ILE C N 1
ATOM 2862 C CA . ILE C 1 88 ? -33.437 -41.443 -11.786 1.00 33.77 1261 ILE C CA 1
ATOM 2863 C C . ILE C 1 88 ? -32.810 -40.256 -11.026 1.00 37.10 1261 ILE C C 1
ATOM 2864 O O . ILE C 1 88 ? -32.896 -39.116 -11.488 1.00 36.10 1261 ILE C O 1
ATOM 2869 N N . ASP C 1 89 ? -32.191 -40.531 -9.862 1.00 34.39 1262 ASP C N 1
ATOM 2870 C CA . ASP C 1 89 ? -31.522 -39.529 -9.032 1.00 34.13 1262 ASP C CA 1
ATOM 2871 C C . ASP C 1 89 ? -30.231 -39.066 -9.713 1.00 37.05 1262 ASP C C 1
ATOM 2872 O O . ASP C 1 89 ? -29.860 -37.897 -9.591 1.00 36.34 1262 ASP C O 1
ATOM 2877 N N . PHE C 1 90 ? -29.581 -39.980 -10.471 1.00 33.32 1263 PHE C N 1
ATOM 2878 C CA . PHE C 1 90 ? -28.390 -39.715 -11.281 1.00 32.41 1263 PHE C CA 1
ATOM 2879 C C . PHE C 1 90 ? -28.822 -38.832 -12.458 1.00 35.39 1263 PHE C C 1
ATOM 2880 O O . PHE C 1 90 ? -28.119 -37.878 -12.791 1.00 34.63 1263 PHE C O 1
ATOM 2888 N N . TYR C 1 91 ? -29.985 -39.159 -13.072 1.00 31.69 1264 TYR C N 1
ATOM 2889 C CA . TYR C 1 91 ? -30.596 -38.440 -14.192 1.00 31.08 1264 TYR C CA 1
ATOM 2890 C C . TYR C 1 91 ? -30.887 -36.983 -13.807 1.00 35.01 1264 TYR C C 1
ATOM 2891 O O . TYR C 1 91 ? -30.519 -36.078 -14.556 1.00 34.63 1264 TYR C O 1
ATOM 2900 N N . HIS C 1 92 ? -31.541 -36.766 -12.646 1.00 31.79 1265 HIS C N 1
ATOM 2901 C CA . HIS C 1 92 ? -31.894 -35.437 -12.141 1.00 31.63 1265 HIS C CA 1
ATOM 2902 C C . HIS C 1 92 ? -30.671 -34.580 -11.843 1.00 34.87 1265 HIS C C 1
ATOM 2903 O O . HIS C 1 92 ? -30.697 -33.379 -12.113 1.00 34.65 1265 HIS C O 1
ATOM 2910 N N . ASP C 1 93 ? -29.599 -35.197 -11.308 1.00 30.76 1266 ASP C N 1
ATOM 2911 C CA . ASP C 1 93 ? -28.345 -34.509 -11.004 1.00 30.10 1266 ASP C CA 1
ATOM 2912 C C . ASP C 1 93 ? -27.561 -34.177 -12.273 1.00 33.10 1266 ASP C C 1
ATOM 2913 O O . ASP C 1 93 ? -26.963 -33.102 -12.344 1.00 33.01 1266 ASP C O 1
ATOM 2918 N N . MET C 1 94 ? -27.568 -35.087 -13.277 1.00 28.49 1267 MET C N 1
ATOM 2919 C CA . MET C 1 94 ? -26.878 -34.875 -14.555 1.00 27.82 1267 MET C CA 1
ATOM 2920 C C . MET C 1 94 ? -27.505 -33.709 -15.316 1.00 31.48 1267 MET C C 1
ATOM 2921 O O . MET C 1 94 ? -26.771 -32.872 -15.841 1.00 31.05 1267 MET C O 1
ATOM 2926 N N . LYS C 1 95 ? -28.857 -33.631 -15.321 1.00 28.21 1268 LYS C N 1
ATOM 2927 C CA . LYS C 1 95 ? -29.635 -32.559 -15.956 1.00 28.30 1268 LYS C CA 1
ATOM 2928 C C . LYS C 1 95 ? -29.373 -31.217 -15.261 1.00 32.81 1268 LYS C C 1
ATOM 2929 O O . LYS C 1 95 ? -29.303 -30.185 -15.927 1.00 32.52 1268 LYS C O 1
ATOM 2935 N N . LEU C 1 96 ? -29.214 -31.249 -13.922 1.00 30.05 1269 LEU C N 1
ATOM 2936 C CA . LEU C 1 96 ? -28.973 -30.095 -13.055 1.00 30.44 1269 LEU C CA 1
ATOM 2937 C C . LEU C 1 96 ? -27.712 -29.294 -13.422 1.00 34.56 1269 LEU C C 1
ATOM 2938 O O . LEU C 1 96 ? -27.749 -28.066 -13.340 1.00 35.02 1269 LEU C O 1
ATOM 2943 N N . ILE C 1 97 ? -26.622 -29.970 -13.855 1.00 30.38 1270 ILE C N 1
ATOM 2944 C CA . ILE C 1 97 ? -25.369 -29.310 -14.259 1.00 30.43 1270 ILE C CA 1
ATOM 2945 C C . ILE C 1 97 ? -25.642 -28.328 -15.406 1.00 34.01 1270 ILE C C 1
ATOM 2946 O O . ILE C 1 97 ? -25.212 -27.174 -15.350 1.00 34.27 1270 ILE C O 1
ATOM 2951 N N . TYR C 1 98 ? -26.367 -28.798 -16.433 1.00 29.43 1271 TYR C N 1
ATOM 2952 C CA . TYR C 1 98 ? -26.708 -28.022 -17.622 1.00 29.15 1271 TYR C CA 1
ATOM 2953 C C . TYR C 1 98 ? -27.816 -27.013 -17.339 1.00 34.62 1271 TYR C C 1
ATOM 2954 O O . TYR C 1 98 ? -27.862 -25.970 -17.989 1.00 34.77 1271 TYR C O 1
ATOM 2963 N N . LYS C 1 99 ? -28.684 -27.312 -16.351 1.00 31.88 1272 LYS C N 1
ATOM 2964 C CA . LYS C 1 99 ? -29.780 -26.445 -15.921 1.00 32.48 1272 LYS C CA 1
ATOM 2965 C C . LYS C 1 99 ? -29.244 -25.222 -15.170 1.00 37.96 1272 LYS C C 1
ATOM 2966 O O . LYS C 1 99 ? -29.666 -24.104 -15.467 1.00 38.32 1272 LYS C O 1
ATOM 2972 N N . ASN C 1 100 ? -28.301 -25.434 -14.220 1.00 35.25 1273 ASN C N 1
ATOM 2973 C CA . ASN C 1 100 ? -27.668 -24.373 -13.424 1.00 36.08 1273 ASN C CA 1
ATOM 2974 C C . ASN C 1 100 ? -26.860 -23.406 -14.292 1.00 41.23 1273 ASN C C 1
ATOM 2975 O O . ASN C 1 100 ? -26.788 -22.218 -13.974 1.00 41.90 1273 ASN C O 1
ATOM 2980 N N . CYS C 1 101 ? -26.251 -23.919 -15.379 1.00 37.70 1274 CYS C N 1
ATOM 2981 C CA . CYS C 1 101 ? -25.450 -23.143 -16.323 1.00 38.40 1274 CYS C CA 1
ATOM 2982 C C . CYS C 1 101 ? -26.304 -22.158 -17.134 1.00 42.44 1274 CYS C C 1
ATOM 2983 O O . CYS C 1 101 ? -25.882 -21.018 -17.333 1.00 43.06 1274 CYS C O 1
ATOM 2986 N N . ILE C 1 102 ? -27.497 -22.592 -17.589 1.00 38.14 1275 ILE C N 1
ATOM 2987 C CA . ILE C 1 102 ? -28.424 -21.760 -18.371 1.00 38.57 1275 ILE C CA 1
ATOM 2988 C C . ILE C 1 102 ? -29.112 -20.705 -17.482 1.00 42.99 1275 ILE C C 1
ATOM 2989 O O . ILE C 1 102 ? -29.230 -19.546 -17.892 1.00 43.47 1275 ILE C O 1
ATOM 2994 N N . ASP C 1 103 ? -29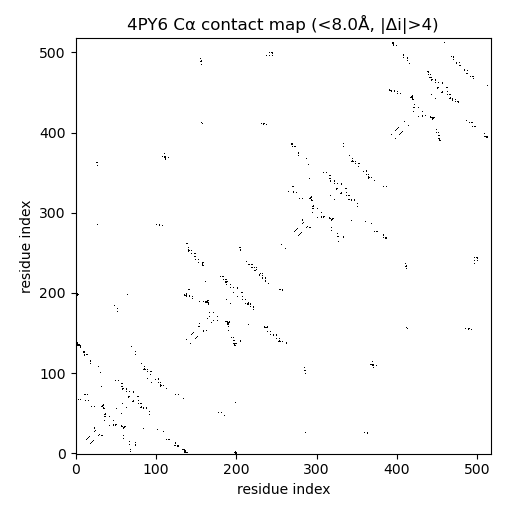.543 -21.107 -16.267 1.00 39.21 1276 ASP C N 1
ATOM 2995 C CA . ASP C 1 103 ? -30.228 -20.237 -15.304 1.00 39.88 1276 ASP C CA 1
ATOM 2996 C C . ASP C 1 103 ? -29.363 -19.096 -14.751 1.00 44.22 1276 ASP C C 1
ATOM 2997 O O . ASP C 1 103 ? -29.881 -17.998 -14.539 1.00 44.76 1276 ASP C O 1
ATOM 3002 N N . PHE C 1 104 ? -28.060 -19.350 -14.517 1.00 40.35 1277 PHE C N 1
ATOM 3003 C CA . PHE C 1 104 ? -27.132 -18.357 -13.965 1.00 41.12 1277 PHE C CA 1
ATOM 3004 C C . PHE C 1 104 ? -26.531 -17.421 -15.017 1.00 45.79 1277 PHE C C 1
ATOM 3005 O O . PHE C 1 104 ? -26.525 -16.205 -14.813 1.00 46.41 1277 PHE C O 1
ATOM 3013 N N . ASN C 1 105 ? -25.992 -17.987 -16.110 1.00 42.08 1278 ASN C N 1
ATOM 3014 C CA . ASN C 1 105 ? -25.328 -17.229 -17.169 1.00 42.96 1278 ASN C CA 1
ATOM 3015 C C . ASN C 1 105 ? -26.290 -16.550 -18.154 1.00 47.98 1278 ASN C C 1
ATOM 3016 O O . ASN C 1 105 ? -27.066 -17.245 -18.817 1.00 46.94 1278 ASN C O 1
ATOM 3021 N N . PRO C 1 106 ? -26.249 -15.195 -18.272 1.00 46.47 1279 PRO C N 1
ATOM 3022 C CA . PRO C 1 106 ? -27.142 -14.514 -19.231 1.00 47.53 1279 PRO C CA 1
ATOM 3023 C C . PRO C 1 106 ? -26.747 -14.780 -20.685 1.00 51.98 1279 PRO C C 1
ATOM 3024 O O . PRO C 1 106 ? -25.562 -14.972 -20.972 1.00 51.72 1279 PRO C O 1
ATOM 3028 N N . ASP C 1 107 ? -27.739 -14.798 -21.597 1.00 48.99 1280 ASP C N 1
ATOM 3029 C CA . ASP C 1 107 ? -27.541 -15.067 -23.025 1.00 49.25 1280 ASP C CA 1
ATOM 3030 C C . ASP C 1 107 ? -26.805 -13.925 -23.749 1.00 55.05 1280 ASP C C 1
ATOM 3031 O O . ASP C 1 107 ? -27.416 -13.141 -24.483 1.00 56.13 1280 ASP C O 1
ATOM 3036 N N . ILE C 1 108 ? -25.480 -13.843 -23.521 1.00 51.63 1281 ILE C N 1
ATOM 3037 C CA . ILE C 1 108 ? -24.590 -12.830 -24.105 1.00 53.30 1281 ILE C CA 1
ATOM 3038 C C . ILE C 1 108 ? -23.461 -13.460 -24.938 1.00 57.07 1281 ILE C C 1
ATOM 3039 O O . ILE C 1 108 ? -23.219 -14.666 -24.831 1.00 55.01 1281 ILE C O 1
ATOM 3044 N N . GLU C 1 109 ? -22.781 -12.636 -25.766 1.00 55.53 1282 GLU C N 1
ATOM 3045 C CA . GLU C 1 109 ? -21.679 -13.034 -26.650 1.00 56.01 1282 GLU C CA 1
ATOM 3046 C C . GLU C 1 109 ? -20.474 -13.618 -25.893 1.00 58.60 1282 GLU C C 1
ATOM 3047 O O . GLU C 1 109 ? -19.787 -14.487 -26.431 1.00 57.96 1282 GLU C O 1
ATOM 3053 N N . GLU C 1 110 ? -20.223 -13.145 -24.656 1.00 54.56 1283 GLU C N 1
ATOM 3054 C CA . GLU C 1 110 ? -19.126 -13.625 -23.812 1.00 53.69 1283 GLU C CA 1
ATOM 3055 C C . GLU C 1 110 ? -19.397 -15.042 -23.298 1.00 54.55 1283 GLU C C 1
ATOM 3056 O O . GLU C 1 110 ? -18.466 -15.842 -23.196 1.00 53.89 1283 GLU C O 1
ATOM 3058 N N . ASN C 1 111 ? -20.674 -15.350 -22.993 1.00 49.04 1284 ASN C N 1
ATOM 3059 C CA . ASN C 1 111 ? -21.111 -16.655 -22.488 1.00 46.49 1284 ASN C CA 1
ATOM 3060 C C . ASN C 1 111 ? -21.631 -17.581 -23.604 1.00 48.89 1284 ASN C C 1
ATOM 3061 O O . ASN C 1 111 ? -22.306 -18.571 -23.312 1.00 46.86 1284 ASN C O 1
ATOM 3066 N N . LYS C 1 112 ? -21.288 -17.273 -24.872 1.00 46.44 1285 LYS C N 1
ATOM 3067 C CA . LYS C 1 112 ? -21.688 -18.029 -26.063 1.00 45.86 1285 LYS C CA 1
ATOM 3068 C C . LYS C 1 112 ? -21.217 -19.491 -26.020 1.00 48.00 1285 LYS C C 1
ATOM 3069 O O . LYS C 1 112 ? -22.031 -20.388 -26.234 1.00 46.32 1285 LYS C O 1
ATOM 3075 N N . TYR C 1 113 ? -19.914 -19.720 -25.740 1.00 44.66 1286 TYR C N 1
ATOM 3076 C CA . TYR C 1 113 ? -19.308 -21.053 -25.682 1.00 43.54 1286 TYR C CA 1
ATOM 3077 C C . TYR C 1 113 ? -19.896 -21.917 -24.564 1.00 44.05 1286 TYR C C 1
ATOM 3078 O O . TYR C 1 113 ? -20.232 -23.074 -24.814 1.00 42.61 1286 TYR C O 1
ATOM 3087 N N . ILE C 1 114 ? -20.006 -21.358 -23.343 1.00 39.25 1287 ILE C N 1
ATOM 3088 C CA . ILE C 1 114 ? -20.514 -22.055 -22.161 1.00 37.03 1287 ILE C CA 1
ATOM 3089 C C . ILE C 1 114 ? -21.995 -22.485 -22.260 1.00 38.92 1287 ILE C C 1
ATOM 3090 O O . ILE C 1 114 ? -22.304 -23.644 -21.970 1.00 37.35 1287 ILE C O 1
ATOM 3095 N N . ILE C 1 115 ? -22.887 -21.575 -22.711 1.00 35.28 1288 ILE C N 1
ATOM 3096 C CA . ILE C 1 115 ? -24.322 -21.846 -22.902 1.00 34.19 1288 ILE C CA 1
ATOM 3097 C C . ILE C 1 115 ? -24.521 -22.973 -23.939 1.00 37.59 1288 ILE C C 1
ATOM 3098 O O . ILE C 1 115 ? -25.366 -23.855 -23.732 1.00 36.18 1288 ILE C O 1
ATOM 3103 N N A GLU C 1 116 ? -23.726 -22.949 -25.030 0.50 35.03 1289 GLU C N 1
ATOM 3104 N N B GLU C 1 116 ? -23.719 -22.948 -25.024 0.50 35.06 1289 GLU C N 1
ATOM 3105 C CA A GLU C 1 116 ? -23.741 -23.951 -26.100 0.50 34.92 1289 GLU C CA 1
ATOM 3106 C CA B GLU C 1 116 ? -23.737 -23.943 -26.095 0.50 34.98 1289 GLU C CA 1
ATOM 3107 C C A GLU C 1 116 ? -23.245 -25.306 -25.574 0.50 37.33 1289 GLU C C 1
ATOM 3108 C C B GLU C 1 116 ? -23.234 -25.300 -25.590 0.50 37.39 1289 GLU C C 1
ATOM 3109 O O A GLU C 1 116 ? -23.840 -26.336 -25.897 0.50 36.18 1289 GLU C O 1
ATOM 3110 O O B GLU C 1 116 ? -23.810 -26.329 -25.945 0.50 36.29 1289 GLU C O 1
ATOM 3121 N N . ALA C 1 117 ? -22.177 -25.294 -24.747 1.00 33.78 1290 ALA C N 1
ATOM 3122 C CA . ALA C 1 117 ? -21.576 -26.492 -24.141 1.00 32.85 1290 ALA C CA 1
ATOM 3123 C C . ALA C 1 117 ? -22.546 -27.198 -23.186 1.00 34.99 1290 ALA C C 1
ATOM 3124 O O . ALA C 1 117 ? -22.535 -28.425 -23.108 1.00 33.86 1290 ALA C O 1
ATOM 3126 N N . ALA C 1 118 ? -23.394 -26.424 -22.479 1.00 31.01 1291 ALA C N 1
ATOM 3127 C CA . ALA C 1 118 ? -24.402 -26.954 -21.562 1.00 29.63 1291 ALA C CA 1
ATOM 3128 C C . ALA C 1 118 ? -25.575 -27.552 -22.345 1.00 32.86 1291 ALA C C 1
ATOM 3129 O O . ALA C 1 118 ? -26.048 -28.633 -21.996 1.00 31.52 1291 ALA C O 1
ATOM 3131 N N . LYS C 1 119 ? -26.022 -26.857 -23.414 1.00 30.11 1292 LYS C N 1
ATOM 3132 C CA . LYS C 1 119 ? -27.124 -27.284 -24.278 1.00 29.87 1292 LYS C CA 1
ATOM 3133 C C . LYS C 1 119 ? -26.793 -28.568 -25.043 1.00 33.53 1292 LYS C C 1
ATOM 3134 O O . LYS C 1 119 ? -27.585 -29.507 -24.997 1.00 32.48 1292 LYS C O 1
ATOM 3140 N N . SER C 1 120 ? -25.618 -28.620 -25.710 1.00 30.72 1293 SER C N 1
ATOM 3141 C CA . SER C 1 120 ? -25.157 -29.776 -26.493 1.00 30.70 1293 SER C CA 1
ATOM 3142 C C . SER C 1 120 ? -24.917 -31.036 -25.654 1.00 33.20 1293 SER C C 1
ATOM 3143 O O . SER C 1 120 ? -25.208 -32.138 -26.124 1.00 33.03 1293 SER C O 1
ATOM 3146 N N . SER C 1 121 ? -24.388 -30.876 -24.425 1.00 28.38 1294 SER C N 1
ATOM 3147 C CA . SER C 1 121 ? -24.127 -31.993 -23.513 1.00 27.27 1294 SER C CA 1
ATOM 3148 C C . SER C 1 121 ? -25.422 -32.539 -22.912 1.00 30.23 1294 SER C C 1
ATOM 3149 O O . SER C 1 121 ? -25.504 -33.736 -22.634 1.00 29.41 1294 SER C O 1
ATOM 3152 N N . ASP C 1 122 ? -26.442 -31.665 -22.751 1.00 26.63 1295 ASP C N 1
ATOM 3153 C CA . ASP C 1 122 ? -27.780 -32.015 -22.272 1.00 26.10 1295 ASP C CA 1
ATOM 3154 C C . ASP C 1 122 ? -28.477 -32.887 -23.314 1.00 30.47 1295 ASP C C 1
ATOM 3155 O O . ASP C 1 122 ? -29.185 -33.827 -22.953 1.00 29.91 1295 ASP C O 1
ATOM 3160 N N . MET C 1 123 ? -28.264 -32.565 -24.609 1.00 27.64 1296 MET C N 1
ATOM 3161 C CA . MET C 1 123 ? -28.809 -33.293 -25.754 1.00 27.84 1296 MET C CA 1
ATOM 3162 C C . MET C 1 123 ? -28.103 -34.645 -25.877 1.00 31.09 1296 MET C C 1
ATOM 3163 O O . MET C 1 123 ? -28.768 -35.657 -26.104 1.00 30.96 1296 MET C O 1
ATOM 3168 N N . LYS C 1 124 ? -26.763 -34.660 -25.675 1.00 26.97 1297 LYS C N 1
ATOM 3169 C CA . LYS C 1 124 ? -25.916 -35.858 -25.710 1.00 26.61 1297 LYS C CA 1
ATOM 3170 C C . LYS C 1 124 ? -26.288 -36.820 -24.577 1.00 29.79 1297 LYS C C 1
ATOM 3171 O O . LYS C 1 124 ? -26.418 -38.020 -24.829 1.00 29.51 1297 LYS C O 1
ATOM 3177 N N . PHE C 1 125 ? -26.466 -36.294 -23.340 1.00 25.66 1298 PHE C N 1
ATOM 3178 C CA . PHE C 1 125 ? -26.853 -37.085 -22.168 1.00 25.18 1298 PHE C CA 1
ATOM 3179 C C . PHE C 1 125 ? -28.216 -37.747 -22.369 1.00 28.50 1298 PHE C C 1
ATOM 3180 O O . PHE C 1 125 ? -28.358 -38.934 -22.077 1.00 28.01 1298 PHE C O 1
ATOM 3188 N N . GLU C 1 126 ? -29.201 -36.981 -22.881 1.00 24.73 1299 GLU C N 1
ATOM 3189 C CA . GLU C 1 126 ? -30.562 -37.448 -23.151 1.00 25.23 1299 GLU C CA 1
ATOM 3190 C C . GLU C 1 126 ? -30.572 -38.615 -24.141 1.00 30.35 1299 GLU C C 1
ATOM 3191 O O . GLU C 1 126 ? -31.386 -39.527 -23.986 1.00 30.37 1299 GLU C O 1
ATOM 3197 N N . PHE C 1 127 ? -29.645 -38.600 -25.130 1.00 27.32 1300 PHE C N 1
ATOM 3198 C CA . PHE C 1 127 ? -29.473 -39.674 -26.111 1.00 27.95 1300 PHE C CA 1
ATOM 3199 C C . PHE C 1 127 ? -28.971 -40.930 -25.394 1.00 31.89 1300 PHE C C 1
ATOM 3200 O O . PHE C 1 127 ? -29.553 -41.999 -25.568 1.00 31.84 1300 PHE C O 1
ATOM 3208 N N . LEU C 1 128 ? -27.882 -40.788 -24.602 1.00 28.45 1301 LEU C N 1
ATOM 3209 C CA . LEU C 1 128 ? -27.250 -41.872 -23.841 1.00 28.47 1301 LEU C CA 1
ATOM 3210 C C . LEU C 1 128 ? -28.159 -42.462 -22.773 1.00 32.34 1301 LEU C C 1
ATOM 3211 O O . LEU C 1 128 ? -28.080 -43.663 -22.515 1.00 32.30 1301 LEU C O 1
ATOM 3216 N N . TRP C 1 129 ? -29.025 -41.629 -22.166 1.00 28.90 1302 TRP C N 1
ATOM 3217 C CA . TRP C 1 129 ? -29.984 -42.077 -21.158 1.00 28.95 1302 TRP C CA 1
ATOM 3218 C C . TRP C 1 129 ? -31.045 -42.954 -21.822 1.00 34.72 1302 TRP C C 1
ATOM 3219 O O . TRP C 1 129 ? -31.257 -44.070 -21.362 1.00 34.99 1302 TRP C O 1
ATOM 3230 N N . ASN C 1 130 ? -31.666 -42.465 -22.921 1.00 32.10 1303 ASN C N 1
ATOM 3231 C CA . ASN C 1 130 ? -32.692 -43.172 -23.696 1.00 33.18 1303 ASN C CA 1
ATOM 3232 C C . ASN C 1 130 ? -32.179 -44.466 -24.330 1.00 38.41 1303 ASN C C 1
ATOM 3233 O O . ASN C 1 130 ? -32.942 -45.425 -24.460 1.00 39.01 1303 ASN C O 1
ATOM 3238 N N . LYS C 1 131 ? -30.894 -44.484 -24.729 1.00 35.28 1304 LYS C N 1
ATOM 3239 C CA . LYS C 1 131 ? -30.217 -45.630 -25.342 1.00 36.16 1304 LYS C CA 1
ATOM 3240 C C . LYS C 1 131 ? -30.049 -46.776 -24.337 1.00 40.52 1304 LYS C C 1
ATOM 3241 O O . LYS C 1 131 ? -30.283 -47.934 -24.688 1.00 41.26 1304 LYS C O 1
ATOM 3247 N N . TRP C 1 132 ? -29.646 -46.448 -23.096 1.00 36.45 1305 TRP C N 1
ATOM 3248 C CA . TRP C 1 132 ? -29.384 -47.426 -22.042 1.00 36.59 1305 TRP C CA 1
ATOM 3249 C C . TRP C 1 132 ? -30.514 -47.676 -21.031 1.00 40.98 1305 TRP C C 1
ATOM 3250 O O . TRP C 1 132 ? -30.462 -48.700 -20.347 1.00 41.13 1305 TRP C O 1
ATOM 3261 N N . LYS C 1 133 ? -31.529 -46.773 -20.940 1.00 37.79 1306 LYS C N 1
ATOM 3262 C CA . LYS C 1 133 ? -32.660 -46.866 -19.990 1.00 38.21 1306 LYS C CA 1
ATOM 3263 C C . LYS C 1 133 ? -33.349 -48.232 -19.874 1.00 43.97 1306 LYS C C 1
ATOM 3264 O O . LYS C 1 133 ? -33.731 -48.617 -18.768 1.00 43.81 1306 LYS C O 1
ATOM 3270 N N . GLU C 1 134 ? -33.491 -48.959 -21.004 1.00 41.90 1307 GLU C N 1
ATOM 3271 C CA . GLU C 1 134 ? -34.102 -50.291 -21.066 1.00 43.37 1307 GLU C CA 1
ATOM 3272 C C . GLU C 1 134 ? -33.263 -51.305 -20.271 1.00 47.72 1307 GLU C C 1
ATOM 3273 O O . GLU C 1 134 ? -33.828 -52.167 -19.597 1.00 48.31 1307 GLU C O 1
ATOM 3279 N N . LYS C 1 135 ? -31.921 -51.174 -20.334 1.00 43.62 1308 LYS C N 1
ATOM 3280 C CA . LYS C 1 135 ? -30.970 -52.023 -19.612 1.00 43.90 1308 LYS C CA 1
ATOM 3281 C C . LYS C 1 135 ? -30.805 -51.537 -18.164 1.00 47.19 1308 LYS C C 1
ATOM 3282 O O . LYS C 1 135 ? -30.569 -52.352 -17.270 1.00 47.37 1308 LYS C O 1
ATOM 3288 N N . ILE C 1 136 ? -30.944 -50.211 -17.940 1.00 42.68 1309 ILE C N 1
ATOM 3289 C CA . ILE C 1 136 ? -30.852 -49.560 -16.628 1.00 41.89 1309 ILE C CA 1
ATOM 3290 C C . ILE C 1 136 ? -32.023 -50.017 -15.735 1.00 46.94 1309 ILE C C 1
ATOM 3291 O O . ILE C 1 136 ? -31.785 -50.490 -14.621 1.00 47.23 1309 ILE C O 1
ATOM 3296 N N . ASN C 1 137 ? -33.271 -49.887 -16.239 1.00 43.87 1310 ASN C N 1
ATOM 3297 C CA . ASN C 1 137 ? -34.510 -50.271 -15.551 1.00 44.81 1310 ASN C CA 1
ATOM 3298 C C . ASN C 1 137 ? -34.554 -51.773 -15.244 1.00 50.19 1310 ASN C C 1
ATOM 3299 O O . ASN C 1 137 ? -35.069 -52.162 -14.194 1.00 50.72 1310 ASN C O 1
ATOM 3304 N N . ASN C 1 138 ? -34.009 -52.606 -16.155 1.00 47.11 1311 ASN C N 1
ATOM 3305 C CA . ASN C 1 138 ? -33.953 -54.061 -16.015 1.00 48.55 1311 ASN C CA 1
ATOM 3306 C C . ASN C 1 138 ? -32.981 -54.487 -14.908 1.00 52.91 1311 ASN C C 1
ATOM 3307 O O . ASN C 1 138 ? -33.287 -55.417 -14.162 1.00 53.86 1311 ASN C O 1
ATOM 3312 N N . ASN C 1 139 ? -31.828 -53.794 -14.789 1.00 48.59 1312 ASN C N 1
ATOM 3313 C CA . ASN C 1 139 ? -30.800 -54.073 -13.780 1.00 48.82 1312 ASN C CA 1
ATOM 3314 C C . ASN C 1 139 ? -31.099 -53.477 -12.390 1.00 53.12 1312 ASN C C 1
ATOM 3315 O O . ASN C 1 139 ? -30.332 -53.703 -11.448 1.00 53.04 1312 ASN C O 1
ATOM 3320 N N . PHE C 1 140 ? -32.224 -52.747 -12.258 1.00 49.86 1313 PHE C N 1
ATOM 3321 C CA . PHE C 1 140 ? -32.659 -52.137 -11.003 1.00 49.93 1313 PHE C CA 1
ATOM 3322 C C . PHE C 1 140 ? -33.908 -52.824 -10.446 1.00 56.27 1313 PHE C C 1
ATOM 3323 O O . PHE C 1 140 ? -34.901 -52.982 -11.160 1.00 56.11 1313 PHE C O 1
ATOM 3331 N N . CYS C 1 141 ? -33.850 -53.218 -9.162 1.00 54.83 1314 CYS C N 1
ATOM 3332 C CA . CYS C 1 141 ? -34.948 -53.861 -8.446 1.00 56.87 1314 CYS C CA 1
ATOM 3333 C C . CYS C 1 141 ? -35.746 -52.775 -7.717 1.00 60.93 1314 CYS C C 1
ATOM 3334 O O . CYS C 1 141 ? -35.208 -52.099 -6.836 1.00 60.10 1314 CYS C O 1
ATOM 3337 N N . ASP C 1 142 ? -37.016 -52.584 -8.126 1.00 58.12 1315 ASP C N 1
ATOM 3338 C CA . ASP C 1 142 ? -37.927 -51.565 -7.590 1.00 57.94 1315 ASP C CA 1
ATOM 3339 C C . ASP C 1 142 ? -38.292 -51.765 -6.116 1.00 63.10 1315 ASP C C 1
ATOM 3340 O O . ASP C 1 142 ? -38.226 -50.808 -5.343 1.00 62.28 1315 ASP C O 1
ATOM 3345 N N . LEU C 1 143 ? -38.675 -53.000 -5.733 1.00 61.41 1316 LEU C N 1
ATOM 3346 C CA . LEU C 1 143 ? -39.059 -53.344 -4.362 1.00 91.93 1316 LEU C CA 1
ATOM 3347 C C . LEU C 1 143 ? -37.849 -53.722 -3.507 1.00 117.09 1316 LEU C C 1
ATOM 3348 O O . LEU C 1 143 ? -36.993 -54.488 -3.943 1.00 76.29 1316 LEU C O 1
ATOM 3350 N N . ARG D 1 18 ? -4.533 -32.687 -109.522 1.00 59.02 1191 ARG D N 1
ATOM 3351 C CA . ARG D 1 18 ? -4.314 -34.046 -109.034 1.00 59.66 1191 ARG D CA 1
ATOM 3352 C C . ARG D 1 18 ? -3.495 -34.043 -107.741 1.00 62.17 1191 ARG D C 1
ATOM 3353 O O . ARG D 1 18 ? -3.996 -34.498 -106.711 1.00 60.97 1191 ARG D O 1
ATOM 3355 N N . LEU D 1 19 ? -2.251 -33.522 -107.790 1.00 58.65 1192 LEU D N 1
ATOM 3356 C CA . LEU D 1 19 ? -1.368 -33.431 -106.626 1.00 57.56 1192 LEU D CA 1
ATOM 3357 C C . LEU D 1 19 ? -1.743 -32.172 -105.843 1.00 58.99 1192 LEU D C 1
ATOM 3358 O O . LEU D 1 19 ? -1.616 -31.059 -106.363 1.00 58.24 1192 LEU D O 1
ATOM 3363 N N . LEU D 1 20 ? -2.248 -32.362 -104.610 1.00 54.10 1193 LEU D N 1
ATOM 3364 C CA . LEU D 1 20 ? -2.708 -31.293 -103.722 1.00 51.92 1193 LEU D CA 1
ATOM 3365 C C . LEU D 1 20 ? -1.620 -30.298 -103.332 1.00 54.45 1193 LEU D C 1
ATOM 3366 O O . LEU D 1 20 ? -0.488 -30.694 -103.046 1.00 54.63 1193 LEU D O 1
ATOM 3371 N N . LYS D 1 21 ? -1.981 -28.999 -103.322 1.00 49.38 1194 LYS D N 1
ATOM 3372 C CA . LYS D 1 21 ? -1.098 -27.897 -102.930 1.00 48.38 1194 LYS D CA 1
ATOM 3373 C C . LYS D 1 21 ? -0.965 -27.877 -101.402 1.00 50.59 1194 LYS D C 1
ATOM 3374 O O . LYS D 1 21 ? -1.801 -28.467 -100.712 1.00 49.48 1194 LYS D O 1
ATOM 3380 N N . GLN D 1 22 ? 0.083 -27.207 -100.879 1.00 46.73 1195 GLN D N 1
ATOM 3381 C CA . GLN D 1 22 ? 0.371 -27.111 -99.444 1.00 45.75 1195 GLN D CA 1
ATOM 3382 C C . GLN D 1 22 ? -0.802 -26.570 -98.614 1.00 47.83 1195 GLN D C 1
ATOM 3383 O O . GLN D 1 22 ? -1.093 -27.132 -97.558 1.00 46.86 1195 GLN D O 1
ATOM 3389 N N . TRP D 1 23 ? -1.489 -25.517 -99.104 1.00 43.78 1196 TRP D N 1
ATOM 3390 C CA . TRP D 1 23 ? -2.643 -24.926 -98.420 1.00 42.53 1196 TRP D CA 1
ATOM 3391 C C . TRP D 1 23 ? -3.878 -25.834 -98.470 1.00 45.83 1196 TRP D C 1
ATOM 3392 O O . TRP D 1 23 ? -4.663 -25.841 -97.521 1.00 44.84 1196 TRP D O 1
ATOM 3403 N N . GLU D 1 24 ? -4.030 -26.613 -99.563 1.00 42.57 1197 GLU D N 1
ATOM 3404 C CA . GLU D 1 24 ? -5.130 -27.565 -99.755 1.00 42.21 1197 GLU D CA 1
ATOM 3405 C C . GLU D 1 24 ? -5.012 -28.735 -98.774 1.00 45.76 1197 GLU D C 1
ATOM 3406 O O . GLU D 1 24 ? -6.034 -29.229 -98.298 1.00 45.30 1197 GLU D O 1
ATOM 3412 N N . LYS D 1 25 ? -3.767 -29.169 -98.474 1.00 42.38 1198 LYS D N 1
ATOM 3413 C CA . LYS D 1 25 ? -3.460 -30.262 -97.547 1.00 42.39 1198 LYS D CA 1
ATOM 3414 C C . LYS D 1 25 ? -3.792 -29.912 -96.093 1.00 45.02 1198 LYS D C 1
ATOM 3415 O O . LYS D 1 25 ? -4.149 -30.806 -95.324 1.00 44.72 1198 LYS D O 1
ATOM 3421 N N . ILE D 1 26 ? -3.677 -28.618 -95.719 1.00 40.67 1199 ILE D N 1
ATOM 3422 C CA . ILE D 1 26 ? -3.998 -28.118 -94.374 1.00 39.65 1199 ILE D CA 1
ATOM 3423 C C . ILE D 1 26 ? -5.526 -28.144 -94.186 1.00 42.33 1199 ILE D C 1
ATOM 3424 O O . ILE D 1 26 ? -6.001 -28.581 -93.140 1.00 41.83 1199 ILE D O 1
ATOM 3429 N N . LEU D 1 27 ? -6.283 -27.714 -95.216 1.00 38.28 1200 LEU D N 1
ATOM 3430 C CA . LEU D 1 27 ? -7.751 -27.697 -95.205 1.00 37.60 1200 LEU D CA 1
ATOM 3431 C C . LEU D 1 27 ? -8.338 -29.106 -95.141 1.00 41.48 1200 LEU D C 1
ATOM 3432 O O . LEU D 1 27 ? -9.370 -29.310 -94.503 1.00 40.82 1200 LEU D O 1
ATOM 3437 N N . ARG D 1 28 ? -7.673 -30.067 -95.808 1.00 38.34 1201 ARG D N 1
ATOM 3438 C CA . ARG D 1 28 ? -8.059 -31.473 -95.912 1.00 38.65 1201 ARG D CA 1
ATOM 3439 C C . ARG D 1 28 ? -7.732 -32.292 -94.656 1.00 41.84 1201 ARG D C 1
ATOM 3440 O O . ARG D 1 28 ? -8.597 -33.029 -94.186 1.00 41.77 1201 ARG D O 1
ATOM 3448 N N . ASP D 1 29 ? -6.494 -32.179 -94.130 1.00 37.79 1202 ASP D N 1
ATOM 3449 C CA . ASP D 1 29 ? -6.035 -32.961 -92.977 1.00 37.87 1202 ASP D CA 1
ATOM 3450 C C . ASP D 1 29 ? -6.234 -32.344 -91.587 1.00 40.38 1202 ASP D C 1
ATOM 3451 O O . ASP D 1 29 ? -6.343 -33.092 -90.613 1.00 40.38 1202 ASP D O 1
ATOM 3456 N N . ASN D 1 30 ? -6.255 -31.003 -91.482 1.00 35.51 1203 ASN D N 1
ATOM 3457 C CA . ASN D 1 30 ? -6.408 -30.321 -90.194 1.00 34.60 1203 ASN D CA 1
ATOM 3458 C C . ASN D 1 30 ? -7.809 -29.761 -89.938 1.00 37.39 1203 ASN D C 1
ATOM 3459 O O . ASN D 1 30 ? -8.175 -29.570 -88.776 1.00 36.95 1203 ASN D O 1
ATOM 3464 N N . VAL D 1 31 ? -8.586 -29.494 -91.007 1.00 33.17 1204 VAL D N 1
ATOM 3465 C CA . VAL D 1 31 ? -9.937 -28.935 -90.889 1.00 32.25 1204 VAL D CA 1
ATOM 3466 C C . VAL D 1 31 ? -11.025 -29.951 -91.279 1.00 36.57 1204 VAL D C 1
ATOM 3467 O O . VAL D 1 31 ? -11.856 -30.291 -90.437 1.00 36.43 1204 VAL D O 1
ATOM 3471 N N . LEU D 1 32 ? -11.022 -30.421 -92.546 1.00 33.47 1205 LEU D N 1
ATOM 3472 C CA . LEU D 1 32 ? -12.012 -31.359 -93.089 1.00 33.97 1205 LEU D CA 1
ATOM 3473 C C . LEU D 1 32 ? -11.984 -32.746 -92.436 1.00 38.86 1205 LEU D C 1
ATOM 3474 O O . LEU D 1 32 ? -13.049 -33.274 -92.114 1.00 38.56 1205 LEU D O 1
ATOM 3479 N N . LYS D 1 33 ? -10.777 -33.322 -92.237 1.00 36.17 1206 LYS D N 1
ATOM 3480 C CA . LYS D 1 33 ? -10.549 -34.644 -91.635 1.00 37.27 1206 LYS D CA 1
ATOM 3481 C C . LYS D 1 33 ? -11.235 -34.801 -90.266 1.00 41.65 1206 LYS D C 1
ATOM 3482 O O . LYS D 1 33 ? -11.801 -35.860 -89.988 1.00 42.28 1206 LYS D O 1
ATOM 3488 N N . LEU D 1 34 ? -11.182 -33.751 -89.426 1.00 37.44 1207 LEU D N 1
ATOM 3489 C CA . LEU D 1 34 ? -11.770 -33.756 -88.085 1.00 37.45 1207 LEU D CA 1
ATOM 3490 C C . LEU D 1 34 ? -13.288 -33.516 -88.076 1.00 40.76 1207 LEU D C 1
ATOM 3491 O O . LEU D 1 34 ? -13.935 -33.784 -87.061 1.00 40.65 1207 LEU D O 1
ATOM 3496 N N . LEU D 1 35 ? -13.854 -33.038 -89.204 1.00 36.73 1208 LEU D N 1
ATOM 3497 C CA . LEU D 1 35 ? -15.286 -32.758 -89.344 1.00 36.50 1208 LEU D CA 1
ATOM 3498 C C . LEU D 1 35 ? -16.052 -33.804 -90.156 1.00 41.59 1208 LEU D C 1
ATOM 3499 O O . LEU D 1 35 ? -17.179 -34.134 -89.787 1.00 41.66 1208 LEU D O 1
ATOM 3504 N N . LYS D 1 36 ? -15.458 -34.310 -91.260 1.00 38.76 1209 LYS D N 1
ATOM 3505 C CA . LYS D 1 36 ? -16.088 -35.282 -92.162 1.00 40.00 1209 LYS D CA 1
ATOM 3506 C C . LYS D 1 36 ? -16.426 -36.662 -91.567 1.00 45.44 1209 LYS D C 1
ATOM 3507 O O . LYS D 1 36 ? -17.229 -37.386 -92.158 1.00 46.23 1209 LYS D O 1
ATOM 3513 N N . ASN D 1 37 ? -15.819 -37.025 -90.420 1.00 42.20 1210 ASN D N 1
ATOM 3514 C CA . ASN D 1 37 ? -16.051 -38.323 -89.781 1.00 43.49 1210 ASN D CA 1
ATOM 3515 C C . ASN D 1 37 ? -16.449 -38.249 -88.295 1.00 46.98 1210 ASN D C 1
ATOM 3516 O O . ASN D 1 37 ? -16.404 -39.270 -87.599 1.00 47.82 1210 ASN D O 1
ATOM 3521 N N . ASP D 1 38 ? -16.879 -37.063 -87.818 1.00 42.00 1211 ASP D N 1
ATOM 3522 C CA . ASP D 1 38 ? -17.295 -36.889 -86.423 1.00 41.57 1211 ASP D CA 1
ATOM 3523 C C . ASP D 1 38 ? -18.714 -37.419 -86.135 1.00 46.11 1211 ASP D C 1
ATOM 3524 O O . ASP D 1 38 ? -19.342 -37.999 -87.024 1.00 46.53 1211 ASP D O 1
ATOM 3529 N N . ASN D 1 39 ? -19.208 -37.234 -84.894 1.00 42.58 1212 ASN D N 1
ATOM 3530 C CA . ASN D 1 39 ? -20.533 -37.691 -84.459 1.00 43.26 1212 ASN D CA 1
ATOM 3531 C C . ASN D 1 39 ? -21.698 -36.955 -85.141 1.00 46.65 1212 ASN D C 1
ATOM 3532 O O . ASN D 1 39 ? -22.794 -37.510 -85.231 1.00 47.42 1212 ASN D O 1
ATOM 3537 N N . ASN D 1 40 ? -21.455 -35.721 -85.627 1.00 41.73 1213 ASN D N 1
ATOM 3538 C CA . ASN D 1 40 ? -22.456 -34.893 -86.306 1.00 41.42 1213 ASN D CA 1
ATOM 3539 C C . ASN D 1 40 ? -22.288 -34.873 -87.840 1.00 45.51 1213 ASN D C 1
ATOM 3540 O O . ASN D 1 40 ? -22.971 -34.102 -88.516 1.00 45.05 1213 ASN D O 1
ATOM 3545 N N . ALA D 1 41 ? -21.399 -35.730 -88.384 1.00 42.71 1214 ALA D N 1
ATOM 3546 C CA . ALA D 1 41 ? -21.098 -35.811 -89.818 1.00 42.82 1214 ALA D CA 1
ATOM 3547 C C . ALA D 1 41 ? -22.117 -36.592 -90.650 1.00 49.15 1214 ALA D C 1
ATOM 3548 O O . ALA D 1 41 ? -22.280 -36.292 -91.835 1.00 48.73 1214 ALA D O 1
ATOM 3550 N N . PHE D 1 42 ? -22.769 -37.606 -90.036 1.00 47.87 1215 PHE D N 1
ATOM 3551 C CA . PHE D 1 42 ? -23.741 -38.543 -90.623 1.00 49.83 1215 PHE D CA 1
ATOM 3552 C C . PHE D 1 42 ? -24.624 -38.022 -91.764 1.00 54.52 1215 PHE D C 1
ATOM 3553 O O . PHE D 1 42 ? -24.723 -38.685 -92.799 1.00 55.19 1215 PHE D O 1
ATOM 3561 N N . TYR D 1 43 ? -25.257 -36.850 -91.579 1.00 50.68 1216 TYR D N 1
ATOM 3562 C CA . TYR D 1 43 ? -26.151 -36.260 -92.578 1.00 51.15 1216 TYR D CA 1
ATOM 3563 C C . TYR D 1 43 ? -25.498 -35.274 -93.560 1.00 53.66 1216 TYR D C 1
ATOM 3564 O O . TYR D 1 43 ? -26.159 -34.847 -94.510 1.00 53.98 1216 TYR D O 1
ATOM 3573 N N . PHE D 1 44 ? -24.216 -34.924 -93.350 1.00 48.51 1217 PHE D N 1
ATOM 3574 C CA . PHE D 1 44 ? -23.512 -33.968 -94.213 1.00 47.20 1217 PHE D CA 1
ATOM 3575 C C . PHE D 1 44 ? -22.428 -34.586 -95.118 1.00 50.74 1217 PHE D C 1
ATOM 3576 O O . PHE D 1 44 ? -21.766 -33.854 -95.858 1.00 49.44 1217 PHE D O 1
ATOM 3584 N N . LYS D 1 45 ? -22.276 -35.924 -95.083 1.00 48.54 1218 LYS D N 1
ATOM 3585 C CA . LYS D 1 45 ? -21.286 -36.670 -95.865 1.00 48.98 1218 LYS D CA 1
ATOM 3586 C C . LYS D 1 45 ? -21.575 -36.663 -97.375 1.00 54.58 1218 LYS D C 1
ATOM 3587 O O . LYS D 1 45 ? -20.881 -35.974 -98.126 1.00 53.44 1218 LYS D O 1
ATOM 3593 N N . THR D 1 46 ? -22.592 -37.432 -97.806 1.00 53.64 1219 THR D N 1
ATOM 3594 C CA . THR D 1 46 ? -23.008 -37.600 -99.205 1.00 55.31 1219 THR D CA 1
ATOM 3595 C C . THR D 1 46 ? -23.987 -36.497 -99.664 1.00 59.63 1219 THR D C 1
ATOM 3596 O O . THR D 1 46 ? -24.656 -35.912 -98.807 1.00 58.49 1219 THR D O 1
ATOM 3600 N N . PRO D 1 47 ? -24.115 -36.202 -100.992 1.00 57.49 1220 PRO D N 1
ATOM 3601 C CA . PRO D 1 47 ? -25.079 -35.171 -101.421 1.00 57.70 1220 PRO D CA 1
ATOM 3602 C C . PRO D 1 47 ? -26.522 -35.648 -101.295 1.00 63.61 1220 PRO D C 1
ATOM 3603 O O . PRO D 1 47 ? -26.800 -36.832 -101.499 1.00 64.55 1220 PRO D O 1
ATOM 3607 N N . VAL D 1 48 ? -27.430 -34.718 -100.949 1.00 60.51 1221 VAL D N 1
ATOM 3608 C CA . VAL D 1 48 ? -28.866 -34.953 -100.753 1.00 62.10 1221 VAL D CA 1
ATOM 3609 C C . VAL D 1 48 ? -29.556 -35.503 -102.015 1.00 68.56 1221 VAL D C 1
ATOM 3610 O O . VAL D 1 48 ? -30.252 -36.518 -101.934 1.00 69.98 1221 VAL D O 1
ATOM 3614 N N . LEU D 1 49 ? -29.345 -34.841 -103.169 1.00 65.32 1222 LEU D N 1
ATOM 3615 C CA . LEU D 1 49 ? -29.952 -35.199 -104.459 1.00 67.60 1222 LEU D CA 1
ATOM 3616 C C . LEU D 1 49 ? -29.459 -36.530 -105.049 1.00 72.71 1222 LEU D C 1
ATOM 3617 O O . LEU D 1 49 ? -30.138 -37.101 -105.906 1.00 74.92 1222 LEU D O 1
ATOM 3622 N N . GLU D 1 50 ? -28.293 -37.019 -104.591 1.00 67.67 1223 GLU D N 1
ATOM 3623 C CA . GLU D 1 50 ? -27.687 -38.272 -105.052 1.00 68.65 1223 GLU D CA 1
ATOM 3624 C C . GLU D 1 50 ? -27.880 -39.430 -104.061 1.00 72.85 1223 GLU D C 1
ATOM 3625 O O . GLU D 1 50 ? -27.669 -40.587 -104.431 1.00 74.09 1223 GLU D O 1
ATOM 3631 N N . ASP D 1 51 ? -28.289 -39.116 -102.814 1.00 68.12 1224 ASP D N 1
ATOM 3632 C CA . ASP D 1 51 ? -28.520 -40.081 -101.734 1.00 68.19 1224 ASP D CA 1
ATOM 3633 C C . ASP D 1 51 ? -29.724 -40.988 -102.014 1.00 74.81 1224 ASP D C 1
ATOM 3634 O O . ASP D 1 51 ? -30.786 -40.504 -102.416 1.00 75.57 1224 ASP D O 1
ATOM 3639 N N . ILE D 1 52 ? -29.543 -42.305 -101.800 1.00 72.44 1225 ILE D N 1
ATOM 3640 C CA . ILE D 1 52 ? -30.565 -43.337 -102.029 1.00 75.05 1225 ILE D CA 1
ATOM 3641 C C . ILE D 1 52 ? -31.486 -43.612 -100.826 1.00 78.71 1225 ILE D C 1
ATOM 3642 O O . ILE D 1 52 ? -32.459 -44.355 -100.967 1.00 80.80 1225 ILE D O 1
ATOM 3647 N N . ASN D 1 53 ? -31.183 -43.015 -99.654 1.00 72.42 1226 ASN D N 1
ATOM 3648 C CA . ASN D 1 53 ? -31.980 -43.181 -98.434 1.00 72.12 1226 ASN D CA 1
ATOM 3649 C C . ASN D 1 53 ? -33.031 -42.071 -98.248 1.00 74.96 1226 ASN D C 1
ATOM 3650 O O . ASN D 1 53 ? -33.890 -42.183 -97.368 1.00 74.95 1226 ASN D O 1
ATOM 3655 N N . ILE D 1 54 ? -32.974 -41.018 -99.089 1.00 70.46 1227 ILE D N 1
ATOM 3656 C CA . ILE D 1 54 ? -33.930 -39.904 -99.084 1.00 69.99 1227 ILE D CA 1
ATOM 3657 C C . ILE D 1 54 ? -34.970 -40.177 -100.178 1.00 76.58 1227 ILE D C 1
ATOM 3658 O O . ILE D 1 54 ? -34.602 -40.571 -101.287 1.00 77.37 1227 ILE D O 1
ATOM 3663 N N . ASN D 1 55 ? -36.264 -39.985 -99.862 1.00 74.31 1228 ASN D N 1
ATOM 3664 C CA . ASN D 1 55 ? -37.351 -40.186 -100.820 1.00 76.98 1228 ASN D CA 1
ATOM 3665 C C . ASN D 1 55 ? -37.395 -39.062 -101.862 1.00 80.41 1228 ASN D C 1
ATOM 3666 O O . ASN D 1 55 ? -36.937 -37.950 -101.586 1.00 77.76 1228 ASN D O 1
ATOM 3671 N N . ASP D 1 56 ? -37.933 -39.368 -103.060 1.00 79.33 1229 ASP D N 1
ATOM 3672 C CA . ASP D 1 56 ? -38.045 -38.451 -104.203 1.00 79.70 1229 ASP D CA 1
ATOM 3673 C C . ASP D 1 56 ? -38.817 -37.155 -103.928 1.00 82.91 1229 ASP D C 1
ATOM 3674 O O . ASP D 1 56 ? -38.528 -36.140 -104.564 1.00 81.67 1229 ASP D O 1
ATOM 3679 N N . ASN D 1 57 ? -39.786 -37.187 -102.988 1.00 79.98 1230 ASN D N 1
ATOM 3680 C CA . ASN D 1 57 ? -40.609 -36.039 -102.592 1.00 79.85 1230 ASN D CA 1
ATOM 3681 C C . ASN D 1 57 ? -39.773 -34.928 -101.937 1.00 79.86 1230 ASN D C 1
ATOM 3682 O O . ASN D 1 57 ? -39.933 -33.760 -102.298 1.00 79.32 1230 ASN D O 1
ATOM 3687 N N . ILE D 1 58 ? -38.890 -35.294 -100.985 1.00 73.56 1231 ILE D N 1
ATOM 3688 C CA . ILE D 1 58 ? -38.010 -34.356 -100.275 1.00 70.22 1231 ILE D CA 1
ATOM 3689 C C . ILE D 1 58 ? -36.894 -33.854 -101.214 1.00 72.30 1231 ILE D C 1
ATOM 3690 O O . ILE D 1 58 ? -36.593 -32.658 -101.210 1.00 70.67 1231 ILE D O 1
ATOM 3695 N N . LYS D 1 59 ? -36.323 -34.761 -102.041 1.00 69.03 1232 LYS D N 1
ATOM 3696 C CA . LYS D 1 59 ? -35.273 -34.461 -103.023 1.00 67.86 1232 LYS D CA 1
ATOM 3697 C C . LYS D 1 59 ? -35.729 -33.440 -104.071 1.00 73.28 1232 LYS D C 1
ATOM 3698 O O . LYS D 1 59 ? -34.926 -32.607 -104.495 1.00 71.59 1232 LYS D O 1
ATOM 3704 N N . GLU D 1 60 ? -37.018 -33.497 -104.468 1.00 72.72 1233 GLU D N 1
ATOM 3705 C CA . GLU D 1 60 ? -37.629 -32.573 -105.426 1.00 74.50 1233 GLU D CA 1
ATOM 3706 C C . GLU D 1 60 ? -37.794 -31.188 -104.790 1.00 77.30 1233 GLU D C 1
ATOM 3707 O O . GLU D 1 60 ? -37.514 -30.181 -105.442 1.00 76.85 1233 GLU D O 1
ATOM 3713 N N . GLU D 1 61 ? -38.224 -31.148 -103.509 1.00 73.08 1234 GLU D N 1
ATOM 3714 C CA . GLU D 1 61 ? -38.406 -29.922 -102.729 1.00 71.98 1234 GLU D CA 1
ATOM 3715 C C . GLU D 1 61 ? -37.058 -29.257 -102.432 1.00 72.18 1234 GLU D C 1
ATOM 3716 O O . GLU D 1 61 ? -36.990 -28.030 -102.346 1.00 71.36 1234 GLU D O 1
ATOM 3722 N N . TYR D 1 62 ? -35.993 -30.072 -102.287 1.00 66.41 1235 TYR D N 1
ATOM 3723 C CA . TYR D 1 62 ? -34.621 -29.630 -102.023 1.00 63.28 1235 TYR D CA 1
ATOM 3724 C C . TYR D 1 62 ? -34.033 -28.877 -103.220 1.00 67.25 1235 TYR D C 1
ATOM 3725 O O . TYR D 1 62 ? -33.264 -27.937 -103.021 1.00 65.30 1235 TYR D O 1
ATOM 3734 N N . ARG D 1 63 ? -34.395 -29.292 -104.455 1.00 65.79 1236 ARG D N 1
ATOM 3735 C CA . ARG D 1 63 ? -33.943 -28.673 -105.706 1.00 66.24 1236 ARG D CA 1
ATOM 3736 C C . ARG D 1 63 ? -34.502 -27.256 -105.868 1.00 70.96 1236 ARG D C 1
ATOM 3737 O O . ARG D 1 63 ? -33.778 -26.358 -106.306 1.00 69.67 1236 ARG D O 1
ATOM 3745 N N . ILE D 1 64 ? -35.784 -27.062 -105.508 1.00 69.41 1237 ILE D N 1
ATOM 3746 C CA . ILE D 1 64 ? -36.494 -25.783 -105.594 1.00 70.75 1237 ILE D CA 1
ATOM 3747 C C . ILE D 1 64 ? -36.032 -24.817 -104.487 1.00 72.32 1237 ILE D C 1
ATOM 3748 O O . ILE D 1 64 ? -35.735 -23.656 -104.777 1.00 72.10 1237 ILE D O 1
ATOM 3753 N N . LYS D 1 65 ? -35.961 -25.305 -103.231 1.00 66.83 1238 LYS D N 1
ATOM 3754 C CA . LYS D 1 65 ? -35.569 -24.519 -102.060 1.00 64.67 1238 LYS D CA 1
ATOM 3755 C C . LYS D 1 65 ? -34.089 -24.111 -102.054 1.00 65.64 1238 LYS D C 1
ATOM 3756 O O . LYS D 1 65 ? -33.792 -22.917 -102.126 1.00 65.16 1238 LYS D O 1
ATOM 3762 N N . ILE D 1 66 ? -33.171 -25.096 -101.967 1.00 60.06 1239 ILE D N 1
ATOM 3763 C CA . ILE D 1 66 ? -31.721 -24.881 -101.899 1.00 57.34 1239 ILE D CA 1
ATOM 3764 C C . ILE D 1 66 ? -31.113 -24.461 -103.242 1.00 61.29 1239 ILE D C 1
ATOM 3765 O O . ILE D 1 66 ? -31.212 -25.197 -104.224 1.00 61.82 1239 ILE D O 1
ATOM 3770 N N . LYS D 1 67 ? -30.463 -23.280 -103.259 1.00 57.11 1240 LYS D N 1
ATOM 3771 C CA . LYS D 1 67 ? -29.806 -22.698 -104.431 1.00 57.35 1240 LYS D CA 1
ATOM 3772 C C . LYS D 1 67 ? -28.547 -23.488 -104.823 1.00 59.50 1240 LYS D C 1
ATOM 3773 O O . LYS D 1 67 ? -28.390 -23.836 -105.994 1.00 60.33 1240 LYS D O 1
ATOM 3779 N N . LYS D 1 68 ? -27.660 -23.768 -103.847 1.00 53.43 1241 LYS D N 1
ATOM 3780 C CA . LYS D 1 68 ? -26.424 -24.518 -104.069 1.00 51.64 1241 LYS D CA 1
ATOM 3781 C C . LYS D 1 68 ? -26.252 -25.625 -103.005 1.00 53.78 1241 LYS D C 1
ATOM 3782 O O . LYS D 1 68 ? -25.832 -25.326 -101.884 1.00 51.67 1241 LYS D O 1
ATOM 3788 N N . PRO D 1 69 ? -26.578 -26.904 -103.324 1.00 50.85 1242 PRO D N 1
ATOM 3789 C CA . PRO D 1 69 ? -26.417 -27.975 -102.324 1.00 49.39 1242 PRO D CA 1
ATOM 3790 C C . PRO D 1 69 ? -24.951 -28.354 -102.127 1.00 51.04 1242 PRO D C 1
ATOM 3791 O O . PRO D 1 69 ? -24.254 -28.649 -103.099 1.00 50.70 1242 PRO D O 1
ATOM 3795 N N . MET D 1 70 ? -24.480 -28.318 -100.867 1.00 46.07 1243 MET D N 1
ATOM 3796 C CA . MET D 1 70 ? -23.095 -28.633 -100.517 1.00 44.26 1243 MET D CA 1
ATOM 3797 C C . MET D 1 70 ? -22.998 -29.704 -99.429 1.00 47.79 1243 MET D C 1
ATOM 3798 O O . MET D 1 70 ? -23.838 -29.754 -98.531 1.00 47.67 1243 MET D O 1
ATOM 3803 N N . ASP D 1 71 ? -21.968 -30.564 -99.531 1.00 44.15 1244 ASP D N 1
ATOM 3804 C CA . ASP D 1 71 ? -21.696 -31.681 -98.617 1.00 43.76 1244 ASP D CA 1
ATOM 3805 C C . ASP D 1 71 ? -20.183 -31.928 -98.458 1.00 46.63 1244 ASP D C 1
ATOM 3806 O O . ASP D 1 71 ? -19.382 -31.267 -99.122 1.00 45.37 1244 ASP D O 1
ATOM 3811 N N . TYR D 1 72 ? -19.801 -32.875 -97.572 1.00 43.40 1245 TYR D N 1
ATOM 3812 C CA . TYR D 1 72 ? -18.405 -33.223 -97.288 1.00 42.45 1245 TYR D CA 1
ATOM 3813 C C . TYR D 1 72 ? -17.675 -33.924 -98.439 1.00 47.60 1245 TYR D C 1
ATOM 3814 O O . TYR D 1 72 ? -16.512 -33.598 -98.688 1.00 46.57 1245 TYR D O 1
ATOM 3823 N N . ILE D 1 73 ? -18.332 -34.892 -99.122 1.00 46.03 1246 ILE D N 1
ATOM 3824 C CA . ILE D 1 73 ? -17.718 -35.630 -100.237 1.00 47.21 1246 ILE D CA 1
ATOM 3825 C C . ILE D 1 73 ? -17.438 -34.754 -101.471 1.00 51.34 1246 ILE D C 1
ATOM 3826 O O . ILE D 1 73 ? -16.440 -34.980 -102.155 1.00 51.17 1246 ILE D O 1
ATOM 3831 N N . THR D 1 74 ? -18.295 -33.738 -101.722 1.00 47.89 1247 THR D N 1
ATOM 3832 C CA . THR D 1 74 ? -18.133 -32.792 -102.831 1.00 47.93 1247 THR D CA 1
ATOM 3833 C C . THR D 1 74 ? -16.914 -31.901 -102.559 1.00 49.99 1247 THR D C 1
ATOM 3834 O O . THR D 1 74 ? -16.094 -31.709 -103.455 1.00 50.13 1247 THR D O 1
ATOM 3838 N N . ILE D 1 75 ? -16.779 -31.405 -101.310 1.00 44.71 1248 ILE D N 1
ATOM 3839 C CA . ILE D 1 75 ? -15.671 -30.559 -100.851 1.00 42.99 1248 ILE D CA 1
ATOM 3840 C C . ILE D 1 75 ? -14.319 -31.289 -100.929 1.00 46.19 1248 ILE D C 1
ATOM 3841 O O . ILE D 1 75 ? -13.336 -30.692 -101.372 1.00 45.13 1248 ILE D O 1
ATOM 3846 N N . SER D 1 76 ? -14.296 -32.587 -100.547 1.00 43.25 1249 SER D N 1
ATOM 3847 C CA . SER D 1 76 ? -13.118 -33.464 -100.589 1.00 43.40 1249 SER D CA 1
ATOM 3848 C C . SER D 1 76 ? -12.627 -33.623 -102.033 1.00 48.58 1249 SER D C 1
ATOM 3849 O O . SER D 1 76 ? -11.419 -33.671 -102.269 1.00 48.15 1249 SER D O 1
ATOM 3852 N N . ARG D 1 77 ? -13.576 -33.690 -102.989 1.00 46.43 1250 ARG D N 1
ATOM 3853 C CA . ARG D 1 77 ? -13.318 -33.816 -104.421 1.00 47.70 1250 ARG D CA 1
ATOM 3854 C C . ARG D 1 77 ? -12.913 -32.474 -105.039 1.00 51.14 1250 ARG D C 1
ATOM 3855 O O . ARG D 1 77 ? -12.004 -32.448 -105.868 1.00 51.36 1250 ARG D O 1
ATOM 3863 N N . ASN D 1 78 ? -13.566 -31.361 -104.618 1.00 46.75 1251 ASN D N 1
ATOM 3864 C CA . ASN D 1 78 ? -13.277 -29.997 -105.087 1.00 46.21 1251 ASN D CA 1
ATOM 3865 C C . ASN D 1 78 ? -11.861 -29.558 -104.700 1.00 49.46 1251 ASN D C 1
ATOM 3866 O O . ASN D 1 78 ? -11.213 -28.829 -105.452 1.00 49.16 1251 ASN D O 1
ATOM 3871 N N . LEU D 1 79 ? -11.397 -30.009 -103.521 1.00 45.46 1252 LEU D N 1
ATOM 3872 C CA . LEU D 1 79 ? -10.077 -29.734 -102.958 1.00 44.55 1252 LEU D CA 1
ATOM 3873 C C . LEU D 1 79 ? -8.995 -30.539 -103.697 1.00 49.82 1252 LEU D C 1
ATOM 3874 O O . LEU D 1 79 ? -7.926 -29.998 -103.985 1.00 49.41 1252 LEU D O 1
ATOM 3879 N N . SER D 1 80 ? -9.288 -31.817 -104.024 1.00 47.60 1253 SER D N 1
ATOM 3880 C CA . SER D 1 80 ? -8.377 -32.729 -104.722 1.00 48.91 1253 SER D CA 1
ATOM 3881 C C . SER D 1 80 ? -8.180 -32.369 -106.200 1.00 53.91 1253 SER D C 1
ATOM 3882 O O . SER D 1 80 ? -7.045 -32.383 -106.681 1.00 54.04 1253 SER D O 1
ATOM 3885 N N . ASP D 1 81 ? -9.280 -32.053 -106.916 1.00 50.85 1254 ASP D N 1
ATOM 3886 C CA . ASP D 1 81 ? -9.268 -31.697 -108.339 1.00 51.96 1254 ASP D CA 1
ATOM 3887 C C . ASP D 1 81 ? -8.700 -30.301 -108.623 1.00 54.61 1254 ASP D C 1
ATOM 3888 O O . ASP D 1 81 ? -8.293 -30.028 -109.754 1.00 55.59 1254 ASP D O 1
ATOM 3893 N N . GLY D 1 82 ? -8.685 -29.442 -107.605 1.00 48.95 1255 GLY D N 1
ATOM 3894 C CA . GLY D 1 82 ? -8.187 -28.075 -107.706 1.00 48.01 1255 GLY D CA 1
ATOM 3895 C C . GLY D 1 82 ? -9.226 -27.085 -108.195 1.00 51.99 1255 GLY D C 1
ATOM 3896 O O . GLY D 1 82 ? -8.886 -26.132 -108.902 1.00 52.23 1255 GLY D O 1
ATOM 3897 N N . ILE D 1 83 ? -10.502 -27.307 -107.816 1.00 48.05 1256 ILE D N 1
ATOM 3898 C CA . ILE D 1 83 ? -11.636 -26.456 -108.181 1.00 48.17 1256 ILE D CA 1
ATOM 3899 C C . ILE D 1 83 ? -11.601 -25.110 -107.451 1.00 50.76 1256 ILE D C 1
ATOM 3900 O O . ILE D 1 83 ? -12.099 -24.119 -107.989 1.00 50.95 1256 ILE D O 1
ATOM 3902 N N . TYR D 1 84 ? -11.015 -25.075 -106.234 1.00 45.79 1257 TYR D N 1
ATOM 3903 C CA . TYR D 1 84 ? -10.900 -23.858 -105.431 1.00 44.67 1257 TYR D CA 1
ATOM 3904 C C . TYR D 1 84 ? -9.719 -23.004 -105.874 1.00 48.20 1257 TYR D C 1
ATOM 3905 O O . TYR D 1 84 ? -8.613 -23.520 -106.040 1.00 47.84 1257 TYR D O 1
ATOM 3914 N N . LYS D 1 85 ? -9.961 -21.697 -106.060 1.00 44.73 1258 LYS D N 1
ATOM 3915 C CA . LYS D 1 85 ? -8.944 -20.729 -106.476 1.00 44.77 1258 LYS D CA 1
ATOM 3916 C C . LYS D 1 85 ? -8.358 -19.975 -105.277 1.00 46.90 1258 LYS D C 1
ATOM 3917 O O . LYS D 1 85 ? -7.278 -19.392 -105.389 1.00 46.67 1258 LYS D O 1
ATOM 3923 N N . GLU D 1 86 ? -9.073 -19.988 -104.138 1.00 41.73 1259 GLU D N 1
ATOM 3924 C CA . GLU D 1 86 ? -8.699 -19.319 -102.891 1.00 40.33 1259 GLU D CA 1
ATOM 3925 C C . GLU D 1 86 ? -9.135 -20.164 -101.683 1.00 42.30 1259 GLU D C 1
ATOM 3926 O O . GLU D 1 86 ? -10.109 -20.913 -101.809 1.00 41.73 1259 GLU D O 1
ATOM 3932 N N . PRO D 1 87 ? -8.494 -20.026 -100.489 1.00 37.63 1260 PRO D N 1
ATOM 3933 C CA . PRO D 1 87 ? -8.955 -20.795 -99.316 1.00 36.26 1260 PRO D CA 1
ATOM 3934 C C . PRO D 1 87 ? -10.340 -20.365 -98.836 1.00 39.41 1260 PRO D C 1
ATOM 3935 O O . PRO D 1 87 ? -11.044 -21.165 -98.218 1.00 38.69 1260 PRO D O 1
ATOM 3939 N N . ILE D 1 88 ? -10.733 -19.108 -99.135 1.00 36.04 1261 ILE D N 1
ATOM 3940 C CA . ILE D 1 88 ? -12.033 -18.534 -98.777 1.00 36.04 1261 ILE D CA 1
ATOM 3941 C C . ILE D 1 88 ? -13.217 -19.232 -99.476 1.00 40.21 1261 ILE D C 1
ATOM 3942 O O . ILE D 1 88 ? -14.304 -19.299 -98.900 1.00 40.05 1261 ILE D O 1
ATOM 3947 N N . ASP D 1 89 ? -12.991 -19.781 -100.692 1.00 36.91 1262 ASP D N 1
ATOM 3948 C CA . ASP D 1 89 ? -14.001 -20.514 -101.461 1.00 37.19 1262 ASP D CA 1
ATOM 3949 C C . ASP D 1 89 ? -14.382 -21.820 -100.753 1.00 39.86 1262 ASP D C 1
ATOM 3950 O O . ASP D 1 89 ? -15.547 -22.218 -100.803 1.00 40.25 1262 ASP D O 1
ATOM 3955 N N . PHE D 1 90 ? -13.406 -22.460 -100.066 1.00 35.01 1263 PHE D N 1
ATOM 3956 C CA . PHE D 1 90 ? -13.604 -23.672 -99.263 1.00 34.04 1263 PHE D CA 1
ATOM 3957 C C . PHE D 1 90 ? -14.454 -23.305 -98.038 1.00 37.18 1263 PHE D C 1
ATOM 3958 O O . PHE D 1 90 ? -15.379 -24.043 -97.695 1.00 36.97 1263 PHE D O 1
ATOM 3966 N N . TYR D 1 91 ? -14.119 -22.163 -97.384 1.00 33.03 1264 TYR D N 1
ATOM 3967 C CA . TYR D 1 91 ? -14.809 -21.609 -96.215 1.00 32.54 1264 TYR D CA 1
ATOM 3968 C C . TYR D 1 91 ? -16.283 -21.348 -96.546 1.00 37.37 1264 TYR D C 1
ATOM 3969 O O . TYR D 1 91 ? -17.149 -21.737 -95.763 1.00 37.08 1264 TYR D O 1
ATOM 3978 N N . HIS D 1 92 ? -16.557 -20.711 -97.712 1.00 34.37 1265 HIS D N 1
ATOM 3979 C CA . HIS D 1 92 ? -17.910 -20.401 -98.184 1.00 35.18 1265 HIS D CA 1
ATOM 3980 C C . HIS D 1 92 ? -18.743 -21.661 -98.397 1.00 39.02 1265 HIS D C 1
ATOM 3981 O O . HIS D 1 92 ? -19.922 -21.674 -98.039 1.00 39.28 1265 HIS D O 1
ATOM 3988 N N . ASP D 1 93 ? -18.123 -22.719 -98.957 1.00 34.69 1266 ASP D N 1
ATOM 3989 C CA . ASP D 1 93 ? -18.766 -24.009 -99.210 1.00 34.58 1266 ASP D CA 1
ATOM 3990 C C . ASP D 1 93 ? -19.037 -24.771 -97.919 1.00 37.22 1266 ASP D C 1
ATOM 3991 O O . ASP D 1 93 ? -20.103 -25.369 -97.792 1.00 37.34 1266 ASP D O 1
ATOM 3996 N N . MET D 1 94 ? -18.092 -24.736 -96.955 1.00 32.49 1267 MET D N 1
ATOM 3997 C CA . MET D 1 94 ? -18.246 -25.399 -95.654 1.00 31.62 1267 MET D CA 1
ATOM 3998 C C . MET D 1 94 ? -19.391 -24.771 -94.852 1.00 34.83 1267 MET D C 1
ATOM 3999 O O . MET D 1 94 ? -20.211 -25.506 -94.302 1.00 34.55 1267 MET D O 1
ATOM 4004 N N . LYS D 1 95 ? -19.473 -23.417 -94.838 1.00 31.21 1268 LYS D N 1
ATOM 4005 C CA . LYS D 1 95 ? -20.523 -22.647 -94.156 1.00 31.67 1268 LYS D CA 1
ATOM 4006 C C . LYS D 1 95 ? -21.893 -22.927 -94.772 1.00 37.22 1268 LYS D C 1
ATOM 4007 O O . LYS D 1 95 ? -22.886 -23.009 -94.048 1.00 37.42 1268 LYS D O 1
ATOM 4013 N N . LEU D 1 96 ? -21.926 -23.098 -96.109 1.00 34.67 1269 LEU D N 1
ATOM 4014 C CA . LEU D 1 96 ? -23.107 -23.382 -96.922 1.00 35.84 1269 LEU D CA 1
ATOM 4015 C C . LEU D 1 96 ? -23.806 -24.690 -96.529 1.00 40.17 1269 LEU D C 1
ATOM 4016 O O . LEU D 1 96 ? -25.034 -24.714 -96.518 1.00 40.94 1269 LEU D O 1
ATOM 4021 N N . ILE D 1 97 ? -23.037 -25.758 -96.186 1.00 35.96 1270 ILE D N 1
ATOM 4022 C CA . ILE D 1 97 ? -23.584 -27.065 -95.770 1.00 36.17 1270 ILE D CA 1
ATOM 4023 C C . ILE D 1 97 ? -24.514 -26.882 -94.562 1.00 40.80 1270 ILE D C 1
ATOM 4024 O O . ILE D 1 97 ? -25.658 -27.345 -94.588 1.00 42.20 1270 ILE D O 1
ATOM 4029 N N . TYR D 1 98 ? -24.015 -26.199 -93.520 1.00 36.07 1271 TYR D N 1
ATOM 4030 C CA . TYR D 1 98 ? -24.745 -25.942 -92.282 1.00 36.16 1271 TYR D CA 1
ATOM 4031 C C . TYR D 1 98 ? -25.832 -24.883 -92.461 1.00 42.20 1271 TYR D C 1
ATOM 4032 O O . TYR D 1 98 ? -26.879 -24.992 -91.824 1.00 42.88 1271 TYR D O 1
ATOM 4041 N N . LYS D 1 99 ? -25.595 -23.878 -93.336 1.00 39.50 1272 LYS D N 1
ATOM 4042 C CA . LYS D 1 99 ? -26.552 -22.807 -93.643 1.00 41.10 1272 LYS D CA 1
ATOM 4043 C C . LYS D 1 99 ? -27.792 -23.379 -94.348 1.00 47.12 1272 LYS D C 1
ATOM 4044 O O . LYS D 1 99 ? -28.911 -23.058 -93.945 1.00 48.05 1272 LYS D O 1
ATOM 4050 N N . ASN D 1 100 ? -27.587 -24.249 -95.368 1.00 44.06 1273 ASN D N 1
ATOM 4051 C CA . ASN D 1 100 ? -28.656 -24.912 -96.129 1.00 45.62 1273 ASN D CA 1
ATOM 4052 C C . ASN D 1 100 ? -29.530 -25.797 -95.243 1.00 50.51 1273 ASN D C 1
ATOM 4053 O O . ASN D 1 100 ? -30.724 -25.926 -95.506 1.00 51.94 1273 ASN D O 1
ATOM 4058 N N . CYS D 1 101 ? -28.931 -26.399 -94.197 1.00 46.13 1274 CYS D N 1
ATOM 4059 C CA . CYS D 1 101 ? -29.618 -27.259 -93.235 1.00 46.61 1274 CYS D CA 1
ATOM 4060 C C . CYS D 1 101 ? -30.625 -26.458 -92.401 1.00 51.70 1274 CYS D C 1
ATOM 4061 O O . CYS D 1 101 ? -31.745 -26.924 -92.197 1.00 52.69 1274 CYS D O 1
ATOM 4064 N N . ILE D 1 102 ? -30.232 -25.245 -91.950 1.00 47.91 1275 ILE D N 1
ATOM 4065 C CA . ILE D 1 102 ? -31.078 -24.338 -91.161 1.00 48.89 1275 ILE D CA 1
ATOM 4066 C C . ILE D 1 102 ? -32.198 -23.750 -92.047 1.00 54.87 1275 ILE D C 1
ATOM 4067 O O . ILE D 1 102 ? -33.344 -23.659 -91.600 1.00 56.20 1275 ILE D O 1
ATOM 4072 N N . ASP D 1 103 ? -31.862 -23.373 -93.299 1.00 51.53 1276 ASP D N 1
ATOM 4073 C CA . ASP D 1 103 ? -32.795 -22.792 -94.271 1.00 53.47 1276 ASP D CA 1
ATOM 4074 C C . ASP D 1 103 ? -33.905 -23.753 -94.712 1.00 58.86 1276 ASP D C 1
ATOM 4075 O O . ASP D 1 103 ? -35.058 -23.330 -94.821 1.00 60.64 1276 ASP D O 1
ATOM 4080 N N . PHE D 1 104 ? -33.559 -25.029 -94.973 1.00 54.52 1277 PHE D N 1
ATOM 4081 C CA . PHE D 1 104 ? -34.507 -26.050 -95.429 1.00 55.98 1277 PHE D CA 1
ATOM 4082 C C . PHE D 1 104 ? -35.334 -26.670 -94.299 1.00 60.67 1277 PHE D C 1
ATOM 4083 O O . PHE D 1 104 ? -36.562 -26.716 -94.405 1.00 62.46 1277 PHE D O 1
ATOM 4091 N N . ASN D 1 105 ? -34.667 -27.168 -93.241 1.00 55.57 1278 ASN D N 1
ATOM 4092 C CA . ASN D 1 105 ? -35.326 -27.836 -92.118 1.00 56.01 1278 ASN D CA 1
ATOM 4093 C C . ASN D 1 105 ? -35.919 -26.862 -91.088 1.00 61.35 1278 ASN D C 1
ATOM 4094 O O . ASN D 1 105 ? -35.167 -26.099 -90.475 1.00 59.56 1278 ASN D O 1
ATOM 4099 N N . PRO D 1 106 ? -37.261 -26.874 -90.874 1.00 60.86 1279 PRO D N 1
ATOM 4100 C CA . PRO D 1 106 ? -37.849 -25.964 -89.872 1.00 61.84 1279 PRO D CA 1
ATOM 4101 C C . PRO D 1 106 ? -37.576 -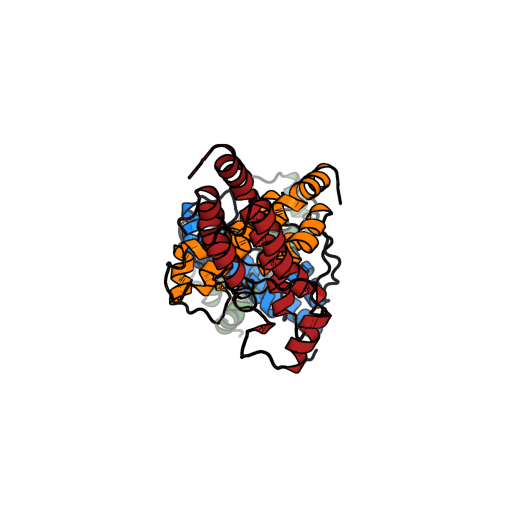26.423 -88.439 1.00 65.32 1279 PRO D C 1
ATOM 4102 O O . PRO D 1 106 ? -37.456 -27.626 -88.194 1.00 64.37 1279 PRO D O 1
ATOM 4106 N N . ASP D 1 107 ? -37.470 -25.463 -87.498 1.00 62.37 1280 ASP D N 1
ATOM 4107 C CA . ASP D 1 107 ? -37.182 -25.745 -86.090 1.00 61.68 1280 ASP D CA 1
ATOM 4108 C C . ASP D 1 107 ? -38.329 -26.460 -85.360 1.00 67.16 1280 ASP D C 1
ATOM 4109 O O . ASP D 1 107 ? -39.152 -25.827 -84.692 1.00 68.47 1280 ASP D O 1
ATOM 4114 N N . ILE D 1 108 ? -38.377 -27.796 -85.520 1.00 63.32 1281 ILE D N 1
ATOM 4115 C CA . ILE D 1 108 ? -39.355 -28.702 -84.903 1.00 64.74 1281 ILE D CA 1
ATOM 4116 C C . ILE D 1 108 ? -38.652 -29.917 -84.277 1.00 67.31 1281 ILE D C 1
ATOM 4117 O O . ILE D 1 108 ? -37.511 -30.215 -84.641 1.00 65.05 1281 ILE D O 1
ATOM 4122 N N . GLU D 1 109 ? -39.335 -30.610 -83.338 1.00 65.14 1282 GLU D N 1
ATOM 4123 C CA . GLU D 1 109 ? -38.832 -31.778 -82.599 1.00 64.31 1282 GLU D CA 1
ATOM 4124 C C . GLU D 1 109 ? -38.296 -32.924 -83.476 1.00 66.87 1282 GLU D C 1
ATOM 4125 O O . GLU D 1 109 ? -37.373 -33.622 -83.054 1.00 65.09 1282 GLU D O 1
ATOM 4131 N N . GLU D 1 110 ? -38.857 -33.107 -84.688 1.00 64.15 1283 GLU D N 1
ATOM 4132 C CA . GLU D 1 110 ? -38.425 -34.144 -85.631 1.00 63.58 1283 GLU D CA 1
ATOM 4133 C C . GLU D 1 110 ? -37.032 -33.830 -86.200 1.00 64.34 1283 GLU D C 1
ATOM 4134 O O . GLU D 1 110 ? -36.267 -34.754 -86.487 1.00 63.24 1283 GLU D O 1
ATOM 4140 N N . ASN D 1 111 ? -36.714 -32.532 -86.358 1.00 59.22 1284 ASN D N 1
ATOM 4141 C CA . ASN D 1 111 ? -35.441 -32.054 -86.901 1.00 56.61 1284 ASN D CA 1
ATOM 4142 C C . ASN D 1 111 ? -34.486 -31.517 -85.811 1.00 58.31 1284 ASN D C 1
ATOM 4143 O O . ASN D 1 111 ? -33.558 -30.766 -86.126 1.00 56.42 1284 ASN D O 1
ATOM 4148 N N . LYS D 1 112 ? -34.699 -31.932 -84.539 1.00 54.87 1285 LYS D N 1
ATOM 4149 C CA . LYS D 1 112 ? -33.906 -31.535 -83.369 1.00 53.32 1285 LYS D CA 1
ATOM 4150 C C . LYS D 1 112 ? -32.422 -31.910 -83.501 1.00 54.76 1285 LYS D C 1
ATOM 4151 O O . LYS D 1 112 ? -31.565 -31.053 -83.281 1.00 53.09 1285 LYS D O 1
ATOM 4157 N N . TYR D 1 113 ? -32.128 -33.175 -83.870 1.00 50.83 1286 TYR D N 1
ATOM 4158 C CA . TYR D 1 113 ? -30.765 -33.680 -84.040 1.00 48.92 1286 TYR D CA 1
ATOM 4159 C C . TYR D 1 113 ? -30.024 -32.953 -85.168 1.00 50.59 1286 TYR D C 1
ATOM 4160 O O . TYR D 1 113 ? -28.941 -32.424 -84.927 1.00 48.65 1286 TYR D O 1
ATOM 4169 N N . ILE D 1 114 ? -30.610 -32.938 -86.384 1.00 47.11 1287 ILE D N 1
ATOM 4170 C CA . ILE D 1 114 ? -30.037 -32.337 -87.593 1.00 45.69 1287 ILE D CA 1
ATOM 4171 C C . ILE D 1 114 ? -29.702 -30.834 -87.500 1.00 47.84 1287 ILE D C 1
ATOM 4172 O O . ILE D 1 114 ? -28.632 -30.432 -87.961 1.00 45.97 1287 ILE D O 1
ATOM 4177 N N . ILE D 1 115 ? -30.596 -30.022 -86.894 1.00 44.84 1288 ILE D N 1
ATOM 4178 C CA . ILE D 1 115 ? -30.394 -28.578 -86.718 1.00 44.08 1288 ILE D CA 1
ATOM 4179 C C . ILE D 1 115 ? -29.240 -28.331 -85.738 1.00 46.45 1288 ILE D C 1
ATOM 4180 O O . ILE D 1 115 ? -28.375 -27.496 -86.017 1.00 45.26 1288 ILE D O 1
ATOM 4185 N N . GLU D 1 116 ? -29.199 -29.107 -84.631 1.00 42.63 1289 GLU D N 1
ATOM 4186 C CA . GLU D 1 116 ? -28.135 -29.049 -83.627 1.00 41.07 1289 GLU D CA 1
ATOM 4187 C C . GLU D 1 116 ? -26.817 -29.552 -84.232 1.00 42.73 1289 GLU D C 1
ATOM 4188 O O . GLU D 1 116 ? -25.772 -28.968 -83.956 1.00 40.99 1289 GLU D O 1
ATOM 4194 N N . ALA D 1 117 ? -26.879 -30.599 -85.089 1.00 39.12 1290 ALA D N 1
ATOM 4195 C CA . ALA D 1 117 ? -25.718 -31.160 -85.789 1.00 37.85 1290 ALA D CA 1
ATOM 4196 C C . ALA D 1 117 ? -25.109 -30.130 -86.738 1.00 40.42 1290 ALA D C 1
ATOM 4197 O O . ALA D 1 117 ? -23.895 -30.126 -86.919 1.00 38.97 1290 ALA D O 1
ATOM 4199 N N . ALA D 1 118 ? -25.948 -29.253 -87.323 1.00 37.52 1291 ALA D N 1
ATOM 4200 C CA . ALA D 1 118 ? -25.516 -28.186 -88.224 1.00 36.85 1291 ALA D CA 1
ATOM 4201 C C . ALA D 1 118 ? -24.919 -27.028 -87.428 1.00 39.83 1291 ALA D C 1
ATOM 4202 O O . ALA D 1 118 ? -23.898 -26.478 -87.835 1.00 38.58 1291 ALA D O 1
ATOM 4204 N N . LYS D 1 119 ? -25.552 -26.672 -86.292 1.00 36.90 1292 LYS D N 1
ATOM 4205 C CA . LYS D 1 119 ? -25.117 -25.589 -85.410 1.00 36.53 1292 LYS D CA 1
ATOM 4206 C C . LYS D 1 119 ? -23.814 -25.921 -84.680 1.00 39.23 1292 LYS D C 1
ATOM 4207 O O . LYS D 1 119 ? -22.927 -25.069 -84.623 1.00 38.11 1292 LYS D O 1
ATOM 4213 N N . SER D 1 120 ? -23.690 -27.159 -84.148 1.00 35.84 1293 SER D N 1
ATOM 4214 C CA . SER D 1 120 ? -22.501 -27.627 -83.426 1.00 35.00 1293 SER D CA 1
ATOM 4215 C C . SER D 1 120 ? -21.284 -27.785 -84.340 1.00 37.41 1293 SER D C 1
ATOM 4216 O O . SER D 1 120 ? -20.172 -27.448 -83.927 1.00 36.51 1293 SER D O 1
ATOM 4219 N N . SER D 1 121 ? -21.496 -28.285 -85.575 1.00 33.43 1294 SER D N 1
ATOM 4220 C CA . SER D 1 121 ? -20.433 -28.469 -86.567 1.00 32.27 1294 SER D CA 1
ATOM 4221 C C . SER D 1 121 ? -19.926 -27.132 -87.104 1.00 35.26 1294 SER D C 1
ATOM 4222 O O . SER D 1 121 ? -18.737 -27.015 -87.396 1.00 33.95 1294 SER D O 1
ATOM 4225 N N . ASP D 1 122 ? -20.825 -26.128 -87.224 1.00 32.26 1295 ASP D N 1
ATOM 4226 C CA . ASP D 1 122 ? -20.508 -24.770 -87.684 1.00 31.77 1295 ASP D CA 1
ATOM 4227 C C . ASP D 1 122 ? -19.581 -24.072 -86.682 1.00 34.10 1295 ASP D C 1
ATOM 4228 O O . ASP D 1 122 ? -18.627 -23.409 -87.092 1.00 32.97 1295 ASP D O 1
ATOM 4233 N N . MET D 1 123 ? -19.860 -24.239 -85.374 1.00 30.50 1296 MET D N 1
ATOM 4234 C CA . MET D 1 123 ? -19.060 -23.679 -84.281 1.00 29.96 1296 MET D CA 1
ATOM 4235 C C . MET D 1 123 ? -17.710 -24.397 -84.199 1.00 32.34 1296 MET D C 1
ATOM 4236 O O . MET D 1 123 ? -16.694 -23.755 -83.925 1.00 31.49 1296 MET D O 1
ATOM 4241 N N . LYS D 1 124 ? -17.703 -25.724 -84.463 1.00 28.43 1297 LYS D N 1
ATOM 4242 C CA . LYS D 1 124 ? -16.506 -26.568 -84.483 1.00 27.59 1297 LYS D CA 1
ATOM 4243 C C . LYS D 1 124 ? -15.621 -26.171 -85.671 1.00 31.25 1297 LYS D C 1
ATOM 4244 O O . LYS D 1 124 ? -14.401 -26.093 -85.515 1.00 30.68 1297 LYS D O 1
ATOM 4250 N N . PHE D 1 125 ? -16.241 -25.911 -86.846 1.00 28.12 1298 PHE D N 1
ATOM 4251 C CA . PHE D 1 125 ? -15.539 -25.491 -88.061 1.00 27.80 1298 PHE D CA 1
ATOM 4252 C C . PHE D 1 125 ? -14.918 -24.105 -87.886 1.00 32.44 1298 PHE D C 1
ATOM 4253 O O . PHE D 1 125 ? -13.767 -23.916 -88.276 1.00 32.28 1298 PHE D O 1
ATOM 4261 N N . GLU D 1 126 ? -15.675 -23.145 -87.305 1.00 29.23 1299 GLU D N 1
ATOM 4262 C CA . GLU D 1 126 ? -15.212 -21.774 -87.066 1.00 29.12 1299 GLU D CA 1
ATOM 4263 C C . GLU D 1 126 ? -14.004 -21.719 -86.131 1.00 32.61 1299 GLU D C 1
ATOM 4264 O O . GLU D 1 126 ? -13.130 -20.871 -86.323 1.00 32.25 1299 GLU D O 1
ATOM 4270 N N . PHE D 1 127 ? -13.936 -22.651 -85.153 1.00 28.92 1300 PHE D N 1
ATOM 4271 C CA . PHE D 1 127 ? -12.808 -22.789 -84.230 1.00 28.51 1300 PHE D CA 1
ATOM 4272 C C . PHE D 1 127 ? -11.591 -23.317 -85.012 1.00 31.87 1300 PHE D C 1
ATOM 4273 O O . PHE D 1 127 ? -10.499 -22.768 -84.872 1.00 31.61 1300 PHE D O 1
ATOM 4281 N N . LEU D 1 128 ? -11.792 -24.379 -85.827 1.00 28.07 1301 LEU D N 1
ATOM 4282 C CA . LEU D 1 128 ? -10.752 -25.003 -86.652 1.00 27.53 1301 LEU D CA 1
ATOM 4283 C C . LEU D 1 128 ? -10.242 -24.061 -87.739 1.00 30.57 1301 LEU D C 1
ATOM 4284 O O . LEU D 1 128 ? -9.054 -24.095 -88.058 1.00 30.05 1301 LEU D O 1
ATOM 4289 N N . TRP D 1 129 ? -11.132 -23.211 -88.288 1.00 26.97 1302 TRP D N 1
ATOM 4290 C CA . TRP D 1 129 ? -10.787 -22.218 -89.305 1.00 26.75 1302 TRP D CA 1
ATOM 4291 C C . TRP D 1 129 ? -9.906 -21.129 -88.691 1.00 30.48 1302 TRP D C 1
ATOM 4292 O O . TRP D 1 129 ? -8.849 -20.845 -89.242 1.00 29.89 1302 TRP D O 1
ATOM 4303 N N . ASN D 1 130 ? -10.309 -20.571 -87.529 1.00 27.62 1303 ASN D N 1
ATOM 4304 C CA . ASN D 1 130 ? -9.562 -19.536 -86.802 1.00 28.17 1303 ASN D CA 1
ATOM 4305 C C . ASN D 1 130 ? -8.201 -20.020 -86.293 1.00 31.79 1303 ASN D C 1
ATOM 4306 O O . ASN D 1 130 ? -7.275 -19.216 -86.170 1.00 31.65 1303 ASN D O 1
ATOM 4311 N N . LYS D 1 131 ? -8.089 -21.328 -85.999 1.00 28.29 1304 LYS D N 1
ATOM 4312 C CA . LYS D 1 131 ? -6.873 -21.981 -85.511 1.00 28.52 1304 LYS D CA 1
ATOM 4313 C C . LYS D 1 131 ? -5.822 -22.095 -86.621 1.00 33.20 1304 LYS D C 1
ATOM 4314 O O . LYS D 1 131 ? -4.625 -22.039 -86.333 1.00 33.50 1304 LYS D O 1
ATOM 4320 N N . TRP D 1 132 ? -6.267 -22.256 -87.879 1.00 30.00 1305 TRP D N 1
ATOM 4321 C CA . TRP D 1 132 ? -5.374 -22.454 -89.019 1.00 30.12 1305 TRP D CA 1
ATOM 4322 C C . TRP D 1 132 ? -5.308 -21.337 -90.071 1.00 33.60 1305 TRP D C 1
ATOM 4323 O O . TRP D 1 132 ? -4.326 -21.300 -90.817 1.00 33.47 1305 TRP D O 1
ATOM 4334 N N . LYS D 1 133 ? -6.322 -20.434 -90.140 1.00 29.79 1306 LYS D N 1
ATOM 4335 C CA . LYS D 1 133 ? -6.399 -19.355 -91.146 1.00 29.79 1306 LYS D CA 1
ATOM 4336 C C . LYS D 1 133 ? -5.143 -18.521 -91.410 1.00 33.53 1306 LYS D C 1
ATOM 4337 O O . LYS D 1 133 ? -4.926 -18.117 -92.552 1.00 33.14 1306 LYS D O 1
ATOM 4343 N N . GLU D 1 134 ? -4.307 -18.297 -90.380 1.00 30.28 1307 GLU D N 1
ATOM 4344 C CA . GLU D 1 134 ? -3.050 -17.561 -90.533 1.00 30.66 1307 GLU D CA 1
ATOM 4345 C C . GLU D 1 134 ? -2.072 -18.398 -91.369 1.00 33.63 1307 GLU D C 1
ATOM 4346 O O . GLU D 1 134 ? -1.467 -17.867 -92.299 1.00 33.37 1307 GLU D O 1
ATOM 4352 N N . LYS D 1 135 ? -1.960 -19.711 -91.060 1.00 29.53 1308 LYS D N 1
ATOM 4353 C CA . LYS D 1 135 ? -1.087 -20.655 -91.762 1.00 29.29 1308 LYS D CA 1
ATOM 4354 C C . LYS D 1 135 ? -1.572 -20.951 -93.188 1.00 32.70 1308 LYS D C 1
ATOM 4355 O O . LYS D 1 135 ? -0.739 -21.018 -94.093 1.00 32.71 1308 LYS D O 1
ATOM 4361 N N . ILE D 1 136 ? -2.901 -21.134 -93.388 1.00 28.69 1309 ILE D N 1
ATOM 4362 C CA . ILE D 1 136 ? -3.506 -21.422 -94.702 1.00 28.33 1309 ILE D CA 1
ATOM 4363 C C . ILE D 1 136 ? -3.239 -20.273 -95.684 1.00 32.76 1309 ILE D C 1
ATOM 4364 O O . ILE D 1 136 ? -2.745 -20.521 -96.787 1.00 33.02 1309 ILE D O 1
ATOM 4369 N N . ASN D 1 137 ? -3.555 -19.026 -95.276 1.00 29.31 1310 ASN D N 1
ATOM 4370 C CA . ASN D 1 137 ? -3.369 -17.823 -96.091 1.00 30.02 1310 ASN D CA 1
ATOM 4371 C C . ASN D 1 137 ? -1.904 -17.545 -96.441 1.00 35.02 1310 ASN D C 1
ATOM 4372 O O . ASN D 1 137 ? -1.633 -17.083 -97.548 1.00 35.44 1310 ASN D O 1
ATOM 4377 N N . ASN D 1 138 ? -0.968 -17.850 -95.514 1.00 31.60 1311 ASN D N 1
ATOM 4378 C CA . ASN D 1 138 ? 0.473 -17.678 -95.724 1.00 32.22 1311 ASN D CA 1
ATOM 4379 C C . ASN D 1 138 ? 1.006 -18.710 -96.721 1.00 36.36 1311 ASN D C 1
ATOM 4380 O O . ASN D 1 138 ? 1.782 -18.352 -97.604 1.00 36.73 1311 ASN D O 1
ATOM 4385 N N . ASN D 1 139 ? 0.568 -19.982 -96.590 1.00 32.49 1312 ASN D N 1
ATOM 4386 C CA . ASN D 1 139 ? 0.972 -21.096 -97.455 1.00 32.71 1312 ASN D CA 1
ATOM 4387 C C . ASN D 1 139 ? 0.404 -20.972 -98.871 1.00 37.31 1312 ASN D C 1
ATOM 4388 O O . ASN D 1 139 ? 1.001 -21.487 -99.816 1.00 37.56 1312 ASN D O 1
ATOM 4393 N N . PHE D 1 140 ? -0.743 -20.287 -99.013 1.00 33.86 1313 PHE D N 1
ATOM 4394 C CA . PHE D 1 140 ? -1.399 -20.045 -100.297 1.00 34.14 1313 PHE D CA 1
ATOM 4395 C C . PHE D 1 140 ? -0.704 -18.906 -101.052 1.00 39.74 1313 PHE D C 1
ATOM 4396 O O . PHE D 1 140 ? -0.559 -18.980 -102.274 1.00 40.32 1313 PHE D O 1
ATOM 4404 N N . CYS D 1 141 ? -0.291 -17.856 -100.321 1.00 37.07 1314 CYS D N 1
ATOM 4405 C CA . CYS D 1 141 ? 0.355 -16.658 -100.856 1.00 38.43 1314 CYS D CA 1
ATOM 4406 C C . CYS D 1 141 ? 1.861 -16.811 -101.093 1.00 43.42 1314 CYS D C 1
ATOM 4407 O O . CYS D 1 141 ? 2.349 -16.378 -102.136 1.00 44.17 1314 CYS D O 1
ATOM 4410 N N . ASP D 1 142 ? 2.595 -17.398 -100.128 1.00 40.08 1315 ASP D N 1
ATOM 4411 C CA . ASP D 1 142 ? 4.057 -17.532 -100.179 1.00 41.01 1315 ASP D CA 1
ATOM 4412 C C . ASP D 1 142 ? 4.636 -18.789 -100.855 1.00 45.14 1315 ASP D C 1
ATOM 4413 O O . ASP D 1 142 ? 5.839 -18.813 -101.132 1.00 45.86 1315 ASP D O 1
ATOM 4418 N N . LEU D 1 143 ? 3.808 -19.816 -101.125 1.00 40.88 1316 LEU D N 1
ATOM 4419 C CA . LEU D 1 143 ? 4.285 -21.059 -101.746 1.00 41.14 1316 LEU D CA 1
ATOM 4420 C C . LEU D 1 143 ? 3.695 -21.346 -103.136 1.00 45.71 1316 LEU D C 1
ATOM 4421 O O . LEU D 1 143 ? 2.612 -20.853 -103.462 1.00 45.00 1316 LEU D O 1
ATOM 4426 N N . ASN D 1 144 ? 4.419 -22.149 -103.950 1.00 43.32 1317 ASN D N 1
ATOM 4427 C CA . ASN D 1 144 ? 4.018 -22.545 -105.305 1.00 43.90 1317 ASN D CA 1
ATOM 4428 C C . ASN D 1 144 ? 3.364 -23.931 -105.335 1.00 48.07 1317 ASN D C 1
ATOM 4429 O O . ASN D 1 144 ? 2.331 -24.102 -105.986 1.00 48.09 1317 ASN D O 1
ATOM 4434 N N . ASN D 1 145 ? 3.984 -24.920 -104.658 1.00 44.45 1318 ASN D N 1
ATOM 4435 C CA . ASN D 1 145 ? 3.511 -26.306 -104.593 1.00 71.97 1318 ASN D CA 1
ATOM 4436 C C . ASN D 1 145 ? 2.225 -26.461 -103.771 1.00 91.93 1318 ASN D C 1
ATOM 4437 O O . ASN D 1 145 ? 2.017 -25.746 -102.791 1.00 48.47 1318 ASN D O 1
#